Protein AF-A0A2H9NW87-F1 (afdb_monomer)

Foldseek 3Di:
DDKFKDFDAPDPPDDQQFDQDDPVFDKDFQPQWDFLQADPQWTWIFALQRLMIMTHHPVQVCLLPDPHRPPVRVCRRRVRMDGPPPDDADDDDDDLVVQQLVAQEAEEAQFLAAQKCFQQDLLSRRPDTFGADLLLLVLQVVQHVVSVAAHEYEHFFRYACLVPLVSVVVSQVVCVVSVRHDAYEYEHCQQDDPVSLVSCVVRVYQYEHEAAADQVRRLVRIPGPVSGTRRLSNLVSLLVCVVVVHQYAYEHEAFPLCLQVVLRRLVRCLLSPHLHYAYDWRDHHDSCVVPPDPNGHTDQLQSNLVSLLVCLVVSVLSVHRSQNNYPFGSHDFDFAQDQLLGPHWYQHSVFWTFSDSSPPSRDPLRVLRGFWGADSVVSDIDGNVVSNCLSNVQTLVLQPVSPSQSCCGRCRQHDQVVQCVVAVGSSHDDVSNSVSVSVSNSVSSVVVSLVLVEDFAWEWDQDPLGIWTKTDRPDDDDDDDDPPDDDDPPDDDDDPTPTPPDNPDDLVVVVVVVVVVLVPPPRLAYAAAYEYLLLPCLVCLVQQVSVQVVLVVCVVSVHHYADSAQDDCSRYPPVSSVVHDHPDDDQFPVRDSQQWDQDPVQWIAGLLRDTQPDGPVPQSDVVSSCVVCVVVRDDDGDDPSRVVVVCVSSVNPDPDDPDDPVPDPDPPPDDPPPDPPPDDDDD

Nearest PDB structures (foldseek):
  4k37-assembly2_B  TM=7.749E-01  e=5.083E-16  Clostridium perfringens ATCC 13124
  4k37-assembly1_A  TM=7.594E-01  e=1.739E-15  Clostridium perfringens ATCC 13124
  4k38-assembly2_B  TM=7.710E-01  e=4.759E-15  Clostridium perfringens ATCC 13124
  4k39-assembly2_B  TM=7.445E-01  e=1.945E-15  Clostridium perfringens ATCC 13124
  4k39-assembly1_A  TM=7.390E-01  e=2.573E-15  Clostridium perfringens ATCC 13124

pLDDT: mean 71.42, std 23.61, range [23.48, 98.62]

Sequence (683 aa):
MFLLRMILRYDHNKKPYRAAYDQKEVYERCPELRVIGKHNNHYLLHSPLLSISYLISEALCEDVFSEAPKNLELFVAEGLFVKKGAIAPRVFVRNPTKLLNSVTSVTIFLTTNCNLRCVYCYASGGEKNTVLKFETITAFLETFIKNGKPIEISWHGGGESTLYMDLIEKTIQYLRSKKLYKTSHIQTNGICSLETLRRLVKNKISIQLSCDGPPYIQDFQRPDAFGKPTSQVFERTVRYLIRKKISTNVRVTVSKYSVDKLPSVITYFRRIGITDIKFEPLYEMGRGIKTPHAGALAPTLMEYSDHLLSVVELLEMHGMNGEAATYSGLAGAKDCFCGTTTPNICLTTDGLLSACYESPTYSQNTDFLVYGSLNTATKTLTLDREKLEYLQRRTVHNLPHCKDCFLKYTCAGGCHIKIYEHAGDMYGQHKEFCDSRTIFSRELIIRRLESAHVKIKPYFKQTKNGLALVMYHNHLPFFLWEPEMKYSPEAHQTHPFIKIDSPAFPFTSLNDYITSYLDDKRYPFMLLAISCDLSRLIHHPELKPHITSLFLRLLKNKVPFLVTRPLPPCLVEPAVARKIKHPVLPASCFECSEMVFVQEDGSVTFCNKTKGSKKIEDYATRTELYREHASLLRHGPVCSFCHYRISHACAGYCPHSGISLSSVPSLHSQIPTSKKTTQNLPL

Radius of gyration: 29.63 Å; Cα contacts (8 Å, |Δi|>4): 1125; chains: 1; bounding box: 77×58×88 Å

Secondary structure (DSSP, 8-state):
--EEEEE--S-TTS--------TTS-EEE-TT-EEEEEETTEEEEEETTTTEEEEEEHHHHHHHHSSS-TTHHHHHHHTSEEETTS---------HHHHHTT--EEEE--BS--SB--TT-TT-TTSS--B--HHHHHHHHHHHHTT-PPEEEEE-SSS-GGGGHHHHHHHHHHHHHTT-EEEEEEEE-S---HHHHHHHHHTT-EEEEE--SSHHHHHHHS-BTTS---HHHHHHHHHHHHHTT---EEEEEE-TTTGGGHHHHHHHHHHTT--EEEEEE----THHHHS--TTSPPPPHHHHHHHHHHHHHHHHHTT--TTTTSSS-S-S--SSSSGGGTT-EEE-TTSEEESSTTTTTS-TT-GGGEEEEEETTTTEEEE-HHHHHHHHH--GGG-GGGTT-TTHHHHTT--HHHHHHHHSSTTS--HHHHHHHHHHHHHHHHHHHHHHH--EEEEEEEETTEEEEEEEEPS-------TT----TT-----S-EE---TT--HHHHHHHHHHHHHSTT-----EEE---HHHHTT-GGGHHHHHHHHHHHHHTT--EEESSPPPTTTS-HHHHTTS------SSGGG-TT-EEEPTTSEEEETT-PEEEEEGGG-S-HHHHHHHTHHHHSS-SS-HHHHHHHHHTTTT----S---GGGS--GGG--------------

Structure (mmCIF, N/CA/C/O backbone):
data_AF-A0A2H9NW87-F1
#
_entry.id   AF-A0A2H9NW87-F1
#
loop_
_atom_site.group_PDB
_atom_site.id
_atom_site.type_symbol
_atom_site.label_atom_id
_atom_site.label_alt_id
_atom_site.label_comp_id
_atom_site.label_asym_id
_atom_site.label_entity_id
_atom_site.label_seq_id
_atom_site.pdbx_PDB_ins_code
_atom_site.Cartn_x
_atom_site.Cartn_y
_atom_site.Cartn_z
_atom_site.occupancy
_atom_site.B_iso_or_equiv
_atom_site.auth_seq_id
_atom_site.auth_comp_id
_atom_site.auth_asym_id
_atom_site.auth_atom_id
_atom_site.pdbx_PDB_model_num
ATOM 1 N N . MET A 1 1 ? 23.985 5.124 -32.888 1.00 51.78 1 MET A N 1
ATOM 2 C CA . MET A 1 1 ? 23.872 5.597 -31.491 1.00 51.78 1 MET A CA 1
ATOM 3 C C . MET A 1 1 ? 22.451 5.346 -31.016 1.00 51.78 1 MET A C 1
ATOM 5 O O . MET A 1 1 ? 21.542 5.931 -31.582 1.00 51.78 1 MET A O 1
ATOM 9 N N . PHE A 1 2 ? 22.242 4.432 -30.066 1.00 50.28 2 PHE A N 1
ATOM 10 C CA . PHE A 1 2 ? 20.905 4.112 -29.550 1.00 50.28 2 PHE A CA 1
ATOM 11 C C . PHE A 1 2 ? 20.813 4.508 -28.076 1.00 50.28 2 PHE A C 1
ATOM 13 O O . PHE A 1 2 ? 21.618 4.052 -27.260 1.00 50.28 2 PHE A O 1
ATOM 20 N N . LEU A 1 3 ? 19.835 5.352 -27.751 1.00 54.12 3 LEU A N 1
ATOM 21 C CA . LEU A 1 3 ? 19.520 5.780 -26.395 1.00 54.12 3 LEU A CA 1
ATOM 22 C C . LEU A 1 3 ? 18.002 5.900 -26.258 1.00 54.12 3 LEU A C 1
ATOM 24 O O . LEU A 1 3 ? 17.384 6.782 -26.850 1.00 54.12 3 LEU A O 1
ATOM 28 N N . LEU A 1 4 ? 17.408 5.029 -25.449 1.00 59.84 4 LEU A N 1
ATOM 29 C CA . LEU A 1 4 ? 16.017 5.131 -25.035 1.00 59.84 4 LEU A CA 1
ATOM 30 C C . LEU A 1 4 ? 15.948 5.545 -23.567 1.00 59.84 4 LEU A C 1
ATOM 32 O O . LEU A 1 4 ? 16.618 4.956 -22.725 1.00 59.84 4 LEU A O 1
ATOM 36 N N . ARG A 1 5 ? 15.079 6.508 -23.256 1.00 69.44 5 ARG A N 1
ATOM 37 C CA . ARG A 1 5 ? 14.797 6.985 -21.902 1.00 69.44 5 ARG A CA 1
ATOM 38 C C . ARG A 1 5 ? 13.352 6.721 -21.492 1.00 69.44 5 ARG A C 1
ATOM 40 O O . ARG A 1 5 ? 12.419 6.962 -22.255 1.00 69.44 5 ARG A O 1
ATOM 47 N N . MET A 1 6 ? 13.166 6.367 -20.225 1.00 70.38 6 MET A N 1
ATOM 48 C CA . MET A 1 6 ? 11.872 6.380 -19.551 1.00 70.38 6 MET A CA 1
ATOM 49 C C . MET A 1 6 ? 11.967 7.084 -18.200 1.00 70.38 6 MET A C 1
ATOM 51 O O . MET A 1 6 ? 12.893 6.867 -17.422 1.00 70.38 6 MET A O 1
ATOM 55 N N . ILE A 1 7 ? 10.954 7.891 -17.894 1.00 64.38 7 ILE A N 1
ATOM 56 C CA . ILE A 1 7 ? 10.805 8.570 -16.609 1.00 64.38 7 ILE A CA 1
ATOM 57 C C . ILE A 1 7 ? 9.650 7.917 -15.841 1.00 64.38 7 ILE A C 1
ATOM 59 O O . ILE A 1 7 ? 8.505 7.956 -16.287 1.00 64.38 7 ILE A O 1
ATOM 63 N N . LEU A 1 8 ? 9.953 7.344 -14.680 1.00 61.97 8 LEU A N 1
ATOM 64 C CA . LEU A 1 8 ? 9.013 6.666 -13.788 1.00 61.97 8 LEU A CA 1
ATOM 65 C C . LEU A 1 8 ? 8.516 7.675 -12.746 1.00 61.97 8 LEU A C 1
ATOM 67 O O . LEU A 1 8 ? 9.134 7.871 -11.700 1.00 61.97 8 LEU A O 1
ATOM 71 N N . ARG A 1 9 ? 7.439 8.406 -13.052 1.00 57.44 9 ARG A N 1
ATOM 72 C CA . ARG A 1 9 ? 6.871 9.417 -12.143 1.00 57.44 9 ARG A CA 1
ATOM 73 C C . ARG A 1 9 ? 5.417 9.121 -11.830 1.00 57.44 9 ARG A C 1
ATOM 75 O O . ARG A 1 9 ? 4.603 8.991 -12.731 1.00 57.44 9 ARG A O 1
ATOM 82 N N . TYR A 1 10 ? 5.110 9.129 -10.535 1.00 41.09 10 TYR A N 1
ATOM 83 C CA . TYR A 1 10 ? 3.742 9.083 -10.020 1.00 41.09 10 TYR A CA 1
ATOM 84 C C . TYR A 1 10 ? 3.030 10.441 -10.150 1.00 41.09 10 TYR A C 1
ATOM 86 O O . TYR A 1 10 ? 1.812 10.512 -10.244 1.00 41.09 10 TYR A O 1
ATOM 94 N N . ASP A 1 11 ? 3.801 11.532 -10.157 1.00 39.34 11 ASP A N 1
ATOM 95 C CA . ASP A 1 11 ? 3.295 12.898 -10.257 1.00 39.34 11 ASP A CA 1
ATOM 96 C C . ASP A 1 11 ? 3.559 13.456 -11.661 1.00 39.34 11 ASP A C 1
ATOM 98 O O . ASP A 1 11 ? 4.687 13.842 -11.990 1.00 39.34 11 ASP A O 1
ATOM 102 N N . HIS A 1 12 ? 2.507 13.494 -12.483 1.00 36.06 12 HIS A N 1
ATOM 103 C CA . HIS A 1 12 ? 2.537 14.039 -13.843 1.00 36.06 12 HIS A CA 1
ATOM 104 C C . HIS A 1 12 ? 2.933 15.527 -13.893 1.00 36.06 12 HIS A C 1
ATOM 106 O O . HIS A 1 12 ? 3.347 16.003 -14.950 1.00 36.06 12 HIS A O 1
ATOM 112 N N . ASN A 1 13 ? 2.862 16.258 -12.772 1.00 31.94 13 ASN A N 1
ATOM 113 C CA . ASN A 1 13 ? 3.173 17.689 -12.725 1.00 31.94 13 ASN A CA 1
ATOM 114 C C . ASN A 1 13 ? 4.666 17.982 -12.543 1.00 31.94 13 ASN A C 1
ATOM 116 O O . ASN A 1 13 ? 5.117 19.098 -12.817 1.00 31.94 13 ASN A O 1
ATOM 120 N N . LYS A 1 14 ? 5.474 17.006 -12.113 1.00 45.81 14 LYS A N 1
ATOM 121 C CA . LYS A 1 14 ? 6.924 17.205 -12.037 1.00 45.81 14 LYS A CA 1
ATOM 122 C C . LYS A 1 14 ? 7.526 17.025 -13.425 1.00 45.81 14 LYS A C 1
ATOM 124 O O . LYS A 1 14 ? 7.613 15.902 -13.926 1.00 45.81 14 LYS A O 1
ATOM 129 N N . LYS A 1 15 ? 8.049 18.108 -14.009 1.00 49.44 15 LYS A N 1
ATOM 130 C CA . LYS A 1 15 ? 8.832 18.053 -15.255 1.00 49.44 15 LYS A CA 1
ATOM 131 C C . LYS A 1 15 ? 10.165 17.327 -15.029 1.00 49.44 15 LYS A C 1
ATOM 133 O O . LYS A 1 15 ? 10.787 17.537 -13.980 1.00 49.44 15 LYS A O 1
ATOM 138 N N . PRO A 1 16 ? 10.593 16.428 -15.935 1.00 56.72 16 PRO A N 1
ATOM 139 C CA . PRO A 1 16 ? 11.908 15.802 -15.849 1.00 56.72 16 PRO A CA 1
ATOM 140 C C . PRO A 1 16 ? 13.008 16.843 -15.703 1.00 56.72 16 PRO A C 1
ATOM 142 O O . PRO A 1 16 ? 12.880 17.937 -16.246 1.00 56.72 16 PRO A O 1
ATOM 145 N N . TYR A 1 17 ? 14.088 16.489 -14.996 1.00 63.00 17 TYR A N 1
ATOM 146 C CA . TYR A 1 17 ? 15.298 17.293 -15.097 1.00 63.00 17 TYR A CA 1
ATOM 147 C C . TYR A 1 17 ? 15.738 17.230 -16.561 1.00 63.00 17 TYR A C 1
ATOM 149 O O . TYR A 1 17 ? 16.023 16.153 -17.099 1.00 63.00 17 TYR A O 1
ATOM 157 N N . ARG A 1 18 ? 15.637 18.380 -17.214 1.00 63.06 18 ARG A N 1
ATOM 158 C CA . ARG A 1 18 ? 16.102 18.666 -18.560 1.00 63.06 18 ARG A CA 1
ATOM 159 C C . ARG A 1 18 ? 16.703 20.050 -18.466 1.00 63.06 18 ARG A C 1
ATOM 161 O O . ARG A 1 18 ? 16.015 20.988 -18.063 1.00 63.06 18 ARG A O 1
ATOM 168 N N . ALA A 1 19 ? 17.981 20.142 -18.771 1.00 65.81 19 ALA A N 1
ATOM 169 C CA . ALA A 1 19 ? 18.675 21.406 -18.879 1.00 65.81 19 ALA A CA 1
ATOM 170 C C . ALA A 1 19 ? 19.099 21.567 -20.337 1.00 65.81 19 ALA A C 1
ATOM 172 O O . ALA A 1 19 ? 19.460 20.584 -20.983 1.00 65.81 19 ALA A O 1
ATOM 173 N N . ALA A 1 20 ? 19.040 22.794 -20.850 1.00 74.94 20 ALA A N 1
ATOM 174 C CA . ALA A 1 20 ? 19.833 23.125 -22.022 1.00 74.94 20 ALA A CA 1
ATOM 175 C C . ALA A 1 20 ? 21.311 23.040 -21.619 1.00 74.94 20 ALA A C 1
ATOM 177 O O . ALA A 1 20 ? 21.671 23.401 -20.490 1.00 74.94 20 ALA A O 1
ATOM 178 N N . TYR A 1 21 ? 22.139 22.510 -22.513 1.00 81.88 21 TYR A N 1
ATOM 179 C CA . TYR A 1 21 ? 23.577 22.524 -22.317 1.00 81.88 21 TYR A CA 1
ATOM 180 C C . TYR A 1 21 ? 24.086 23.966 -22.409 1.00 81.88 21 TYR A C 1
ATOM 182 O O . TYR A 1 21 ? 23.714 24.706 -23.317 1.00 81.88 21 TYR A O 1
ATOM 190 N N . ASP A 1 22 ? 24.910 24.359 -21.447 1.00 85.06 22 ASP A N 1
ATOM 191 C CA . ASP A 1 22 ? 25.580 25.651 -21.400 1.00 85.06 22 ASP A CA 1
ATOM 192 C C . ASP A 1 22 ? 27.067 25.400 -21.162 1.00 85.06 22 ASP A C 1
ATOM 194 O O . ASP A 1 22 ? 27.456 24.838 -20.141 1.00 85.06 22 ASP A O 1
ATOM 198 N N . GLN A 1 23 ? 27.905 25.826 -22.105 1.00 84.94 23 GLN A N 1
ATOM 199 C CA . GLN A 1 23 ? 29.356 25.632 -22.046 1.00 84.94 23 GLN A CA 1
ATOM 200 C C . GLN A 1 23 ? 30.015 26.314 -20.836 1.00 84.94 23 GLN A C 1
ATOM 202 O O . GLN A 1 23 ? 31.150 25.983 -20.501 1.00 84.94 23 GLN A O 1
ATOM 207 N N . LYS A 1 24 ? 29.338 27.269 -20.184 1.00 88.94 24 LYS A N 1
ATOM 208 C CA . LYS A 1 24 ? 29.841 27.962 -18.986 1.00 88.94 24 LYS A CA 1
ATOM 209 C C . LYS A 1 24 ? 29.569 27.204 -17.686 1.00 88.94 24 LYS A C 1
ATOM 211 O O . LYS A 1 24 ? 30.086 27.588 -16.640 1.00 88.94 24 LYS A O 1
ATOM 216 N N . GLU A 1 25 ? 28.741 26.167 -17.733 1.00 90.00 25 GLU A N 1
ATOM 217 C CA . GLU A 1 25 ? 28.309 25.406 -16.565 1.00 90.00 25 GLU A CA 1
ATOM 218 C C . GLU A 1 25 ? 29.122 24.121 -16.404 1.00 90.00 25 GLU A C 1
ATOM 220 O O . GLU A 1 25 ? 29.561 23.500 -17.371 1.00 90.00 25 GLU A O 1
ATOM 225 N N . VAL A 1 26 ? 29.285 23.680 -15.155 1.00 91.12 26 VAL A N 1
ATOM 226 C CA . VAL A 1 26 ? 29.933 22.399 -14.850 1.00 91.12 26 VAL A CA 1
ATOM 227 C C . VAL A 1 26 ? 28.863 21.338 -14.644 1.00 91.12 26 VAL A C 1
ATOM 229 O O . VAL A 1 26 ? 27.972 21.488 -13.804 1.00 91.12 26 VAL A O 1
ATOM 232 N N . TYR A 1 27 ? 28.975 20.240 -15.385 1.00 91.56 27 TYR A N 1
ATOM 233 C CA . TYR A 1 27 ? 28.059 19.109 -15.303 1.00 91.56 27 TYR A CA 1
ATOM 234 C C . TYR A 1 27 ? 28.722 17.906 -14.639 1.00 91.56 27 TYR A C 1
ATOM 236 O O . TYR A 1 27 ? 29.920 17.675 -14.777 1.00 91.56 27 TYR A O 1
ATOM 244 N N . GLU A 1 28 ? 27.921 17.119 -13.934 1.00 92.19 28 GLU A N 1
ATOM 245 C CA . GLU A 1 28 ? 28.312 15.837 -13.359 1.00 92.19 28 GLU A CA 1
ATOM 246 C C . GLU A 1 28 ? 27.330 14.748 -13.790 1.00 92.19 28 GLU A C 1
ATOM 248 O O . GLU A 1 28 ? 26.167 15.024 -14.109 1.00 92.19 28 GLU A O 1
ATOM 253 N N . ARG A 1 29 ? 27.787 13.492 -13.804 1.00 92.62 29 ARG A N 1
ATOM 254 C CA . ARG A 1 29 ? 26.904 12.357 -14.080 1.00 92.62 29 ARG A CA 1
ATOM 255 C C . ARG A 1 29 ? 25.769 12.351 -13.061 1.00 92.62 29 ARG A C 1
ATOM 257 O O . ARG A 1 29 ? 25.999 12.545 -11.868 1.00 92.62 29 ARG A O 1
ATOM 264 N N . CYS A 1 30 ? 24.553 12.091 -13.533 1.00 88.75 30 CYS A N 1
ATOM 265 C CA . CYS A 1 30 ? 23.363 11.984 -12.701 1.00 88.75 30 CYS A CA 1
ATOM 266 C C . CYS A 1 30 ? 23.663 11.136 -11.448 1.00 88.75 30 CYS A C 1
ATOM 268 O O . CYS A 1 30 ? 24.100 9.986 -11.586 1.00 88.75 30 CYS A O 1
ATOM 270 N N . PRO A 1 31 ? 23.403 11.652 -10.233 1.00 87.12 31 PRO A N 1
ATOM 271 C CA . PRO A 1 31 ? 23.684 10.912 -9.014 1.00 87.12 31 PRO A CA 1
ATOM 272 C C . PRO A 1 31 ? 22.971 9.559 -8.989 1.00 87.12 31 PRO A C 1
ATOM 274 O O . PRO A 1 31 ? 21.825 9.422 -9.439 1.00 87.12 31 PRO A O 1
ATOM 277 N N . GLU A 1 32 ? 23.664 8.558 -8.443 1.00 89.69 32 GLU A N 1
ATOM 278 C CA . GLU A 1 32 ? 23.161 7.187 -8.271 1.00 89.69 32 GLU A CA 1
ATOM 279 C C . GLU A 1 32 ? 22.743 6.507 -9.591 1.00 89.69 32 GLU A C 1
ATOM 281 O O . GLU A 1 32 ? 22.030 5.506 -9.568 1.00 89.69 32 G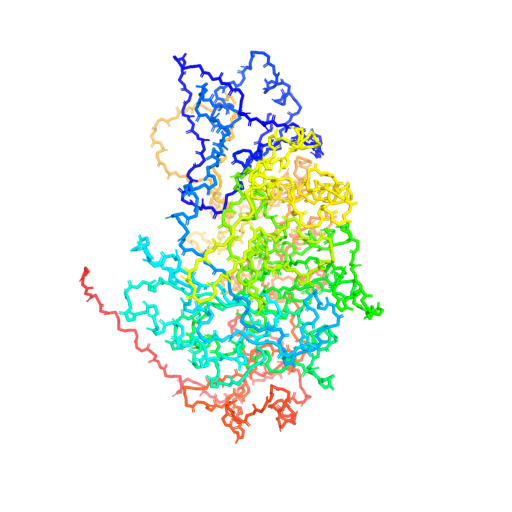LU A O 1
ATOM 286 N N . LEU A 1 33 ? 23.187 7.026 -10.744 1.00 92.19 33 LEU A N 1
ATOM 287 C CA . LEU A 1 33 ? 23.028 6.368 -12.037 1.00 92.19 33 LEU A CA 1
ATOM 288 C C . LEU A 1 33 ? 23.933 5.133 -12.098 1.00 92.19 33 LEU A C 1
ATOM 290 O O . LEU A 1 33 ? 25.155 5.236 -11.981 1.00 92.19 33 LEU A O 1
ATOM 294 N N . ARG A 1 34 ? 23.323 3.964 -12.280 1.00 92.94 34 ARG A N 1
ATOM 295 C CA . ARG A 1 34 ? 24.003 2.664 -12.252 1.00 92.94 34 ARG A CA 1
ATOM 296 C C . ARG A 1 34 ? 23.640 1.845 -13.477 1.00 92.94 34 ARG A C 1
ATOM 298 O O . ARG A 1 34 ? 22.500 1.903 -13.933 1.00 92.94 34 ARG A O 1
ATOM 305 N N . VAL A 1 35 ? 24.581 1.032 -13.947 1.00 95.12 35 VAL A N 1
ATOM 306 C CA . VAL A 1 35 ? 24.283 -0.093 -14.839 1.00 95.12 35 VAL A CA 1
ATOM 307 C C . VAL A 1 35 ? 23.623 -1.187 -14.003 1.00 95.12 35 VAL A C 1
ATOM 309 O O . VAL A 1 35 ? 24.192 -1.645 -13.016 1.00 95.12 35 VAL A O 1
ATOM 312 N N . ILE A 1 36 ? 22.411 -1.589 -14.377 1.00 94.75 36 ILE A N 1
ATOM 313 C CA . ILE A 1 36 ? 21.603 -2.568 -13.635 1.00 94.75 36 ILE A CA 1
ATOM 314 C C . ILE A 1 36 ? 21.392 -3.878 -14.399 1.00 94.75 36 ILE A C 1
ATOM 316 O O . ILE A 1 36 ? 20.766 -4.797 -13.867 1.00 94.75 36 ILE A O 1
ATOM 320 N N . GLY A 1 37 ? 21.904 -3.974 -15.626 1.00 93.19 37 GLY A N 1
ATOM 321 C CA . GLY A 1 37 ? 21.872 -5.179 -16.450 1.00 93.19 37 GLY A CA 1
ATOM 322 C C . GLY A 1 37 ? 22.150 -4.887 -17.923 1.00 93.19 37 GLY A C 1
ATOM 323 O O . GLY A 1 37 ? 22.484 -3.760 -18.294 1.00 93.19 37 GLY A O 1
ATOM 324 N N . LYS A 1 38 ? 21.974 -5.911 -18.758 1.00 87.69 38 LYS A N 1
ATOM 325 C CA . LYS A 1 38 ? 21.937 -5.808 -20.219 1.00 87.69 38 LYS A CA 1
ATOM 326 C C . LYS A 1 38 ? 20.628 -6.395 -20.735 1.00 87.69 38 LYS A C 1
ATOM 328 O O . LYS A 1 38 ? 20.084 -7.315 -20.128 1.00 87.69 38 LYS A O 1
ATOM 333 N N . HIS A 1 39 ? 20.147 -5.882 -21.857 1.00 81.38 39 HIS A N 1
ATOM 334 C CA . HIS A 1 39 ? 18.985 -6.398 -22.567 1.00 81.38 39 HIS A CA 1
ATOM 335 C C . HIS A 1 39 ? 19.163 -6.141 -24.072 1.00 81.38 39 HIS A C 1
ATOM 337 O O . HIS A 1 39 ? 19.439 -5.012 -24.472 1.00 81.38 39 HIS A O 1
ATOM 343 N N . ASN A 1 40 ? 19.070 -7.187 -24.903 1.00 74.50 40 ASN A N 1
ATOM 344 C CA . ASN A 1 40 ? 19.280 -7.139 -26.362 1.00 74.50 40 ASN A CA 1
ATOM 345 C C . ASN A 1 40 ? 20.536 -6.359 -26.799 1.00 74.50 40 ASN A C 1
ATOM 347 O O . ASN A 1 40 ? 20.439 -5.442 -27.610 1.00 74.50 40 ASN A O 1
ATOM 351 N N . ASN A 1 41 ? 21.706 -6.676 -26.236 1.00 77.56 41 ASN A N 1
ATOM 352 C CA . ASN A 1 41 ? 22.988 -5.990 -26.497 1.00 77.56 41 ASN A CA 1
ATOM 353 C C . ASN A 1 41 ? 23.048 -4.501 -26.105 1.00 77.56 41 ASN A C 1
ATOM 355 O O . ASN A 1 41 ? 24.012 -3.813 -26.432 1.00 77.56 41 ASN A O 1
ATOM 359 N N . HIS A 1 42 ? 22.064 -4.005 -25.359 1.00 81.31 42 HIS A N 1
ATOM 360 C CA . HIS A 1 42 ? 22.075 -2.665 -24.789 1.00 81.31 42 HIS A CA 1
ATOM 361 C C . HIS A 1 42 ? 22.234 -2.740 -23.271 1.00 81.31 42 HIS A C 1
ATOM 363 O O . HIS A 1 42 ? 21.743 -3.664 -22.619 1.00 81.31 42 HIS A O 1
ATOM 369 N N . TYR A 1 43 ? 22.918 -1.760 -22.694 1.00 87.81 43 TYR A N 1
ATOM 370 C CA . TYR A 1 43 ? 23.023 -1.600 -21.253 1.00 87.81 43 TYR A CA 1
ATOM 371 C C . TYR A 1 43 ? 21.747 -0.978 -20.699 1.00 87.81 43 TYR A C 1
ATOM 373 O O . TYR A 1 43 ? 21.185 -0.042 -21.269 1.00 87.81 43 TYR A O 1
ATOM 381 N N . LEU A 1 44 ? 21.303 -1.498 -19.561 1.00 91.94 44 LEU A N 1
ATOM 382 C CA . LEU A 1 44 ? 20.182 -0.967 -18.809 1.00 91.94 44 LEU A CA 1
ATOM 383 C C . LEU A 1 44 ? 20.721 -0.099 -17.675 1.00 91.94 44 LEU A C 1
ATOM 385 O O . LEU A 1 44 ? 21.389 -0.609 -16.774 1.00 91.94 44 LEU A O 1
ATOM 389 N N . LEU A 1 45 ? 20.432 1.199 -17.707 1.00 93.31 45 LEU A N 1
ATOM 390 C CA . LEU A 1 45 ? 20.838 2.150 -16.673 1.00 93.31 45 LEU A CA 1
ATOM 391 C C . LEU A 1 45 ? 19.622 2.588 -15.862 1.00 93.31 45 LEU A C 1
ATOM 393 O O . LEU A 1 45 ? 18.528 2.746 -16.403 1.00 93.31 45 LEU A O 1
ATOM 397 N N . HIS A 1 46 ? 19.814 2.838 -14.572 1.00 92.25 46 HIS A N 1
ATOM 398 C CA . HIS A 1 46 ? 18.769 3.373 -13.704 1.00 92.25 46 HIS A CA 1
ATOM 399 C C . HIS A 1 46 ? 19.345 4.308 -12.643 1.00 92.25 46 HIS A C 1
ATOM 401 O O . HIS A 1 46 ? 20.374 4.006 -12.040 1.00 92.25 46 HIS A O 1
ATOM 407 N N . SER A 1 47 ? 18.656 5.424 -12.396 1.00 90.12 47 SER A N 1
ATOM 408 C CA . SER A 1 47 ? 18.861 6.267 -11.216 1.00 90.12 47 SER A CA 1
ATOM 409 C C . SER A 1 47 ? 17.617 6.196 -10.320 1.00 90.12 47 SER A C 1
ATOM 411 O O . SER A 1 47 ? 16.571 6.748 -10.690 1.00 90.12 47 SER A O 1
ATOM 413 N N . PRO A 1 48 ? 17.705 5.576 -9.125 1.00 86.75 48 PRO A N 1
ATOM 414 C CA . PRO A 1 48 ? 16.583 5.521 -8.186 1.00 86.75 48 PRO A CA 1
ATOM 415 C C . PRO A 1 48 ? 16.248 6.878 -7.574 1.00 86.75 48 PRO A C 1
ATOM 417 O O . PRO A 1 48 ? 15.129 7.077 -7.107 1.00 86.75 48 PRO A O 1
ATOM 420 N N . LEU A 1 49 ? 17.202 7.813 -7.561 1.00 84.94 49 LEU A N 1
ATOM 421 C CA . LEU A 1 49 ? 16.995 9.146 -7.002 1.00 84.94 49 LEU A CA 1
ATOM 422 C C . LEU A 1 49 ? 16.081 9.996 -7.893 1.00 84.94 49 LEU A C 1
ATOM 424 O O . LEU A 1 49 ? 15.241 10.742 -7.392 1.00 84.94 49 LEU A O 1
ATOM 428 N N . LEU A 1 50 ? 16.232 9.872 -9.214 1.00 80.00 50 LEU A N 1
ATOM 429 C CA . LEU A 1 50 ? 15.404 10.596 -10.181 1.00 80.00 50 LEU A CA 1
ATOM 430 C C . LEU A 1 50 ? 14.238 9.776 -10.728 1.00 80.00 50 LEU A C 1
ATOM 432 O O . LEU A 1 50 ? 13.377 10.343 -11.409 1.00 80.00 50 LEU A O 1
ATOM 436 N N . SER A 1 51 ? 14.214 8.474 -10.429 1.00 80.94 51 SER A N 1
ATOM 437 C CA . SER A 1 51 ? 13.293 7.499 -11.012 1.00 80.94 51 SER A CA 1
ATOM 438 C C . SER A 1 51 ? 13.345 7.552 -12.547 1.00 80.94 51 SER A C 1
ATOM 440 O O . SER A 1 51 ? 12.325 7.704 -13.217 1.00 80.94 51 SER A O 1
ATOM 442 N N . ILE A 1 52 ? 14.552 7.492 -13.118 1.00 81.88 52 ILE A N 1
ATOM 443 C CA . ILE A 1 52 ? 14.773 7.510 -14.575 1.00 81.88 52 ILE A CA 1
ATOM 444 C C . ILE A 1 52 ? 15.565 6.269 -14.972 1.00 81.88 52 ILE A C 1
ATOM 446 O O . ILE A 1 52 ? 16.524 5.903 -14.291 1.00 81.88 52 ILE A O 1
ATOM 450 N N . SER A 1 53 ? 15.161 5.641 -16.072 1.00 87.31 53 SER A N 1
ATOM 451 C CA . SER A 1 53 ? 15.806 4.458 -16.636 1.00 87.31 53 SER A CA 1
ATOM 452 C C . SER A 1 53 ? 16.152 4.665 -18.105 1.00 87.31 53 SER A C 1
ATOM 454 O O . SER A 1 53 ? 15.442 5.389 -18.808 1.00 87.31 53 SER A O 1
ATOM 456 N N . TYR A 1 54 ? 17.205 3.994 -18.568 1.00 84.81 54 TYR A N 1
ATOM 457 C CA . TYR A 1 54 ? 17.676 4.079 -19.945 1.00 84.81 54 TYR A CA 1
ATOM 458 C C . TYR A 1 54 ? 18.050 2.712 -20.508 1.00 84.81 54 TYR A C 1
ATOM 460 O O . TYR A 1 54 ? 18.617 1.893 -19.789 1.00 84.81 54 TYR A O 1
ATOM 468 N N . LEU A 1 55 ? 17.798 2.509 -21.798 1.00 82.31 55 LEU A N 1
ATOM 469 C CA . LEU A 1 55 ? 18.400 1.445 -22.594 1.00 82.31 55 LEU A CA 1
ATOM 470 C C . LEU A 1 55 ? 19.384 2.100 -23.569 1.00 82.31 55 LEU A C 1
ATOM 472 O O . LEU A 1 55 ? 18.979 2.931 -24.379 1.00 82.31 55 LEU A O 1
ATOM 476 N N . ILE A 1 56 ? 20.672 1.788 -23.458 1.00 81.00 56 ILE A N 1
ATOM 477 C CA . ILE A 1 56 ? 21.743 2.523 -24.144 1.00 81.00 56 ILE A CA 1
ATOM 478 C C . ILE A 1 56 ? 22.731 1.563 -24.812 1.00 81.00 56 ILE A C 1
ATOM 480 O O . ILE A 1 56 ? 23.052 0.511 -24.263 1.00 81.00 56 ILE A O 1
ATOM 484 N N . SER A 1 57 ? 23.211 1.894 -26.011 1.00 83.31 57 SER A N 1
ATOM 485 C CA . SER A 1 57 ? 24.231 1.083 -26.695 1.00 83.31 57 SER A CA 1
ATOM 486 C C . SER A 1 57 ? 25.546 1.058 -25.915 1.00 83.31 57 SER A C 1
ATOM 488 O O . SER A 1 57 ? 25.861 2.032 -25.237 1.00 83.31 57 SER A O 1
ATOM 490 N N . GLU A 1 58 ? 26.344 0.004 -26.083 1.00 86.12 58 GLU A N 1
ATOM 491 C CA . GLU A 1 58 ? 27.658 -0.155 -25.438 1.00 86.12 58 GLU A CA 1
ATOM 492 C C . GLU A 1 58 ? 28.560 1.075 -25.567 1.00 86.12 58 GLU A C 1
ATOM 494 O O . GLU A 1 58 ? 28.909 1.663 -24.549 1.00 86.12 58 GLU A O 1
ATOM 499 N N . ALA A 1 59 ? 28.799 1.556 -26.790 1.00 85.31 59 ALA A N 1
ATOM 500 C CA . ALA A 1 59 ? 29.648 2.726 -27.033 1.00 85.31 59 ALA A CA 1
ATOM 501 C C . ALA A 1 59 ? 29.186 3.993 -26.284 1.00 85.31 59 ALA A C 1
ATOM 503 O O . ALA A 1 59 ? 29.997 4.771 -25.793 1.00 85.31 59 ALA A O 1
ATOM 504 N N . LEU A 1 60 ? 27.870 4.203 -26.173 1.00 87.25 60 LEU A N 1
ATOM 505 C CA . LEU A 1 60 ? 27.328 5.340 -25.425 1.00 87.25 60 LEU A CA 1
ATOM 506 C C . LEU A 1 60 ? 27.370 5.107 -23.914 1.00 87.25 60 LEU A C 1
ATOM 508 O O . LEU A 1 60 ? 27.543 6.060 -23.164 1.00 87.25 60 LEU A O 1
ATOM 512 N N . CYS A 1 61 ? 27.217 3.863 -23.457 1.00 90.94 61 CYS A N 1
ATOM 513 C CA . CYS A 1 61 ? 27.399 3.523 -22.051 1.00 90.94 61 CYS A CA 1
ATOM 514 C C . CYS A 1 61 ? 28.838 3.813 -21.616 1.00 90.94 61 CYS A C 1
ATOM 516 O O . CYS A 1 61 ? 29.041 4.481 -20.609 1.00 90.94 61 CYS A O 1
ATOM 518 N N . GLU A 1 62 ? 29.827 3.363 -22.385 1.00 93.31 62 GLU A N 1
ATOM 519 C CA . GLU A 1 62 ? 31.243 3.640 -22.121 1.00 93.31 62 GLU A CA 1
ATOM 520 C C . GLU A 1 62 ? 31.512 5.148 -22.055 1.00 93.31 62 GLU A C 1
ATOM 522 O O . GLU A 1 62 ? 32.140 5.619 -21.109 1.00 93.31 62 GLU A O 1
ATOM 527 N N . ASP A 1 63 ? 30.944 5.921 -22.984 1.00 92.31 63 ASP A N 1
ATOM 528 C CA . ASP A 1 63 ? 31.075 7.379 -23.002 1.00 92.31 63 ASP A CA 1
ATOM 529 C C . ASP A 1 63 ? 30.436 8.055 -21.770 1.00 92.31 63 ASP A C 1
ATOM 531 O O . ASP A 1 63 ? 31.061 8.917 -21.152 1.00 92.31 63 ASP A O 1
ATOM 535 N N . VAL A 1 64 ? 29.241 7.617 -21.336 1.00 94.44 64 VAL A N 1
ATOM 536 C CA . VAL A 1 64 ? 28.569 8.105 -20.106 1.00 94.44 64 VAL A CA 1
ATOM 537 C C . VAL A 1 64 ? 29.429 7.897 -18.855 1.00 94.44 64 VAL A C 1
ATOM 539 O O . VAL A 1 64 ? 29.349 8.686 -17.907 1.00 94.44 64 VAL A O 1
ATOM 542 N N . PHE A 1 65 ? 30.208 6.815 -18.810 1.00 95.12 65 PHE A N 1
ATOM 543 C CA . PHE A 1 65 ? 31.044 6.463 -17.660 1.00 95.12 65 PHE A CA 1
ATOM 544 C C . PHE A 1 65 ? 32.515 6.885 -17.807 1.00 95.12 65 PHE A C 1
ATOM 546 O O . PHE A 1 65 ? 33.283 6.658 -16.872 1.00 95.12 65 PHE A O 1
ATOM 553 N N . SER A 1 66 ? 32.888 7.538 -18.909 1.00 94.38 66 SER A N 1
ATOM 554 C CA . SER A 1 66 ? 34.231 8.082 -19.129 1.00 94.38 66 SER A CA 1
ATOM 555 C C . SER A 1 66 ? 34.501 9.347 -18.299 1.00 94.38 66 SER A C 1
ATOM 557 O O . SER A 1 66 ? 33.577 10.021 -17.839 1.00 94.38 66 SER A O 1
ATOM 559 N N . GLU A 1 67 ? 35.781 9.686 -18.110 1.00 90.31 67 GLU A N 1
ATOM 560 C CA . GLU A 1 67 ? 36.187 10.917 -17.413 1.00 90.31 67 GLU A CA 1
ATOM 561 C C . GLU A 1 67 ? 35.841 12.190 -18.204 1.00 90.31 67 GLU A C 1
ATOM 563 O O . GLU A 1 67 ? 35.529 13.220 -17.608 1.00 90.31 67 GLU A O 1
ATOM 568 N N . ALA A 1 68 ? 35.857 12.110 -19.539 1.00 91.38 68 ALA A N 1
ATOM 569 C CA . ALA A 1 68 ? 35.579 13.216 -20.453 1.00 91.38 68 ALA A CA 1
ATOM 570 C C . ALA A 1 68 ? 34.593 12.774 -21.557 1.00 91.38 68 ALA A C 1
ATOM 572 O O . ALA A 1 68 ? 35.023 12.397 -22.652 1.00 91.38 68 ALA A O 1
ATOM 573 N N . PRO A 1 69 ? 33.274 12.812 -21.282 1.00 92.06 69 PRO A N 1
ATOM 574 C CA . PRO A 1 69 ? 32.254 12.337 -22.210 1.00 92.06 69 PRO A CA 1
ATOM 575 C C . PRO A 1 69 ? 32.215 13.155 -23.504 1.00 92.06 69 PRO A C 1
ATOM 577 O O . PRO A 1 69 ? 32.045 14.376 -23.473 1.00 92.06 69 PRO A O 1
ATOM 580 N N . LYS A 1 70 ? 32.294 12.484 -24.653 1.00 91.12 70 LYS A N 1
ATOM 581 C CA . LYS A 1 70 ? 32.245 13.109 -25.985 1.00 91.12 70 LYS A CA 1
ATOM 582 C C . LYS A 1 70 ? 30.850 13.630 -26.323 1.00 91.12 70 LYS A C 1
ATOM 584 O O . LYS A 1 70 ? 30.723 14.650 -26.991 1.00 91.12 70 LYS A O 1
ATOM 589 N N . ASN A 1 71 ? 29.804 12.954 -25.849 1.00 88.00 71 ASN A N 1
ATOM 590 C CA . ASN A 1 71 ? 28.406 13.304 -26.110 1.00 88.00 71 ASN A CA 1
ATOM 591 C C . ASN A 1 71 ? 27.751 14.055 -24.932 1.00 88.00 71 ASN A C 1
ATOM 593 O O . ASN A 1 71 ? 26.559 13.882 -24.667 1.00 88.00 71 ASN A O 1
ATOM 597 N N . LEU A 1 72 ? 28.512 14.882 -24.200 1.00 87.62 72 LEU A N 1
ATOM 598 C CA . LEU A 1 72 ? 28.035 15.550 -22.980 1.00 87.62 72 LEU A CA 1
ATOM 599 C C . LEU A 1 72 ? 26.751 16.367 -23.197 1.00 87.62 72 LEU A C 1
ATOM 601 O O . LEU A 1 72 ? 25.829 16.268 -22.390 1.00 87.62 72 LEU A O 1
ATOM 605 N N . GLU A 1 73 ? 26.653 17.125 -24.291 1.00 85.56 73 GLU A N 1
ATOM 606 C CA . GLU A 1 73 ? 25.457 17.912 -24.627 1.00 85.56 73 GLU A CA 1
ATOM 607 C C . GLU A 1 73 ? 24.194 17.036 -24.712 1.00 85.56 73 GLU A C 1
ATOM 609 O O . GLU A 1 73 ? 23.182 17.328 -24.066 1.00 85.56 73 GLU A O 1
ATOM 614 N N . LEU A 1 74 ? 24.279 15.910 -25.431 1.00 82.19 74 LEU A N 1
ATOM 615 C CA . LEU A 1 74 ? 23.205 14.918 -25.525 1.00 82.19 74 LEU A CA 1
ATOM 616 C C . LEU A 1 74 ? 22.850 14.363 -24.141 1.00 82.19 74 LEU A C 1
ATOM 618 O O . LEU A 1 74 ? 21.675 14.250 -23.784 1.00 82.19 74 LEU A O 1
ATOM 622 N N . PHE A 1 75 ? 23.857 14.027 -23.337 1.00 87.31 75 PHE A N 1
ATOM 623 C CA . PHE A 1 75 ? 23.639 13.455 -22.013 1.00 87.31 75 PHE A CA 1
ATOM 624 C C . PHE A 1 75 ? 22.993 14.438 -21.031 1.00 87.31 75 PHE A C 1
ATOM 626 O O . PHE A 1 75 ? 22.183 14.022 -20.197 1.00 87.31 75 PHE A O 1
ATOM 633 N N . VAL A 1 76 ? 23.295 15.731 -21.137 1.00 83.19 76 VAL A N 1
ATOM 634 C CA . VAL A 1 76 ? 22.641 16.793 -20.361 1.00 83.19 76 VAL A CA 1
ATOM 635 C C . VAL A 1 76 ? 21.185 16.966 -20.795 1.00 83.19 76 VAL A C 1
ATOM 637 O O . VAL A 1 76 ? 20.289 16.989 -19.943 1.00 83.19 76 VAL A O 1
ATOM 640 N N . ALA A 1 77 ? 20.923 17.005 -22.105 1.00 75.44 77 ALA A N 1
ATOM 641 C CA . ALA A 1 77 ? 19.567 17.101 -22.646 1.00 75.44 77 ALA A CA 1
ATOM 642 C C . ALA A 1 77 ? 18.685 15.917 -22.199 1.00 75.44 77 ALA A C 1
ATOM 644 O O . ALA A 1 77 ? 17.514 16.088 -21.824 1.00 75.44 77 ALA A O 1
ATOM 645 N N . GLU A 1 78 ? 19.270 14.717 -22.143 1.00 76.56 78 GLU A N 1
ATOM 646 C CA . GLU A 1 78 ? 18.580 13.503 -21.713 1.00 76.56 78 GLU A CA 1
ATOM 647 C C . GLU A 1 78 ? 18.565 13.274 -20.197 1.00 76.56 78 GLU A C 1
ATOM 649 O O . GLU A 1 78 ? 17.823 12.416 -19.718 1.00 76.56 78 GLU A O 1
ATOM 654 N N . GLY A 1 79 ? 19.272 14.086 -19.409 1.00 81.44 79 GLY A N 1
ATOM 655 C CA . GLY A 1 79 ? 19.306 13.972 -17.946 1.00 81.44 79 GLY A CA 1
ATOM 656 C C . GLY A 1 79 ? 20.140 12.795 -17.427 1.00 81.44 79 GLY A C 1
ATOM 657 O O . GLY A 1 79 ? 19.927 12.338 -16.302 1.00 81.44 79 GLY A O 1
ATOM 658 N N . LEU A 1 80 ? 21.072 12.293 -18.239 1.00 87.31 80 LEU A N 1
ATOM 659 C CA . LEU A 1 80 ? 22.169 11.419 -17.809 1.00 87.31 80 LEU A CA 1
ATOM 660 C C . LEU A 1 80 ? 23.252 12.222 -17.077 1.00 87.31 80 LEU A C 1
ATOM 662 O O . LEU A 1 80 ? 23.937 11.667 -16.221 1.00 87.31 80 LEU A O 1
ATOM 666 N N . PHE A 1 81 ? 23.373 13.517 -17.383 1.00 91.31 81 PHE A N 1
ATOM 667 C CA . PHE A 1 81 ? 24.223 14.486 -16.694 1.00 91.31 81 PHE A CA 1
ATOM 668 C C . PHE A 1 81 ? 23.383 15.667 -16.206 1.00 91.31 81 PHE A C 1
ATOM 670 O O . PHE A 1 81 ? 22.363 16.024 -16.801 1.00 91.31 81 PHE A O 1
ATOM 677 N N . VAL A 1 82 ? 23.790 16.250 -15.085 1.00 89.75 82 VAL A N 1
ATOM 678 C CA . VAL A 1 82 ? 23.077 17.327 -14.392 1.00 89.75 82 VAL A CA 1
ATOM 679 C C . VAL A 1 82 ? 24.073 18.397 -13.970 1.00 89.75 82 VAL A C 1
ATOM 681 O O . VAL A 1 82 ? 25.257 18.104 -13.829 1.00 89.75 82 VAL A O 1
ATOM 684 N N . LYS A 1 83 ? 23.627 19.647 -13.794 1.00 90.69 83 LYS A N 1
ATOM 685 C CA . LYS A 1 83 ? 24.511 20.695 -13.262 1.00 90.69 83 LYS A CA 1
ATOM 686 C C . LYS A 1 83 ? 25.064 20.246 -11.910 1.00 90.69 83 LYS A C 1
ATOM 688 O O . LYS A 1 83 ? 24.312 19.714 -11.089 1.00 90.69 83 LYS A O 1
ATOM 693 N N . LYS A 1 84 ? 26.356 20.464 -11.687 1.00 90.00 84 LYS A N 1
ATOM 694 C CA . LYS A 1 84 ? 27.051 20.041 -10.471 1.00 90.00 84 LYS A CA 1
ATOM 695 C C . LYS A 1 84 ? 26.334 20.569 -9.226 1.00 90.00 84 LYS A C 1
ATOM 697 O O . LYS A 1 84 ? 26.081 21.766 -9.113 1.00 90.00 84 LYS A O 1
ATOM 702 N N . GLY A 1 85 ? 25.970 19.674 -8.309 1.00 86.12 85 GLY A N 1
ATOM 703 C CA . GLY A 1 85 ? 25.256 20.019 -7.075 1.00 86.12 85 GLY A CA 1
ATOM 704 C C . GLY A 1 85 ? 23.761 20.325 -7.240 1.00 86.12 85 GLY A C 1
ATOM 705 O O . GLY A 1 85 ? 23.091 20.606 -6.247 1.00 86.12 85 GLY A O 1
ATOM 706 N N . ALA A 1 86 ? 23.192 20.235 -8.448 1.00 84.81 86 ALA A N 1
ATOM 707 C CA . ALA A 1 86 ? 21.762 20.486 -8.665 1.00 84.81 86 ALA A CA 1
ATOM 708 C C . ALA A 1 86 ? 20.860 19.414 -8.037 1.00 84.81 86 ALA A C 1
ATOM 710 O O . ALA A 1 86 ? 19.667 19.644 -7.823 1.00 84.81 86 ALA A O 1
ATOM 711 N N . ILE A 1 87 ? 21.407 18.223 -7.786 1.00 81.88 87 ILE A N 1
ATOM 712 C CA . ILE A 1 87 ? 20.662 17.068 -7.300 1.00 81.88 87 ILE A CA 1
ATOM 713 C C . ILE A 1 87 ? 21.434 16.442 -6.148 1.00 81.88 87 ILE A C 1
ATOM 715 O O . ILE A 1 87 ? 22.520 15.905 -6.329 1.00 81.88 87 ILE A O 1
ATOM 719 N N . ALA A 1 88 ? 20.824 16.453 -4.969 1.00 77.38 88 ALA A N 1
ATOM 720 C CA . ALA A 1 88 ? 21.327 15.762 -3.794 1.00 77.38 88 ALA A CA 1
ATOM 721 C C . ALA A 1 88 ? 20.238 14.837 -3.229 1.00 77.38 88 ALA A C 1
ATOM 723 O O . ALA A 1 88 ? 19.047 15.176 -3.294 1.00 77.38 88 ALA A O 1
ATOM 724 N N . PRO A 1 89 ? 20.607 13.677 -2.656 1.00 72.06 89 PRO A N 1
ATOM 725 C CA . PRO A 1 89 ? 19.679 12.880 -1.870 1.00 72.06 89 PRO A CA 1
ATOM 726 C C . PRO A 1 89 ? 19.069 13.730 -0.756 1.00 72.06 89 PRO A C 1
ATOM 728 O O . PRO A 1 89 ? 19.775 14.437 -0.038 1.00 72.06 89 PRO A O 1
ATOM 731 N N . ARG A 1 90 ? 17.748 13.650 -0.581 1.00 67.44 90 ARG A N 1
ATOM 732 C CA . ARG A 1 90 ? 17.103 14.266 0.581 1.00 67.44 90 ARG A CA 1
ATOM 733 C C . ARG A 1 90 ? 17.477 13.469 1.825 1.00 67.44 90 ARG A C 1
ATOM 735 O O . ARG A 1 90 ? 17.002 12.352 1.997 1.00 67.44 90 ARG A O 1
ATOM 742 N N . VAL A 1 91 ? 18.293 14.062 2.688 1.00 66.19 91 VAL A N 1
ATOM 743 C CA . VAL A 1 91 ? 18.556 13.539 4.030 1.00 66.19 91 VAL A CA 1
ATOM 744 C C . VAL A 1 91 ? 17.533 14.158 4.975 1.00 66.19 91 VAL A C 1
ATOM 746 O O . VAL A 1 91 ? 17.538 15.367 5.205 1.00 66.19 91 VAL A O 1
ATOM 749 N N . PHE A 1 92 ? 16.622 13.344 5.503 1.00 63.72 92 PHE A N 1
ATOM 750 C CA . PHE A 1 92 ? 15.651 13.816 6.484 1.00 63.72 92 PHE A CA 1
ATOM 751 C C . PHE A 1 92 ? 16.258 13.722 7.885 1.00 63.72 92 PHE A C 1
ATOM 753 O O . PHE A 1 92 ? 16.382 12.637 8.451 1.00 63.72 92 PHE A O 1
ATOM 760 N N . VAL A 1 93 ? 16.621 14.870 8.462 1.00 59.81 93 VAL A N 1
ATOM 761 C CA . VAL A 1 93 ? 17.001 14.950 9.878 1.00 59.81 93 VAL A CA 1
ATOM 762 C C . VAL A 1 93 ? 15.732 14.833 10.723 1.00 59.81 93 VAL A C 1
ATOM 764 O O . VAL A 1 93 ? 14.867 15.711 10.694 1.00 59.81 93 VAL A O 1
ATOM 767 N N . ARG A 1 94 ? 15.599 13.727 11.459 1.00 67.38 94 ARG A N 1
ATOM 768 C CA . ARG A 1 94 ? 14.448 13.445 12.327 1.00 67.38 94 ARG A CA 1
ATOM 769 C C . ARG A 1 94 ? 14.773 13.875 13.762 1.00 67.38 94 ARG A C 1
ATOM 771 O O . ARG A 1 94 ? 15.792 13.470 14.306 1.00 67.38 94 ARG A O 1
ATOM 778 N N . ASN A 1 95 ? 13.918 14.707 14.365 1.00 62.31 95 ASN A N 1
ATOM 779 C CA . ASN A 1 95 ? 13.997 15.080 15.784 1.00 62.31 95 ASN A CA 1
ATOM 780 C C . ASN A 1 95 ? 12.761 14.523 16.521 1.00 62.31 95 ASN A C 1
ATOM 782 O O . ASN A 1 95 ? 11.659 15.028 16.268 1.00 62.31 95 ASN A O 1
ATOM 786 N N . PRO A 1 96 ? 12.917 13.531 17.421 1.00 59.12 96 PRO A N 1
ATOM 787 C CA . PRO A 1 96 ? 11.796 12.820 18.039 1.00 59.12 96 PRO A CA 1
ATOM 788 C C . PRO A 1 96 ? 10.777 13.739 18.728 1.00 59.12 96 PRO A C 1
ATOM 790 O O . PRO A 1 96 ? 9.569 13.597 18.532 1.00 59.12 96 PRO A O 1
ATOM 793 N N . THR A 1 97 ? 11.255 14.733 19.480 1.00 59.56 97 THR A N 1
ATOM 794 C CA . THR A 1 97 ? 10.414 15.638 20.279 1.00 59.56 97 THR A CA 1
ATOM 795 C C . THR A 1 97 ? 9.631 16.613 19.401 1.00 59.56 97 THR A C 1
ATOM 797 O O . THR A 1 97 ? 8.450 16.866 19.634 1.00 59.56 97 THR A O 1
ATOM 800 N N . LYS A 1 98 ? 10.256 17.134 18.337 1.00 62.03 98 LYS A N 1
ATOM 801 C CA . LYS A 1 98 ? 9.589 18.038 17.382 1.00 62.03 98 LYS A CA 1
ATOM 802 C C . LYS A 1 98 ? 8.537 17.306 16.541 1.00 62.03 98 LYS A C 1
ATOM 804 O O . LYS A 1 98 ? 7.532 17.900 16.154 1.00 62.03 98 LYS A O 1
ATOM 809 N N . LEU A 1 99 ? 8.763 16.018 16.282 1.00 63.50 99 LEU A N 1
ATOM 810 C CA . LEU A 1 99 ? 7.912 15.173 15.449 1.00 63.50 99 LEU A CA 1
ATOM 811 C C . LEU A 1 99 ? 6.536 14.920 16.090 1.00 63.50 99 LEU A C 1
ATOM 813 O O . LEU A 1 99 ? 5.526 15.051 15.399 1.00 63.50 99 LEU A O 1
ATOM 817 N N . LEU A 1 100 ? 6.459 14.693 17.404 1.00 66.19 100 LEU A N 1
ATOM 818 C CA . LEU A 1 100 ? 5.188 14.468 18.118 1.00 66.19 100 LEU A CA 1
ATOM 819 C C . LEU A 1 100 ? 4.282 15.710 18.148 1.00 66.19 100 LEU A C 1
ATOM 821 O O . LEU A 1 100 ? 3.079 15.611 17.913 1.00 66.19 100 LEU A O 1
ATOM 825 N N . ASN A 1 101 ? 4.867 16.898 18.320 1.00 68.19 101 ASN A N 1
ATOM 826 C CA . ASN A 1 101 ? 4.138 18.178 18.291 1.00 68.19 101 ASN A CA 1
ATOM 827 C C . ASN A 1 101 ? 3.631 18.555 16.882 1.00 68.19 101 ASN A C 1
ATOM 829 O O . ASN A 1 101 ? 2.906 19.535 16.693 1.00 68.19 101 ASN A O 1
ATOM 833 N N . SER A 1 102 ? 4.028 17.792 15.862 1.00 73.00 102 SER A N 1
ATOM 834 C CA . SER A 1 102 ? 3.622 17.984 14.469 1.00 73.00 102 SER A CA 1
ATOM 835 C C . SER A 1 102 ? 2.628 16.936 13.964 1.00 73.00 102 SER A C 1
ATOM 837 O O . SER A 1 102 ? 2.206 17.015 12.810 1.00 73.00 102 SER A O 1
ATOM 839 N N . VAL A 1 103 ? 2.229 15.987 14.819 1.00 80.19 103 VAL A N 1
ATOM 840 C CA . VAL A 1 103 ? 1.301 14.913 14.457 1.00 80.19 103 VAL A CA 1
ATOM 841 C C . VAL A 1 103 ? -0.048 15.508 14.078 1.00 80.19 103 VAL A C 1
ATOM 843 O O . VAL A 1 103 ? -0.692 16.207 14.856 1.00 80.19 103 VAL A O 1
ATOM 846 N N . THR A 1 104 ? -0.463 15.214 12.853 1.00 87.38 104 THR A N 1
ATOM 847 C CA . THR A 1 104 ? -1.764 15.602 12.291 1.00 87.38 104 THR A CA 1
ATOM 848 C C . THR A 1 104 ? -2.525 14.402 11.742 1.00 87.38 104 THR A C 1
ATOM 850 O O . THR A 1 104 ? -3.618 14.570 11.220 1.00 87.38 104 THR A O 1
ATOM 853 N N . SER A 1 105 ? -1.968 13.196 11.871 1.00 91.94 105 SER A N 1
ATOM 854 C CA . SER A 1 105 ? -2.572 11.944 11.430 1.00 91.94 105 SER A CA 1
ATOM 855 C C . SER A 1 105 ? -2.350 10.878 12.491 1.00 91.94 105 SER A C 1
ATOM 857 O O . SER A 1 105 ? -1.216 10.666 12.922 1.00 91.94 105 SER A O 1
ATOM 859 N N . VAL A 1 106 ? -3.419 10.201 12.893 1.00 94.44 106 VAL A N 1
ATOM 860 C CA . VAL A 1 106 ? -3.385 9.115 13.880 1.00 94.44 106 VAL A CA 1
ATOM 861 C C . VAL A 1 106 ? -4.131 7.898 13.353 1.00 94.44 106 VAL A C 1
ATOM 863 O O . VAL A 1 106 ? -5.115 8.030 12.627 1.00 94.44 106 VAL A O 1
ATOM 866 N N . THR A 1 107 ? -3.683 6.708 13.738 1.00 96.00 107 THR A N 1
ATOM 867 C CA . THR A 1 107 ? -4.396 5.454 13.481 1.00 96.00 107 THR A CA 1
ATOM 868 C C . THR A 1 107 ? -5.017 4.953 14.779 1.00 96.00 107 THR A C 1
ATOM 870 O O . THR A 1 107 ? -4.362 4.964 15.818 1.00 96.00 107 THR A O 1
ATOM 873 N N . ILE A 1 108 ? -6.275 4.520 14.740 1.00 97.19 108 ILE A N 1
ATOM 874 C CA . ILE A 1 108 ? -6.997 4.010 15.910 1.00 97.19 108 ILE A CA 1
ATOM 875 C C . ILE A 1 108 ? -7.486 2.595 15.615 1.00 97.19 108 ILE A C 1
ATOM 877 O O . ILE A 1 108 ? -8.289 2.387 14.700 1.00 97.19 108 ILE A O 1
ATOM 881 N N . PHE A 1 109 ? -7.037 1.639 16.427 1.00 95.75 109 PHE A N 1
ATOM 882 C CA . PHE A 1 109 ? -7.512 0.260 16.405 1.00 95.75 109 PHE A CA 1
ATOM 883 C C . PHE A 1 109 ? -8.783 0.236 17.237 1.00 95.75 109 PHE A C 1
ATOM 885 O O . PHE A 1 109 ? -8.751 0.084 18.458 1.00 95.75 109 PHE A O 1
ATOM 892 N N . LEU A 1 110 ? -9.913 0.471 16.581 1.00 96.88 110 LEU A N 1
ATOM 893 C CA . LEU A 1 110 ? -11.170 0.680 17.289 1.00 96.88 110 LEU A CA 1
ATOM 894 C C . LEU A 1 110 ? -11.587 -0.554 18.101 1.00 96.88 110 LEU A C 1
ATOM 896 O O . LEU A 1 110 ? -12.144 -0.433 19.191 1.00 96.88 110 LEU A O 1
ATOM 900 N N . THR A 1 111 ? -11.315 -1.740 17.560 1.00 96.62 111 THR A N 1
ATOM 901 C CA . THR A 1 111 ? -11.730 -3.023 18.121 1.00 96.62 111 THR A CA 1
ATOM 902 C C . THR A 1 111 ? -10.829 -4.159 17.634 1.00 96.62 111 THR A C 1
ATOM 904 O O . THR A 1 111 ? -10.211 -4.045 16.578 1.00 96.62 111 THR A O 1
ATOM 907 N N . THR A 1 112 ? -10.785 -5.271 18.371 1.00 95.19 112 THR A N 1
ATOM 908 C CA . THR A 1 112 ? -10.268 -6.573 17.904 1.00 95.19 112 THR A CA 1
ATOM 909 C C . THR A 1 112 ? -11.374 -7.494 17.369 1.00 95.19 112 THR A C 1
ATOM 911 O O . THR A 1 112 ? -11.081 -8.520 16.750 1.00 95.19 112 THR A O 1
ATOM 914 N N . ASN A 1 113 ? -12.646 -7.124 17.555 1.00 96.62 113 ASN A N 1
ATOM 915 C CA . ASN A 1 113 ? -13.795 -7.881 17.074 1.00 96.62 113 ASN A CA 1
ATOM 916 C C . ASN A 1 113 ? -13.934 -7.773 15.551 1.00 96.62 113 ASN A C 1
ATOM 918 O O . ASN A 1 113 ? -13.663 -6.733 14.956 1.00 96.62 113 ASN A O 1
ATOM 922 N N . CYS A 1 114 ? -14.387 -8.840 14.904 1.00 97.81 114 CYS A N 1
ATOM 923 C CA . CYS A 1 114 ? -14.602 -8.878 13.465 1.00 97.81 114 CYS A CA 1
ATOM 924 C C . CYS A 1 114 ? -15.757 -9.824 13.135 1.00 97.81 114 CYS A C 1
ATOM 926 O O . CYS A 1 114 ? -15.886 -10.899 13.726 1.00 97.81 114 CYS A O 1
ATOM 928 N N . ASN A 1 115 ? -16.569 -9.452 12.149 1.00 97.88 115 ASN A N 1
ATOM 929 C CA . ASN A 1 115 ? -17.647 -10.289 11.625 1.00 97.88 115 ASN A CA 1
ATOM 930 C C . ASN A 1 115 ? -17.162 -11.360 10.632 1.00 97.88 115 ASN A C 1
ATOM 932 O O . ASN A 1 115 ? -17.954 -12.209 10.233 1.00 97.88 115 ASN A O 1
ATOM 936 N N . LEU A 1 116 ? -15.879 -11.345 10.254 1.00 98.00 116 LEU A N 1
ATOM 937 C CA . LEU A 1 116 ? -15.256 -12.358 9.400 1.00 98.00 116 LEU A CA 1
ATOM 938 C C . LEU A 1 116 ? -14.307 -13.275 10.166 1.00 98.00 116 LEU A C 1
ATOM 940 O O . LEU A 1 116 ? -13.809 -12.932 11.243 1.00 98.00 116 LEU A O 1
ATOM 944 N N . ARG A 1 117 ? -14.001 -14.430 9.571 1.00 95.81 117 ARG A N 1
ATOM 945 C CA . ARG A 1 117 ? -12.944 -15.343 10.019 1.00 95.81 117 ARG A CA 1
ATOM 946 C C . ARG A 1 117 ? -11.976 -15.646 8.882 1.00 95.81 117 ARG A C 1
ATOM 948 O O . ARG A 1 117 ? -11.734 -16.801 8.561 1.00 95.81 117 ARG A O 1
ATOM 955 N N . CYS A 1 118 ? -11.386 -14.594 8.296 1.00 96.25 118 CYS A N 1
ATOM 956 C CA . CYS A 1 118 ? -10.386 -14.769 7.240 1.00 96.25 118 CYS A CA 1
ATOM 957 C C . CYS A 1 118 ? -9.300 -15.750 7.692 1.00 96.25 118 CYS A C 1
ATOM 959 O O . CYS A 1 118 ? -8.738 -15.586 8.782 1.00 96.25 118 CYS A O 1
ATOM 961 N N . VAL A 1 119 ? -9.015 -16.748 6.862 1.00 94.94 119 VAL A N 1
ATOM 962 C CA . VAL A 1 119 ? -8.175 -17.896 7.237 1.00 94.94 119 VAL A CA 1
ATOM 963 C C . VAL A 1 119 ? -6.712 -17.499 7.462 1.00 94.94 119 VAL A C 1
ATOM 965 O O . VAL A 1 119 ? -6.030 -18.093 8.284 1.00 94.94 119 VAL A O 1
ATOM 968 N N . TYR A 1 120 ? -6.259 -16.423 6.813 1.00 93.38 120 TYR A N 1
ATOM 969 C CA . TYR A 1 120 ? -4.891 -15.904 6.905 1.00 93.38 120 TYR A CA 1
ATOM 970 C C . TYR A 1 120 ? -4.726 -14.717 7.869 1.00 93.38 120 TYR A C 1
ATOM 972 O O . TYR A 1 120 ? -3.697 -14.048 7.852 1.00 93.38 120 TYR A O 1
ATOM 980 N N . CYS A 1 121 ? -5.767 -14.345 8.625 1.00 92.88 121 CYS A N 1
ATOM 981 C CA . CYS A 1 121 ? -5.830 -13.036 9.283 1.00 92.88 121 CYS A CA 1
ATOM 982 C C . CYS A 1 121 ? -4.643 -12.779 10.228 1.00 92.88 121 CYS A C 1
ATOM 984 O O . CYS A 1 121 ? -4.584 -13.356 11.318 1.00 92.88 121 CYS A O 1
ATOM 986 N N . TYR A 1 122 ? -3.781 -11.824 9.856 1.00 88.81 122 TYR A N 1
ATOM 987 C CA . TYR A 1 122 ? -2.643 -11.399 10.676 1.00 88.81 122 TYR A CA 1
ATOM 988 C C . TYR A 1 122 ? -3.073 -10.955 12.077 1.00 88.81 122 TYR A C 1
ATOM 990 O O . TYR A 1 122 ? -2.414 -11.245 13.064 1.00 88.81 122 TYR A O 1
ATOM 998 N N . ALA A 1 123 ? -4.220 -10.281 12.171 1.00 89.94 123 ALA A N 1
ATOM 999 C CA . ALA A 1 123 ? -4.712 -9.712 13.413 1.00 89.94 123 ALA A CA 1
ATOM 1000 C C . ALA A 1 123 ? -5.502 -10.709 14.276 1.00 89.94 123 ALA A C 1
ATOM 1002 O O . ALA A 1 123 ? -5.942 -10.361 15.369 1.00 89.94 123 ALA A O 1
ATOM 1003 N N . SER A 1 124 ? -5.726 -11.939 13.792 1.00 91.19 124 SER A N 1
ATOM 1004 C CA . SER A 1 124 ? -6.615 -12.913 14.446 1.00 91.19 124 SER A CA 1
ATOM 1005 C C . SER A 1 124 ? -8.014 -12.330 14.751 1.00 91.19 124 SER A C 1
ATOM 1007 O O . SER A 1 124 ? -8.645 -12.662 15.754 1.00 91.19 124 SER A O 1
ATOM 1009 N N . GLY A 1 125 ? -8.501 -11.424 13.892 1.00 93.00 125 GLY A N 1
ATOM 1010 C CA . GLY A 1 125 ? -9.703 -10.626 14.145 1.00 93.00 125 GLY A CA 1
ATOM 1011 C C . GLY A 1 125 ? -10.930 -11.486 14.461 1.00 93.00 125 GLY A C 1
ATOM 1012 O O . GLY A 1 125 ? -11.193 -12.488 13.783 1.00 93.00 125 GLY A O 1
ATOM 1013 N N . GLY A 1 126 ? -11.676 -11.093 15.493 1.00 94.19 126 GLY A N 1
ATOM 1014 C CA . GLY A 1 126 ? -12.855 -11.809 15.984 1.00 94.19 126 GLY A CA 1
ATOM 1015 C C . GLY A 1 126 ? -12.580 -12.982 16.936 1.00 94.19 126 GLY A C 1
ATOM 1016 O O . GLY A 1 126 ? -13.537 -13.597 17.395 1.00 94.19 126 GLY A O 1
ATOM 1017 N N . GLU A 1 127 ? -11.320 -13.300 17.260 1.00 91.38 127 GLU A N 1
ATOM 1018 C CA . GLU A 1 127 ? -10.991 -14.230 18.366 1.00 91.38 127 GLU A CA 1
ATOM 1019 C C . GLU A 1 127 ? -11.096 -13.562 19.742 1.00 91.38 127 GLU A C 1
ATOM 1021 O O . GLU A 1 127 ? -11.364 -14.222 20.741 1.00 91.38 127 GLU A O 1
ATOM 1026 N N . LYS A 1 128 ? -10.909 -12.240 19.788 1.00 90.56 128 LYS A N 1
ATOM 1027 C CA . LYS A 1 128 ? -11.153 -11.398 20.961 1.00 90.56 128 LYS A CA 1
ATOM 1028 C C . LYS A 1 128 ? -12.224 -10.364 20.626 1.00 90.56 128 LYS A C 1
ATOM 1030 O O . LYS A 1 128 ? -12.419 -10.013 19.462 1.00 90.56 128 LYS A O 1
ATOM 1035 N N . ASN A 1 129 ? -12.903 -9.875 21.657 1.00 92.62 129 ASN A N 1
ATOM 1036 C CA . ASN A 1 129 ? -13.947 -8.861 21.537 1.00 92.62 129 ASN A CA 1
ATOM 1037 C C . ASN A 1 129 ? -13.624 -7.648 22.417 1.00 92.62 129 ASN A C 1
ATOM 1039 O O . ASN A 1 129 ? -14.359 -7.308 23.342 1.00 92.62 129 ASN A O 1
ATOM 1043 N N . THR A 1 130 ? -12.474 -7.030 22.157 1.00 94.00 130 THR A N 1
ATOM 1044 C CA . THR A 1 130 ? -12.055 -5.791 22.820 1.00 94.00 130 THR A CA 1
ATOM 1045 C C . THR A 1 130 ? -12.477 -4.602 21.967 1.00 94.00 130 THR A C 1
ATOM 1047 O O . THR A 1 130 ? -12.320 -4.627 20.746 1.00 94.00 130 THR A O 1
ATOM 1050 N N . VAL A 1 131 ? -12.990 -3.543 22.587 1.00 96.69 131 VAL A N 1
ATOM 1051 C CA . VAL A 1 131 ? -13.352 -2.287 21.919 1.00 96.69 131 VAL A CA 1
ATOM 1052 C C . VAL A 1 131 ? -12.867 -1.118 22.764 1.00 96.69 131 VAL A C 1
ATOM 1054 O O . VAL A 1 131 ? -12.973 -1.150 23.992 1.00 96.69 131 VAL A O 1
ATOM 1057 N N . LEU A 1 132 ? -12.316 -0.093 22.117 1.00 96.75 132 LEU A N 1
ATOM 1058 C CA . LEU A 1 132 ? -11.937 1.129 22.812 1.00 96.75 132 LEU A CA 1
ATOM 1059 C C . LEU A 1 132 ? -13.173 1.843 23.359 1.00 96.75 132 LEU A C 1
ATOM 1061 O O . LEU A 1 132 ? -14.212 1.930 22.707 1.00 96.75 132 LEU A O 1
ATOM 1065 N N . LYS A 1 133 ? -13.038 2.420 24.552 1.00 97.62 133 LYS A N 1
ATOM 1066 C CA . LYS A 1 133 ? -14.050 3.321 25.104 1.00 97.62 133 LYS A CA 1
ATOM 1067 C C . LYS A 1 133 ? -13.914 4.708 24.478 1.00 97.62 133 LYS A C 1
ATOM 1069 O O . LYS A 1 133 ? -12.817 5.135 24.107 1.00 97.62 133 LYS A O 1
ATOM 1074 N N . PHE A 1 134 ? -15.021 5.443 24.401 1.00 98.06 134 PHE A N 1
ATOM 1075 C CA . PHE A 1 134 ? -15.015 6.811 23.878 1.00 98.06 134 PHE A CA 1
ATOM 1076 C C . PHE A 1 134 ? -14.104 7.736 24.698 1.00 98.06 134 PHE A C 1
ATOM 1078 O O . PHE A 1 134 ? -13.416 8.595 24.147 1.00 98.06 134 PHE A O 1
ATOM 1085 N N . GLU A 1 135 ? -14.044 7.520 26.007 1.00 97.44 135 GLU A N 1
ATOM 1086 C CA . GLU A 1 135 ? -13.205 8.260 26.948 1.00 97.44 135 GLU A CA 1
ATOM 1087 C C . GLU A 1 135 ? -11.717 8.022 26.660 1.00 97.44 135 GLU A C 1
ATOM 1089 O O . GLU A 1 135 ? -10.929 8.962 26.677 1.00 97.44 135 GLU A O 1
ATOM 1094 N N . THR A 1 136 ? -11.333 6.793 26.302 1.00 97.69 136 THR A N 1
ATOM 1095 C CA . THR A 1 136 ? -9.958 6.459 25.898 1.00 97.69 136 THR A CA 1
ATOM 1096 C C . THR A 1 136 ? -9.589 7.140 24.581 1.00 97.69 136 THR A C 1
ATOM 1098 O O . THR A 1 136 ? -8.526 7.748 24.475 1.00 97.69 136 THR A O 1
ATOM 1101 N N . ILE A 1 137 ? -10.483 7.105 23.585 1.00 97.88 137 ILE A N 1
ATOM 1102 C CA . ILE A 1 137 ? -10.254 7.761 22.287 1.00 97.88 137 ILE A CA 1
ATOM 1103 C C . ILE A 1 137 ? -10.127 9.277 22.457 1.00 97.88 137 ILE A C 1
ATOM 1105 O O . ILE A 1 137 ? -9.231 9.896 21.889 1.00 97.88 137 ILE A O 1
ATOM 1109 N N . THR A 1 138 ? -11.006 9.894 23.243 1.00 96.56 138 THR A N 1
ATOM 1110 C CA . THR A 1 138 ? -10.947 11.342 23.480 1.00 96.56 138 THR A CA 1
ATOM 1111 C C . THR A 1 138 ? -9.729 11.728 24.312 1.00 96.56 138 THR A C 1
ATOM 1113 O O . THR A 1 138 ? -9.063 12.694 23.955 1.00 96.56 138 THR A O 1
ATOM 1116 N N . ALA A 1 139 ? -9.357 10.955 25.338 1.00 96.44 139 ALA A N 1
ATOM 1117 C CA . ALA A 1 139 ? -8.118 11.167 26.087 1.00 96.44 139 ALA A CA 1
ATOM 1118 C C . ALA A 1 139 ? -6.880 11.128 25.179 1.00 96.44 139 ALA A C 1
ATOM 1120 O O . ALA A 1 139 ? -6.013 11.989 25.304 1.00 96.44 139 ALA A O 1
ATOM 1121 N N . PHE A 1 140 ? -6.833 10.188 24.230 1.00 96.06 140 PHE A N 1
ATOM 1122 C CA . PHE A 1 140 ? -5.789 10.124 23.209 1.00 96.06 140 PHE A CA 1
ATOM 1123 C C . PHE A 1 140 ? -5.792 11.348 22.289 1.00 96.06 140 PHE A C 1
ATOM 1125 O O . PHE A 1 140 ? -4.752 11.945 22.044 1.00 96.06 140 PHE A O 1
ATOM 1132 N N . LEU A 1 141 ? -6.952 11.773 21.788 1.00 94.88 141 LEU A N 1
ATOM 1133 C CA . LEU A 1 141 ? -7.026 12.933 20.896 1.00 94.88 141 LEU A CA 1
ATOM 1134 C C . LEU A 1 141 ? -6.654 14.245 21.608 1.00 94.88 141 LEU A C 1
ATOM 1136 O O . LEU A 1 141 ? -6.010 15.103 20.998 1.00 94.88 141 LEU A O 1
ATOM 1140 N N . GLU A 1 142 ? -6.983 14.399 22.895 1.00 92.81 142 GLU A N 1
ATOM 1141 C CA . GLU A 1 142 ? -6.604 15.578 23.696 1.00 92.81 142 GLU A CA 1
ATOM 1142 C C . GLU A 1 142 ? -5.079 15.755 23.805 1.00 92.81 142 GLU A C 1
ATOM 1144 O O . GLU A 1 142 ? -4.613 16.878 24.018 1.00 92.81 142 GLU A O 1
ATOM 1149 N N . THR A 1 143 ? -4.279 14.700 23.594 1.00 91.31 143 THR A N 1
ATOM 1150 C CA . THR A 1 143 ? -2.811 14.826 23.577 1.00 91.31 143 THR A CA 1
ATOM 1151 C C . THR A 1 143 ? -2.296 15.563 22.339 1.00 91.31 143 THR A C 1
ATOM 1153 O O . THR A 1 143 ? -1.191 16.097 22.374 1.00 91.31 143 THR A O 1
ATOM 1156 N N . PHE A 1 144 ? -3.086 15.633 21.262 1.00 88.88 144 PHE A N 1
ATOM 1157 C CA . PHE A 1 144 ? -2.718 16.299 20.003 1.00 88.88 144 PHE A CA 1
ATOM 1158 C C . PHE A 1 144 ? -3.496 17.591 19.755 1.00 88.88 144 PHE A C 1
ATOM 1160 O O . PHE A 1 144 ? -2.981 18.507 19.114 1.00 88.88 144 PHE A O 1
ATOM 1167 N N . ILE A 1 145 ? -4.713 17.697 20.294 1.00 84.69 145 ILE A N 1
ATOM 1168 C CA . ILE A 1 145 ? -5.589 18.871 20.154 1.00 84.69 145 ILE A CA 1
ATOM 1169 C C . ILE A 1 145 ? -4.915 20.158 20.649 1.00 84.69 145 ILE A C 1
ATOM 1171 O O . ILE A 1 145 ? -5.121 21.217 20.055 1.00 84.69 145 ILE A O 1
ATOM 1175 N N . LYS A 1 146 ? -4.053 20.071 21.672 1.00 75.69 146 LYS A N 1
ATOM 1176 C CA . LYS A 1 146 ? -3.283 21.213 22.201 1.00 75.69 146 LYS A CA 1
ATOM 1177 C C . LYS A 1 146 ? -2.429 21.917 21.140 1.00 75.69 146 LYS A C 1
ATOM 1179 O O . LYS A 1 146 ? -2.131 23.095 21.289 1.00 75.69 146 LYS A O 1
ATOM 1184 N N . ASN A 1 147 ? -2.083 21.227 20.052 1.00 80.00 147 ASN A N 1
ATOM 1185 C CA . ASN A 1 147 ? -1.295 21.792 18.958 1.00 80.00 147 ASN A CA 1
ATOM 1186 C C . ASN A 1 147 ? -2.128 22.666 18.000 1.00 80.00 147 ASN A C 1
ATOM 1188 O O . ASN A 1 147 ? -1.559 23.253 17.081 1.00 80.00 147 ASN A O 1
ATOM 1192 N N . GLY A 1 148 ? -3.459 22.720 18.154 1.00 83.19 148 GLY A N 1
ATOM 1193 C CA . GLY A 1 148 ? -4.363 23.553 17.347 1.00 83.19 148 GLY A CA 1
ATOM 1194 C C . GLY A 1 148 ? -4.479 23.149 15.872 1.00 83.19 148 GLY A C 1
ATOM 1195 O O . GLY A 1 148 ? -5.053 23.886 15.073 1.00 83.19 148 GLY A O 1
ATOM 1196 N N . LYS A 1 149 ? -3.927 21.993 15.484 1.00 89.12 149 LYS A N 1
ATOM 1197 C CA . LYS A 1 149 ? -3.914 21.521 14.095 1.00 89.12 149 LYS A CA 1
ATOM 1198 C C . LYS A 1 149 ? -5.049 20.529 13.836 1.00 89.12 149 LYS A C 1
ATOM 1200 O O . LYS A 1 149 ? -5.258 19.640 14.662 1.00 89.12 149 LYS A O 1
ATOM 1205 N N . PRO A 1 150 ? -5.740 20.620 12.685 1.00 92.88 150 PRO A N 1
ATOM 1206 C CA . PRO A 1 150 ? -6.718 19.618 12.287 1.00 92.88 150 PRO A CA 1
ATOM 1207 C C . PRO A 1 150 ? -6.110 18.211 12.212 1.00 92.88 150 PRO A C 1
ATOM 1209 O O . PRO A 1 150 ? -5.019 18.023 11.670 1.00 92.88 150 PRO A O 1
ATOM 1212 N N . ILE A 1 151 ? -6.847 17.234 12.735 1.00 94.25 151 ILE A N 1
ATOM 1213 C CA . ILE A 1 151 ? -6.455 15.832 12.859 1.00 94.25 151 ILE A CA 1
ATOM 1214 C C . ILE A 1 151 ? -7.156 15.003 11.783 1.00 94.25 151 ILE A C 1
ATOM 1216 O O . ILE A 1 151 ? -8.367 15.100 11.561 1.00 94.25 151 ILE A O 1
ATOM 1220 N N . GLU A 1 152 ? -6.368 14.166 11.131 1.00 95.94 152 GLU A N 1
ATOM 1221 C CA . GLU A 1 152 ? -6.781 13.079 10.260 1.00 95.94 152 GLU A CA 1
ATOM 1222 C C . GLU A 1 152 ? -6.799 11.761 11.041 1.00 95.94 152 GLU A C 1
ATOM 1224 O O . GLU A 1 152 ? -5.854 11.452 11.769 1.00 95.94 152 GLU A O 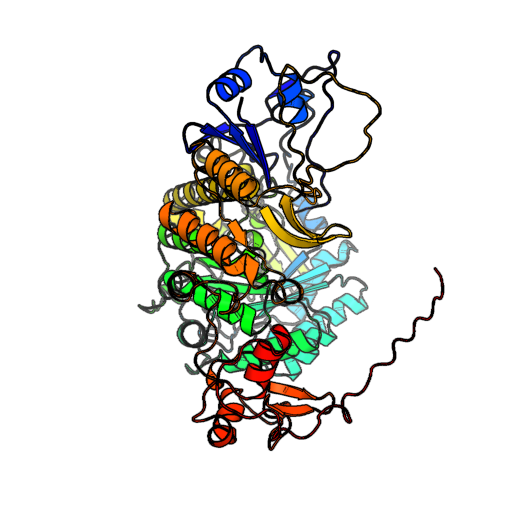1
ATOM 1229 N N . ILE A 1 153 ? -7.884 10.993 10.913 1.00 97.44 153 ILE A N 1
ATOM 1230 C CA . ILE A 1 153 ? -8.025 9.694 11.586 1.00 97.44 153 ILE A CA 1
ATOM 1231 C C . ILE A 1 153 ? -8.034 8.565 10.559 1.00 97.44 153 ILE A C 1
ATOM 1233 O O . ILE A 1 153 ? -8.863 8.551 9.651 1.00 97.44 153 ILE A O 1
ATOM 1237 N N . SER A 1 154 ? -7.175 7.573 10.761 1.00 96.88 154 SER A N 1
ATOM 1238 C CA . SER A 1 154 ? -7.243 6.277 10.093 1.00 96.88 154 SER A CA 1
ATOM 1239 C C . SER A 1 154 ? -7.864 5.234 11.026 1.00 96.88 154 SER A C 1
ATOM 1241 O O . SER A 1 154 ? -7.346 4.963 12.110 1.00 96.88 154 SER A O 1
ATOM 1243 N N . TRP A 1 155 ? -8.978 4.638 10.613 1.00 97.44 155 TRP A N 1
ATOM 1244 C CA . TRP A 1 155 ? -9.616 3.509 11.287 1.00 97.44 155 TRP A CA 1
ATOM 1245 C C . TRP A 1 155 ? -9.066 2.214 10.680 1.00 97.44 155 TRP A C 1
ATOM 1247 O O . TRP A 1 155 ? -9.472 1.807 9.586 1.00 97.44 155 TRP A O 1
ATOM 1257 N N . HIS A 1 156 ? -8.081 1.610 11.345 1.00 93.81 156 HIS A N 1
ATOM 1258 C CA . HIS A 1 156 ? -7.335 0.458 10.833 1.00 93.81 156 HIS A CA 1
ATOM 1259 C C . HIS A 1 156 ? -6.744 -0.361 11.985 1.00 93.81 156 HIS A C 1
ATOM 1261 O O . HIS A 1 156 ? -6.463 0.189 13.045 1.00 93.81 156 HIS A O 1
ATOM 1267 N N . GLY A 1 157 ? -6.479 -1.644 11.738 1.00 88.06 157 GLY A N 1
ATOM 1268 C CA . GLY A 1 157 ? -5.806 -2.540 12.680 1.00 88.06 157 GLY A CA 1
ATOM 1269 C C . GLY A 1 157 ? -6.777 -3.300 13.584 1.00 88.06 157 GLY A C 1
ATOM 1270 O O . GLY A 1 157 ? -7.902 -2.863 13.825 1.00 88.06 157 GLY A O 1
ATOM 1271 N N . GLY A 1 158 ? -6.338 -4.464 14.070 1.00 88.69 158 GLY A N 1
ATOM 1272 C CA . GLY A 1 158 ? -7.143 -5.344 14.920 1.00 88.69 158 GLY A CA 1
ATOM 1273 C C . GLY A 1 158 ? -8.303 -6.016 14.174 1.00 88.69 158 GLY A C 1
ATOM 1274 O O . GLY A 1 158 ? -8.140 -7.063 13.552 1.00 88.69 158 GLY A O 1
ATOM 1275 N N . GLY A 1 159 ? -9.496 -5.444 14.285 1.00 93.94 159 GLY A N 1
ATOM 1276 C CA . GLY A 1 159 ? -10.758 -6.015 13.822 1.00 93.94 159 GLY A CA 1
ATOM 1277 C C . GLY A 1 159 ? -11.462 -5.197 12.736 1.00 93.94 159 GLY A C 1
ATOM 1278 O O . GLY A 1 159 ? -10.835 -4.512 11.932 1.00 93.94 159 GLY A O 1
ATOM 1279 N N . GLU A 1 160 ? -12.793 -5.280 12.703 1.00 97.62 160 GLU A N 1
ATOM 1280 C CA . GLU A 1 160 ? -13.643 -4.557 11.754 1.00 97.62 160 GLU A CA 1
ATOM 1281 C C . GLU A 1 160 ? -14.280 -3.333 12.422 1.00 97.62 160 GLU A C 1
ATOM 1283 O O . GLU A 1 160 ? -15.229 -3.436 13.201 1.00 97.62 160 GLU A O 1
ATOM 1288 N N . SER A 1 161 ? -13.772 -2.148 12.079 1.00 97.62 161 SER A N 1
ATOM 1289 C CA . SER A 1 161 ? -14.204 -0.889 12.700 1.00 97.62 161 SER A CA 1
ATOM 1290 C C . SER A 1 161 ? -15.663 -0.537 12.384 1.00 97.62 161 SER A C 1
ATOM 1292 O O . SER A 1 161 ? -16.328 0.099 13.202 1.00 97.62 161 SER A O 1
ATOM 1294 N N . THR A 1 162 ? -16.207 -0.978 11.242 1.00 97.81 162 THR A N 1
ATOM 1295 C CA . THR A 1 162 ? -17.599 -0.669 10.863 1.00 97.81 162 THR A CA 1
ATOM 1296 C C . THR A 1 162 ? -18.657 -1.339 11.747 1.00 97.81 162 THR A C 1
ATOM 1298 O O . THR A 1 162 ? -19.828 -0.964 11.676 1.00 97.81 162 THR A O 1
ATOM 1301 N N . LEU A 1 163 ? -18.263 -2.264 12.632 1.00 97.88 163 LEU A N 1
ATOM 1302 C CA . LEU A 1 163 ? -19.142 -2.809 13.673 1.00 97.88 163 LEU A CA 1
ATOM 1303 C C . LEU A 1 163 ? -19.505 -1.772 14.749 1.00 97.88 163 LEU A C 1
ATOM 1305 O O . LEU A 1 163 ? -20.531 -1.917 15.406 1.00 97.88 163 LEU A O 1
ATOM 1309 N N . TYR A 1 164 ? -18.706 -0.712 14.902 1.00 98.00 164 TYR A N 1
ATOM 1310 C CA . TYR A 1 164 ? -18.859 0.301 15.951 1.00 98.00 164 TYR A CA 1
ATOM 1311 C C . TYR A 1 164 ? -18.998 1.712 15.358 1.00 98.00 164 TYR A C 1
ATOM 1313 O O . TYR A 1 164 ? -18.351 2.664 15.798 1.00 98.00 164 TYR A O 1
ATOM 1321 N N . MET A 1 165 ? -19.862 1.861 14.347 1.00 98.12 165 MET A N 1
ATOM 1322 C CA . MET A 1 165 ? -20.097 3.148 13.674 1.00 98.12 165 MET A CA 1
ATOM 1323 C C . MET A 1 165 ? -20.541 4.270 14.619 1.00 98.12 165 MET A C 1
ATOM 1325 O O . MET A 1 165 ? -20.178 5.420 14.385 1.00 98.12 165 MET A O 1
ATOM 1329 N N . ASP A 1 166 ? -21.275 3.958 15.692 1.00 98.38 166 ASP A N 1
ATOM 1330 C CA . ASP A 1 166 ? -21.687 4.955 16.691 1.00 98.38 166 ASP A CA 1
ATOM 1331 C C . ASP A 1 166 ? -20.473 5.615 17.344 1.00 98.38 166 ASP A C 1
ATOM 1333 O O . ASP A 1 166 ? -20.433 6.832 17.515 1.00 98.38 166 ASP A O 1
ATOM 1337 N N . LEU A 1 167 ? -19.443 4.821 17.642 1.00 98.38 167 LEU A N 1
ATOM 1338 C CA . LEU A 1 167 ? -18.207 5.308 18.234 1.00 98.38 167 LEU A CA 1
ATOM 1339 C C . LEU A 1 167 ? -17.410 6.160 17.238 1.00 98.38 167 LEU A C 1
ATOM 1341 O O . LEU A 1 167 ? -16.962 7.247 17.598 1.00 98.38 167 LEU A O 1
ATOM 1345 N N . ILE A 1 168 ? -17.311 5.721 15.977 1.00 98.62 168 ILE A N 1
ATOM 1346 C CA . ILE A 1 168 ? -16.680 6.491 14.889 1.00 98.62 168 ILE A CA 1
ATOM 1347 C C . ILE A 1 168 ? -17.352 7.860 14.739 1.00 98.62 168 ILE A C 1
ATOM 1349 O O . ILE A 1 168 ? -16.678 8.892 14.722 1.00 98.62 168 ILE A O 1
ATOM 1353 N N . GLU A 1 169 ? -18.682 7.890 14.647 1.00 98.50 169 GLU A N 1
ATOM 1354 C CA . GLU A 1 169 ? -19.441 9.130 14.484 1.00 98.50 169 GLU A CA 1
ATOM 1355 C C . GLU A 1 169 ? -19.302 10.049 15.692 1.00 98.50 169 GLU A C 1
ATOM 1357 O O . GLU A 1 169 ? -19.074 11.248 15.512 1.00 98.50 169 GLU A O 1
ATOM 1362 N N . LYS A 1 170 ? -19.365 9.497 16.909 1.00 98.50 170 LYS A N 1
ATOM 1363 C CA . LYS A 1 170 ? -19.172 10.258 18.147 1.00 98.50 170 LYS A CA 1
ATOM 1364 C C . LYS A 1 170 ? -17.778 10.891 18.195 1.00 98.50 170 LYS A C 1
ATOM 1366 O O . LYS A 1 170 ? -17.652 12.065 18.543 1.00 98.50 170 LYS A O 1
ATOM 1371 N N . THR A 1 171 ? -16.734 10.171 17.779 1.00 98.44 171 THR A N 1
ATOM 1372 C CA . THR A 1 171 ? -15.365 10.709 17.690 1.00 98.44 171 THR A CA 1
ATOM 1373 C C . THR A 1 171 ? -15.234 11.805 16.634 1.00 98.44 171 THR A C 1
ATOM 1375 O O . THR A 1 171 ? -14.639 12.850 16.903 1.00 98.44 171 THR A O 1
ATOM 1378 N N . ILE A 1 172 ? -15.816 11.616 15.446 1.00 98.19 172 ILE A N 1
ATOM 1379 C CA . ILE A 1 172 ? -15.810 12.639 14.390 1.00 98.19 172 ILE A CA 1
ATOM 1380 C C . ILE A 1 172 ? -16.557 13.897 14.853 1.00 98.19 172 ILE A C 1
ATOM 1382 O O . ILE A 1 172 ? -16.063 15.008 14.661 1.00 98.19 172 ILE A O 1
ATOM 1386 N N . GLN A 1 173 ? -17.727 13.746 15.479 1.00 98.06 173 GLN A N 1
ATOM 1387 C CA . GLN A 1 173 ? -18.502 14.865 16.025 1.00 98.06 173 GLN A CA 1
ATOM 1388 C C . GLN A 1 173 ? -17.728 15.618 17.107 1.00 98.06 173 GLN A C 1
ATOM 1390 O O . GLN A 1 173 ? -17.712 16.847 17.092 1.00 98.06 173 GLN A O 1
ATOM 1395 N N . TYR A 1 174 ? -17.029 14.902 17.986 1.00 97.69 174 TYR A N 1
ATOM 1396 C CA . TYR A 1 174 ? -16.168 15.497 19.003 1.00 97.69 174 TYR A CA 1
ATOM 1397 C C . TYR A 1 174 ? -15.026 16.338 18.402 1.00 97.69 174 TYR A C 1
ATOM 1399 O O . TYR A 1 174 ? -14.783 17.458 18.845 1.00 97.69 174 TYR A O 1
ATOM 1407 N N . LEU A 1 175 ? -14.353 15.867 17.347 1.00 96.69 175 LEU A N 1
ATOM 1408 C CA . LEU A 1 175 ? -13.337 16.685 16.669 1.00 96.69 175 LEU A CA 1
ATOM 1409 C C . LEU A 1 175 ? -13.942 17.863 15.892 1.00 96.69 175 LEU A C 1
ATOM 1411 O O . LEU A 1 175 ? -13.341 18.938 15.838 1.00 96.69 175 LEU A O 1
ATOM 1415 N N . ARG A 1 176 ? -15.132 17.691 15.302 1.00 96.75 176 ARG A N 1
ATOM 1416 C CA . ARG A 1 176 ? -15.857 18.770 14.610 1.00 96.75 176 ARG A CA 1
ATOM 1417 C C . ARG A 1 176 ? -16.289 19.874 15.572 1.00 96.75 176 ARG A C 1
ATOM 1419 O O . ARG A 1 176 ? -16.113 21.039 15.230 1.00 96.75 176 ARG A O 1
ATOM 1426 N N . SER A 1 177 ? -16.785 19.539 16.767 1.00 96.75 177 SER A N 1
ATOM 1427 C CA . SER A 1 177 ? -17.174 20.540 17.775 1.00 96.75 177 SER A CA 1
ATOM 1428 C C . SER A 1 177 ? -15.981 21.376 18.247 1.00 96.75 177 SER A C 1
ATOM 1430 O O . SER A 1 177 ? -16.134 22.554 18.556 1.00 96.75 177 SER A O 1
ATOM 1432 N N . LYS A 1 178 ? -14.774 20.802 18.196 1.00 95.44 178 LYS A N 1
ATOM 1433 C CA . LYS A 1 178 ? -13.508 21.498 18.450 1.00 95.44 178 LYS A CA 1
ATOM 1434 C C . LYS A 1 178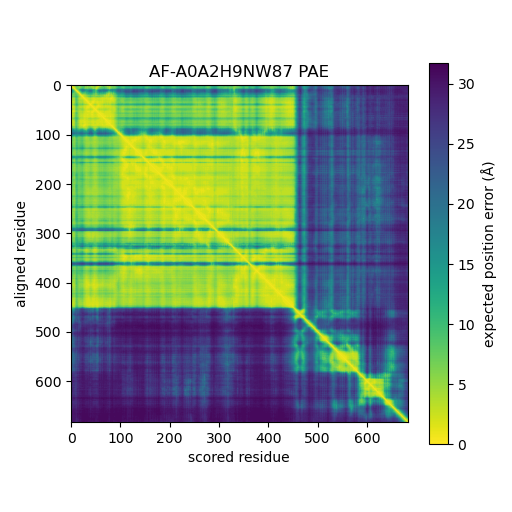 ? -12.909 22.205 17.230 1.00 95.44 178 LYS A C 1
ATOM 1436 O O . LYS A 1 178 ? -11.869 22.834 17.370 1.00 95.44 178 LYS A O 1
ATOM 1441 N N . LYS A 1 179 ? -13.530 22.119 16.045 1.00 95.62 179 LYS A N 1
ATOM 1442 C CA . LYS A 1 179 ? -13.000 22.627 14.760 1.00 95.62 179 LYS A CA 1
ATOM 1443 C C . LYS A 1 179 ? -11.630 22.038 14.374 1.00 95.62 179 LYS A C 1
ATOM 1445 O O . LYS A 1 179 ? -10.848 22.676 13.678 1.00 95.62 179 LYS A O 1
ATOM 1450 N N . LEU A 1 180 ? -11.350 20.804 14.798 1.00 95.62 180 LEU A N 1
ATOM 1451 C CA . LEU A 1 180 ? -10.069 20.113 14.584 1.00 95.62 180 LEU A CA 1
ATOM 1452 C C . LEU A 1 180 ? -10.218 18.817 13.779 1.00 95.62 180 LEU A C 1
ATOM 1454 O O . LEU A 1 180 ? -9.310 17.995 13.756 1.00 95.62 180 LEU A O 1
ATOM 1458 N N . TYR A 1 181 ? -11.347 18.611 13.104 1.00 96.25 181 TYR A N 1
ATOM 1459 C CA . TYR A 1 181 ? -11.519 17.488 12.185 1.00 96.25 181 TYR A CA 1
ATOM 1460 C C . TYR A 1 181 ? -11.011 17.855 10.786 1.00 96.25 181 TYR A C 1
ATOM 1462 O O . TYR A 1 181 ? -11.524 18.797 10.181 1.00 96.25 181 TYR A O 1
ATOM 1470 N N . LYS A 1 182 ? -10.041 17.098 10.259 1.00 95.94 182 LYS A N 1
ATOM 1471 C CA . LYS A 1 182 ? -9.539 17.253 8.884 1.00 95.94 182 LYS A CA 1
ATOM 1472 C C . LYS A 1 182 ? -10.256 16.311 7.918 1.00 95.94 182 LYS A C 1
ATOM 1474 O O . LYS A 1 182 ? -10.935 16.751 6.998 1.00 95.94 182 LYS A O 1
ATOM 1479 N N . THR A 1 183 ? -10.078 15.011 8.123 1.00 96.81 183 THR A N 1
ATOM 1480 C CA . THR A 1 183 ? -10.641 13.932 7.303 1.00 96.81 183 THR A CA 1
ATOM 1481 C C . THR A 1 183 ? -10.544 12.615 8.071 1.00 96.81 183 THR A C 1
ATOM 1483 O O . THR A 1 183 ? -9.920 12.544 9.134 1.00 96.81 183 THR A O 1
ATOM 1486 N N . SER A 1 184 ? -11.152 11.559 7.545 1.00 97.06 184 SER A N 1
ATOM 1487 C CA . SER A 1 184 ? -10.930 10.213 8.053 1.00 97.06 184 SER A CA 1
ATOM 1488 C C . SER A 1 184 ? -10.957 9.170 6.949 1.00 97.06 184 SER A C 1
ATOM 1490 O O . SER A 1 184 ? -11.751 9.268 6.010 1.00 97.06 184 SER A O 1
ATOM 1492 N N . HIS A 1 185 ? -10.135 8.146 7.121 1.00 96.00 185 HIS A N 1
ATOM 1493 C CA . HIS A 1 185 ? -10.001 7.004 6.230 1.00 96.00 185 HIS A CA 1
ATOM 1494 C C . HIS A 1 185 ? -10.334 5.730 7.006 1.00 96.00 185 HIS A C 1
ATOM 1496 O O . HIS A 1 185 ? -10.033 5.638 8.193 1.00 96.00 185 HIS A O 1
ATOM 1502 N N . ILE A 1 186 ? -10.967 4.753 6.364 1.00 97.19 186 ILE A N 1
ATOM 1503 C CA . ILE A 1 186 ? -11.279 3.457 6.970 1.00 97.19 186 ILE A CA 1
ATOM 1504 C C . ILE A 1 186 ? -10.817 2.322 6.068 1.00 97.19 186 ILE A C 1
ATOM 1506 O O . ILE A 1 186 ? -11.107 2.313 4.869 1.00 97.19 186 ILE A O 1
ATOM 1510 N N . GLN A 1 187 ? -10.143 1.346 6.669 1.00 96.19 187 GLN A N 1
ATOM 1511 C CA . GLN A 1 187 ? -10.021 0.017 6.088 1.00 96.19 187 GLN A CA 1
ATOM 1512 C C . GLN A 1 187 ? -11.174 -0.834 6.581 1.00 96.19 187 GLN A C 1
ATOM 1514 O O . GLN A 1 187 ? -11.357 -0.996 7.785 1.00 96.19 187 GLN A O 1
ATOM 1519 N N . THR A 1 188 ? -11.924 -1.410 5.653 1.00 97.50 188 THR A N 1
ATOM 1520 C CA . THR A 1 188 ? -13.028 -2.305 5.989 1.00 97.50 188 THR A CA 1
ATOM 1521 C C . THR A 1 188 ? -13.007 -3.541 5.104 1.00 97.50 188 THR A C 1
ATOM 1523 O O . THR A 1 188 ? -12.523 -3.525 3.966 1.00 97.50 188 THR A O 1
ATOM 1526 N N . ASN A 1 189 ? -13.538 -4.641 5.619 1.00 97.69 189 ASN A N 1
ATOM 1527 C CA . ASN A 1 189 ? -13.833 -5.831 4.834 1.00 97.69 189 ASN A CA 1
ATOM 1528 C C . ASN A 1 189 ? -15.012 -5.626 3.858 1.00 97.69 189 ASN A C 1
ATOM 1530 O O . ASN A 1 189 ? -15.198 -6.430 2.949 1.00 97.69 189 ASN A O 1
ATOM 1534 N N . GLY A 1 190 ? -15.786 -4.542 4.004 1.00 96.38 190 GLY A N 1
ATOM 1535 C CA . GLY A 1 190 ? -16.906 -4.211 3.119 1.00 96.38 190 GLY A CA 1
ATOM 1536 C C . GLY A 1 190 ? -18.145 -5.091 3.307 1.00 96.38 190 GLY A C 1
ATOM 1537 O O . GLY A 1 190 ? -19.086 -4.990 2.521 1.00 96.38 190 GLY A O 1
ATOM 1538 N N . ILE A 1 191 ? -18.168 -5.946 4.328 1.00 97.69 191 ILE A N 1
ATOM 1539 C CA . ILE A 1 191 ? -19.268 -6.847 4.666 1.00 97.69 191 ILE A CA 1
ATOM 1540 C C . ILE A 1 191 ? -20.079 -6.186 5.778 1.00 97.69 191 ILE A C 1
ATOM 1542 O O . ILE A 1 191 ? -19.883 -6.450 6.961 1.00 97.69 191 ILE A O 1
ATOM 1546 N N . CYS A 1 192 ? -20.973 -5.273 5.407 1.00 95.50 192 CYS A N 1
ATOM 1547 C CA . CYS A 1 192 ? -21.779 -4.524 6.365 1.00 95.50 192 CYS A CA 1
ATOM 1548 C C . CYS A 1 192 ? -23.184 -4.225 5.830 1.00 95.50 192 CYS A C 1
ATOM 1550 O O . CYS A 1 192 ? -23.521 -4.515 4.680 1.00 95.50 192 CYS A O 1
ATOM 1552 N N . SER A 1 193 ? -24.036 -3.685 6.702 1.00 95.81 193 SER A N 1
ATOM 1553 C CA . SER A 1 193 ? -25.400 -3.314 6.334 1.00 95.81 193 SER A CA 1
ATOM 1554 C C . SER A 1 193 ? -25.420 -2.097 5.401 1.00 95.81 193 SER A C 1
ATOM 1556 O O . SER A 1 193 ? -24.513 -1.262 5.408 1.00 95.81 193 SER A O 1
ATOM 1558 N N . LEU A 1 194 ? -26.505 -1.938 4.638 1.00 94.81 194 LEU A N 1
ATOM 1559 C CA . LEU A 1 194 ? -26.714 -0.733 3.833 1.00 94.81 194 LEU A CA 1
ATOM 1560 C C . LEU A 1 194 ? -26.737 0.540 4.698 1.00 94.81 194 LEU A C 1
ATOM 1562 O O . LEU A 1 194 ? -26.283 1.592 4.254 1.00 94.81 194 LEU A O 1
ATOM 1566 N N . GLU A 1 195 ? -27.224 0.443 5.935 1.00 97.31 195 GLU A N 1
ATOM 1567 C CA . GLU A 1 195 ? -27.236 1.567 6.869 1.00 97.31 195 GLU A CA 1
ATOM 1568 C C . GLU A 1 195 ? -25.820 1.981 7.280 1.00 97.31 195 GLU A C 1
ATOM 1570 O O . GLU A 1 195 ? -25.467 3.157 7.211 1.00 97.31 195 GLU A O 1
ATOM 1575 N N . THR A 1 196 ? -24.956 1.013 7.581 1.00 97.81 196 THR A N 1
ATOM 1576 C CA . THR A 1 196 ? -23.527 1.250 7.822 1.00 97.81 196 THR A CA 1
ATOM 1577 C C . THR A 1 196 ? -22.879 1.987 6.644 1.00 97.81 196 THR A C 1
ATOM 1579 O O . THR A 1 196 ? -22.181 2.981 6.843 1.00 97.81 196 THR A O 1
ATOM 1582 N N . LEU A 1 197 ? -23.162 1.573 5.404 1.00 96.31 197 LEU A N 1
ATOM 1583 C CA . LEU A 1 197 ? -22.649 2.248 4.205 1.00 96.31 197 LEU A CA 1
ATOM 1584 C C . LEU A 1 197 ? -23.183 3.679 4.057 1.00 96.31 197 LEU A C 1
ATOM 1586 O O . LEU A 1 197 ? -22.423 4.585 3.705 1.00 96.31 197 LEU A O 1
ATOM 1590 N N . ARG A 1 198 ? -24.471 3.918 4.336 1.00 97.31 198 ARG A N 1
ATOM 1591 C CA . ARG A 1 198 ? -25.049 5.275 4.345 1.00 97.31 198 ARG A CA 1
ATOM 1592 C C . ARG A 1 198 ? -24.335 6.170 5.346 1.00 97.31 198 ARG A C 1
ATOM 1594 O O . ARG A 1 198 ? -23.997 7.301 4.999 1.00 97.31 198 ARG A O 1
ATOM 1601 N N . ARG A 1 199 ? -24.050 5.656 6.541 1.00 97.88 199 ARG A N 1
ATOM 1602 C CA . ARG A 1 199 ? -23.328 6.372 7.599 1.00 97.88 199 ARG A CA 1
ATOM 1603 C C . ARG A 1 199 ? -21.887 6.698 7.204 1.00 97.88 199 ARG A C 1
ATOM 1605 O O . ARG A 1 199 ? -21.466 7.842 7.377 1.00 97.88 199 ARG A O 1
ATOM 1612 N N . LEU A 1 200 ? -21.158 5.764 6.589 1.00 96.88 200 LEU A N 1
ATOM 1613 C CA . LEU A 1 200 ? -19.810 6.021 6.053 1.00 96.88 200 LEU A CA 1
ATOM 1614 C C . LEU A 1 200 ? -19.814 7.161 5.018 1.00 96.88 200 LEU A C 1
ATOM 1616 O O . LEU A 1 200 ? -19.041 8.115 5.136 1.00 96.88 200 LEU A O 1
ATOM 1620 N N . VAL A 1 201 ? -20.732 7.099 4.046 1.00 96.00 201 VAL A N 1
ATOM 1621 C CA . VAL A 1 201 ? -20.866 8.115 2.988 1.00 96.00 201 VAL A CA 1
ATOM 1622 C C . VAL A 1 201 ? -21.293 9.469 3.560 1.00 96.00 201 VAL A C 1
ATOM 1624 O O . VAL A 1 201 ? -20.693 10.489 3.224 1.00 96.00 201 VAL A O 1
ATOM 1627 N N . LYS A 1 202 ? -22.280 9.496 4.466 1.00 96.44 202 LYS A N 1
ATOM 1628 C CA . LYS A 1 202 ? -22.757 10.718 5.140 1.00 96.44 202 LYS A CA 1
ATOM 1629 C C . LYS A 1 202 ? -21.627 11.434 5.877 1.00 96.44 202 LYS A C 1
ATOM 1631 O O . LYS A 1 202 ? -21.542 12.659 5.833 1.00 96.44 202 LYS A O 1
ATOM 1636 N N . ASN A 1 203 ? -20.743 10.680 6.527 1.00 95.88 203 ASN A N 1
ATOM 1637 C CA . ASN A 1 203 ? -19.611 11.243 7.259 1.00 95.88 203 ASN A CA 1
ATOM 1638 C C . ASN A 1 203 ? -18.414 11.610 6.373 1.00 95.88 203 ASN A C 1
ATOM 1640 O O . ASN A 1 203 ? -17.453 12.166 6.904 1.00 95.88 203 ASN A O 1
ATOM 1644 N N . LYS A 1 204 ? -18.493 11.380 5.051 1.00 95.31 204 LYS A N 1
ATOM 1645 C CA . LYS A 1 204 ? -17.421 11.626 4.070 1.00 95.31 204 LYS A CA 1
ATOM 1646 C C . LYS A 1 204 ? -16.126 10.878 4.409 1.00 95.31 204 LYS A C 1
ATOM 1648 O O . LYS A 1 204 ? -15.032 11.401 4.219 1.00 95.31 204 LYS A O 1
ATOM 1653 N N . ILE A 1 205 ? -16.256 9.659 4.929 1.00 96.12 205 ILE A N 1
ATOM 1654 C CA . ILE A 1 205 ? -15.111 8.805 5.253 1.00 96.12 205 ILE A CA 1
ATOM 1655 C C . ILE A 1 205 ? -14.588 8.192 3.952 1.00 96.12 205 ILE A C 1
ATOM 1657 O O . ILE A 1 205 ? -15.361 7.636 3.173 1.00 96.12 205 ILE A O 1
ATOM 1661 N N . SER A 1 206 ? -13.283 8.293 3.708 1.00 95.81 206 SER A N 1
ATOM 1662 C CA . SER A 1 206 ? -12.626 7.624 2.581 1.00 95.81 206 SER A CA 1
ATOM 1663 C C . SER A 1 206 ? -12.505 6.125 2.867 1.00 95.81 206 SER A C 1
ATOM 1665 O O . SER A 1 206 ? -12.075 5.739 3.951 1.00 95.81 206 SER A O 1
ATOM 1667 N N . ILE A 1 207 ? -12.907 5.279 1.917 1.00 95.50 207 ILE A N 1
ATOM 1668 C CA . ILE A 1 207 ? -13.078 3.835 2.128 1.00 95.50 207 ILE A CA 1
ATOM 1669 C C . ILE A 1 207 ? -12.044 3.063 1.303 1.00 95.50 207 ILE A C 1
ATOM 1671 O O . ILE A 1 207 ? -12.040 3.160 0.075 1.00 95.50 207 ILE A O 1
ATOM 1675 N N . GLN A 1 208 ? -11.224 2.249 1.970 1.00 95.56 208 GLN A N 1
ATOM 1676 C CA . GLN A 1 208 ? -10.446 1.181 1.343 1.00 95.56 208 GLN A CA 1
ATOM 1677 C C . GLN A 1 208 ? -11.085 -0.168 1.686 1.00 95.56 208 GLN A C 1
ATOM 1679 O O . GLN A 1 208 ? -11.322 -0.504 2.850 1.00 95.56 208 GLN A O 1
ATOM 1684 N N . LEU A 1 209 ? -11.405 -0.926 0.645 1.00 97.38 209 LEU A N 1
ATOM 1685 C CA . LEU A 1 209 ? -12.097 -2.202 0.731 1.00 97.38 209 LEU A CA 1
ATOM 1686 C C . LEU A 1 209 ? -11.098 -3.359 0.733 1.00 97.38 209 LEU A C 1
ATOM 1688 O O . LEU A 1 209 ? -10.082 -3.316 0.044 1.00 97.38 209 LEU A O 1
ATOM 1692 N N . SER A 1 210 ? -11.409 -4.423 1.465 1.00 97.31 210 SER A N 1
ATOM 1693 C CA . SER A 1 210 ? -10.599 -5.643 1.482 1.00 97.31 210 SER A CA 1
ATOM 1694 C C . SER A 1 210 ? -11.349 -6.781 0.795 1.00 97.31 210 SER A C 1
ATOM 1696 O O . SER A 1 210 ? -12.337 -7.278 1.333 1.00 97.31 210 SER A O 1
ATOM 1698 N N . CYS A 1 211 ? -10.886 -7.199 -0.379 1.00 97.75 211 CYS A N 1
ATOM 1699 C CA . CYS A 1 211 ? -11.456 -8.316 -1.128 1.00 97.75 211 CYS A CA 1
ATOM 1700 C C . CYS A 1 211 ? -10.366 -8.973 -1.955 1.00 97.75 211 CYS A C 1
ATOM 1702 O O . CYS A 1 211 ? -9.545 -8.278 -2.548 1.00 97.75 211 CYS A O 1
ATOM 1704 N N . ASP A 1 212 ? -10.377 -10.299 -2.012 1.00 97.06 212 ASP A N 1
ATOM 1705 C CA . ASP A 1 212 ? -9.279 -11.045 -2.620 1.00 97.06 212 ASP A CA 1
ATOM 1706 C C . ASP A 1 212 ? -9.558 -11.476 -4.068 1.00 97.06 212 ASP A C 1
ATOM 1708 O O . ASP A 1 212 ? -8.682 -12.022 -4.734 1.00 97.06 212 ASP A O 1
ATOM 1712 N N . GLY A 1 213 ? -10.766 -11.204 -4.575 1.00 91.38 213 GLY A N 1
ATOM 1713 C CA . GLY A 1 213 ? -11.138 -11.429 -5.969 1.00 91.38 213 GLY A CA 1
ATOM 1714 C C . GLY A 1 213 ? -12.496 -12.120 -6.137 1.00 91.38 213 GLY A C 1
ATOM 1715 O O . GLY A 1 213 ? -13.417 -11.839 -5.367 1.00 91.38 213 GLY A O 1
ATOM 1716 N N . PRO A 1 214 ? -12.664 -12.975 -7.166 1.00 84.44 214 PRO A N 1
ATOM 1717 C CA . PRO A 1 214 ? -13.937 -13.629 -7.461 1.00 84.44 214 PRO A CA 1
ATOM 1718 C C . PRO A 1 214 ? -14.419 -14.532 -6.310 1.00 84.44 214 PRO A C 1
ATOM 1720 O O . PRO A 1 214 ? -13.604 -14.941 -5.479 1.00 84.44 214 PRO A O 1
ATOM 1723 N N . PRO A 1 215 ? -15.720 -14.898 -6.284 1.00 91.50 215 PRO A N 1
ATOM 1724 C CA . PRO A 1 215 ? -16.340 -15.639 -5.183 1.00 91.50 215 PRO A CA 1
ATOM 1725 C C . PRO A 1 215 ? -15.542 -16.840 -4.675 1.00 91.50 215 PRO A C 1
ATOM 1727 O O . PRO A 1 215 ? -15.310 -16.952 -3.482 1.00 91.50 215 PRO A O 1
ATOM 1730 N N . TYR A 1 216 ? -15.014 -17.683 -5.564 1.00 83.75 216 TYR A N 1
ATOM 1731 C CA . TYR A 1 216 ? -14.266 -18.874 -5.151 1.00 83.75 216 TYR A CA 1
ATOM 1732 C C . TYR A 1 216 ? -12.947 -18.565 -4.407 1.00 83.75 216 TYR A C 1
ATOM 1734 O O . TYR A 1 216 ? -12.488 -19.400 -3.638 1.00 83.75 216 TYR A O 1
ATOM 1742 N N . ILE A 1 217 ? -12.346 -17.381 -4.595 1.00 90.31 217 ILE A N 1
ATOM 1743 C CA . ILE A 1 217 ? -11.182 -16.914 -3.816 1.00 90.31 217 ILE A CA 1
ATOM 1744 C C . ILE A 1 217 ? -11.657 -16.205 -2.553 1.00 90.31 217 ILE A C 1
ATOM 1746 O O . ILE A 1 217 ? -11.206 -16.519 -1.455 1.00 90.31 217 ILE A O 1
ATOM 1750 N N . GLN A 1 218 ? -12.577 -15.254 -2.705 1.00 96.00 218 GLN A N 1
ATOM 1751 C CA . GLN A 1 218 ? -13.070 -14.430 -1.606 1.00 96.00 218 GLN A CA 1
ATOM 1752 C C . GLN A 1 218 ? -13.737 -15.268 -0.511 1.00 96.00 218 GLN A C 1
ATOM 1754 O O . GLN A 1 218 ? -13.446 -15.072 0.664 1.00 96.00 218 GLN A O 1
ATOM 1759 N N . ASP A 1 219 ? -14.617 -16.192 -0.882 1.00 93.38 219 ASP A N 1
ATOM 1760 C CA . ASP A 1 219 ? -15.409 -16.981 0.064 1.00 93.38 219 ASP A CA 1
ATOM 1761 C C . ASP A 1 219 ? -14.560 -18.044 0.760 1.00 93.38 219 ASP A C 1
ATOM 1763 O O . ASP A 1 219 ? -14.782 -18.342 1.929 1.00 93.38 219 ASP A O 1
ATOM 1767 N N . PHE A 1 220 ? -13.539 -18.550 0.066 1.00 91.75 220 PHE A N 1
ATOM 1768 C CA . PHE A 1 220 ? -12.537 -19.436 0.642 1.00 91.75 220 PHE A CA 1
ATOM 1769 C C . PHE A 1 220 ? -11.629 -18.699 1.640 1.00 91.75 220 PHE A C 1
ATOM 1771 O O . PHE A 1 220 ? -11.428 -19.149 2.766 1.00 91.75 220 PHE A O 1
ATOM 1778 N N . GLN A 1 221 ? -11.081 -17.547 1.246 1.00 95.56 221 GLN A N 1
ATOM 1779 C CA . GLN A 1 221 ? -10.094 -16.840 2.059 1.00 95.56 221 GLN A CA 1
ATOM 1780 C C . GLN A 1 221 ? -10.710 -15.993 3.181 1.00 95.56 221 GLN A C 1
ATOM 1782 O O . GLN A 1 221 ? -10.078 -15.776 4.220 1.00 95.56 221 GLN A O 1
ATOM 1787 N N . ARG A 1 222 ? -11.923 -15.473 2.970 1.00 97.12 222 ARG A N 1
ATOM 1788 C CA . ARG A 1 222 ? -12.590 -14.488 3.835 1.00 97.12 222 ARG A CA 1
ATOM 1789 C C . ARG A 1 222 ? -14.040 -14.894 4.146 1.00 97.12 222 ARG A C 1
ATOM 1791 O O . ARG A 1 222 ? -14.951 -14.103 3.877 1.00 97.12 222 ARG A O 1
ATOM 1798 N N . PRO A 1 223 ? -14.281 -16.089 4.714 1.00 96.12 223 PRO A N 1
ATOM 1799 C CA . PRO A 1 223 ? -15.616 -16.460 5.163 1.00 96.12 223 PRO A CA 1
ATOM 1800 C C . PRO A 1 223 ? -16.065 -15.588 6.344 1.00 96.12 223 PRO A C 1
ATOM 1802 O O . PRO A 1 223 ? -15.248 -14.959 7.034 1.00 96.12 223 PRO A O 1
ATOM 1805 N N . ASP A 1 224 ? -17.373 -15.549 6.591 1.00 97.25 224 ASP A N 1
ATOM 1806 C CA . ASP A 1 224 ? -17.924 -14.915 7.789 1.00 97.25 224 ASP A CA 1
ATOM 1807 C C . ASP A 1 224 ? -17.600 -15.701 9.076 1.00 97.25 224 ASP A C 1
ATOM 1809 O O . ASP A 1 224 ? -16.930 -16.737 9.056 1.00 97.25 224 ASP A O 1
ATOM 1813 N N . ALA A 1 225 ? -18.058 -15.196 10.224 1.00 95.75 225 ALA A N 1
ATOM 1814 C CA . ALA A 1 225 ? -17.865 -15.848 11.520 1.00 95.75 225 ALA A CA 1
ATOM 1815 C C . ALA A 1 225 ? -18.442 -17.269 11.639 1.00 95.75 225 ALA A C 1
ATOM 1817 O O . ALA A 1 225 ? -18.040 -18.002 12.540 1.00 95.75 225 ALA A O 1
ATOM 1818 N N . PHE A 1 226 ? -19.329 -17.661 10.727 1.00 94.94 226 PHE A N 1
ATOM 1819 C CA . PHE A 1 226 ? -19.984 -18.964 10.671 1.00 94.94 226 PHE A CA 1
ATOM 1820 C C . PHE A 1 226 ? -19.534 -19.797 9.461 1.00 94.94 226 PHE A C 1
ATOM 1822 O O . PHE A 1 226 ? -20.166 -20.806 9.151 1.00 94.94 226 PHE A O 1
ATOM 1829 N N . GLY A 1 227 ? -18.475 -19.385 8.756 1.00 93.31 227 GLY A N 1
ATOM 1830 C CA . GLY A 1 227 ? -17.972 -20.100 7.582 1.00 93.31 227 GLY A CA 1
ATOM 1831 C C . GLY A 1 227 ? -18.747 -19.828 6.287 1.00 93.31 227 GLY A C 1
ATOM 1832 O O . GLY A 1 227 ? -18.527 -20.523 5.297 1.00 93.31 227 GLY A O 1
ATOM 1833 N N . LYS A 1 228 ? -19.668 -18.857 6.259 1.00 94.06 228 LYS A N 1
ATOM 1834 C CA . LYS A 1 228 ? -20.508 -18.586 5.084 1.00 94.06 228 LYS A CA 1
ATOM 1835 C C . LYS A 1 228 ? -19.807 -17.669 4.066 1.00 94.06 228 LYS A C 1
ATOM 1837 O O . LYS A 1 228 ? -18.990 -16.828 4.454 1.00 94.06 228 LYS A O 1
ATOM 1842 N N . PRO A 1 229 ? -20.170 -17.781 2.772 1.00 92.56 229 PRO A N 1
ATOM 1843 C CA . PRO A 1 229 ? -19.708 -16.892 1.704 1.00 92.56 229 PRO A CA 1
ATOM 1844 C C . PRO A 1 229 ? -19.959 -15.401 1.976 1.00 92.56 229 PRO A C 1
ATOM 1846 O O . PRO A 1 229 ? -21.018 -15.021 2.479 1.00 92.56 229 PRO A O 1
ATOM 1849 N N . THR A 1 230 ? -19.026 -14.537 1.568 1.00 96.50 230 THR A N 1
ATOM 1850 C CA . THR A 1 230 ? -19.073 -13.077 1.789 1.00 96.50 230 THR A CA 1
ATOM 1851 C C . THR A 1 230 ? -19.048 -12.255 0.502 1.00 96.50 230 THR A C 1
ATOM 1853 O O . THR A 1 230 ? -19.445 -11.086 0.503 1.00 96.50 230 THR A O 1
ATOM 1856 N N . SER A 1 231 ? -18.661 -12.860 -0.620 1.00 90.81 231 SER A N 1
ATOM 1857 C CA . SER A 1 231 ? -18.552 -12.232 -1.940 1.00 90.81 231 SER A CA 1
ATOM 1858 C C . SER A 1 231 ? -19.834 -11.517 -2.374 1.00 90.81 231 SER A C 1
ATOM 1860 O O . SER A 1 231 ? -19.790 -10.387 -2.858 1.00 90.81 231 SER A O 1
ATOM 1862 N N . GLN A 1 232 ? -20.999 -12.115 -2.118 1.00 86.06 232 GLN A N 1
ATOM 1863 C CA . GLN A 1 232 ? -22.294 -11.520 -2.464 1.00 86.06 232 GLN A CA 1
ATOM 1864 C C . GLN A 1 232 ? -22.572 -10.224 -1.694 1.00 86.06 232 GLN A C 1
ATOM 1866 O O . GLN A 1 232 ? -23.119 -9.266 -2.245 1.00 86.06 232 GLN A O 1
ATOM 1871 N N . VAL A 1 233 ? -22.197 -10.168 -0.413 1.00 92.94 233 VAL A N 1
ATOM 1872 C CA . VAL A 1 233 ? -22.345 -8.949 0.392 1.00 92.94 233 VAL A CA 1
ATOM 1873 C C . VAL A 1 233 ? -21.384 -7.879 -0.118 1.00 92.94 233 VAL A C 1
ATOM 1875 O O . VAL A 1 233 ? -21.799 -6.737 -0.313 1.00 92.94 233 VAL A O 1
ATOM 1878 N N . PHE A 1 234 ? -20.147 -8.266 -0.429 1.00 95.50 234 PHE A N 1
ATOM 1879 C CA . PHE A 1 234 ? -19.148 -7.374 -1.004 1.00 95.50 234 PHE A CA 1
ATOM 1880 C C . PHE A 1 234 ? -19.613 -6.735 -2.324 1.00 95.50 234 PHE A C 1
ATOM 1882 O O . PHE A 1 234 ? -19.538 -5.515 -2.483 1.00 95.50 234 PHE A O 1
ATOM 1889 N N . GLU A 1 235 ? -20.165 -7.517 -3.257 1.00 89.25 235 GLU A N 1
ATOM 1890 C CA . GLU A 1 235 ? -20.683 -6.985 -4.525 1.00 89.25 235 GLU A CA 1
ATOM 1891 C C . GLU A 1 235 ? -21.814 -5.961 -4.312 1.00 89.25 235 GLU A C 1
ATOM 1893 O O . GLU A 1 235 ? -21.894 -4.961 -5.036 1.00 89.25 235 GLU A O 1
ATOM 1898 N N . ARG A 1 236 ? -22.681 -6.167 -3.306 1.00 90.44 236 ARG A N 1
ATOM 1899 C CA . ARG A 1 236 ? -23.720 -5.186 -2.933 1.00 90.44 236 ARG A CA 1
ATOM 1900 C C . ARG A 1 236 ? -23.101 -3.887 -2.416 1.00 90.44 236 ARG A C 1
ATOM 1902 O O . ARG A 1 236 ? -23.544 -2.810 -2.823 1.00 90.44 236 ARG A O 1
ATOM 1909 N N . THR A 1 237 ? -22.062 -3.984 -1.590 1.00 94.88 237 THR A N 1
ATOM 1910 C CA . THR A 1 237 ? -21.302 -2.832 -1.089 1.00 94.88 237 THR A CA 1
ATOM 1911 C C . THR A 1 237 ? -20.687 -2.025 -2.227 1.00 94.88 237 THR A C 1
ATOM 1913 O O . THR A 1 237 ? -20.935 -0.822 -2.329 1.00 94.88 237 THR A O 1
ATOM 1916 N N . VAL A 1 238 ? -19.961 -2.677 -3.137 1.00 91.00 238 VAL A N 1
ATOM 1917 C CA . VAL A 1 238 ? -19.333 -2.021 -4.297 1.00 91.00 238 VAL A CA 1
ATOM 1918 C C . VAL A 1 238 ? -20.376 -1.311 -5.158 1.00 91.00 238 VAL A C 1
ATOM 1920 O O . VAL A 1 238 ? -20.223 -0.133 -5.484 1.00 91.00 238 VAL A O 1
ATOM 1923 N N . ARG A 1 239 ? -21.493 -1.982 -5.465 1.00 87.00 239 ARG A N 1
ATOM 1924 C CA . ARG A 1 239 ? -22.574 -1.402 -6.274 1.00 87.00 239 ARG A CA 1
ATOM 1925 C C . ARG A 1 239 ? -23.165 -0.146 -5.636 1.00 87.00 239 ARG A C 1
ATOM 1927 O O . ARG A 1 239 ? -23.480 0.811 -6.344 1.00 87.00 239 ARG A O 1
ATOM 1934 N N . TYR A 1 240 ? -23.328 -0.138 -4.314 1.00 90.88 240 TYR A N 1
ATOM 1935 C CA . TYR A 1 240 ? -23.801 1.039 -3.592 1.00 90.88 240 TYR A CA 1
ATOM 1936 C C . TYR A 1 240 ? -22.800 2.201 -3.676 1.00 90.88 240 TYR A C 1
ATOM 1938 O O . TYR A 1 240 ? -23.194 3.319 -4.015 1.00 90.88 240 TYR A O 1
ATOM 1946 N N . LEU A 1 241 ? -21.513 1.942 -3.429 1.00 91.31 241 LEU A N 1
ATOM 1947 C CA . LEU A 1 241 ? -20.468 2.971 -3.451 1.00 91.31 241 LEU A CA 1
ATOM 1948 C C . LEU A 1 241 ? -20.292 3.588 -4.846 1.00 91.31 241 LEU A C 1
ATOM 1950 O O . LEU A 1 241 ? -20.259 4.814 -4.967 1.00 91.31 241 LEU A O 1
ATOM 1954 N N . ILE A 1 242 ? -20.311 2.767 -5.900 1.00 87.38 242 ILE A N 1
ATOM 1955 C CA . ILE A 1 242 ? -20.265 3.234 -7.295 1.00 87.38 242 ILE A CA 1
ATOM 1956 C C . ILE A 1 242 ? -21.465 4.130 -7.618 1.00 87.38 242 ILE A C 1
ATOM 1958 O O . ILE A 1 242 ? -21.292 5.213 -8.174 1.00 87.38 242 ILE A O 1
ATOM 1962 N N . ARG A 1 243 ? -22.688 3.738 -7.225 1.00 88.25 243 ARG A N 1
ATOM 1963 C CA . ARG A 1 243 ? -23.896 4.568 -7.423 1.00 88.25 243 ARG A CA 1
ATOM 1964 C C . ARG A 1 243 ? -23.805 5.915 -6.711 1.00 88.25 243 ARG A C 1
ATOM 1966 O O . ARG A 1 243 ? -24.345 6.904 -7.196 1.00 88.25 243 ARG A O 1
ATOM 1973 N N . LYS A 1 244 ? -23.114 5.964 -5.572 1.00 90.94 244 LYS A N 1
ATOM 1974 C CA . LYS A 1 244 ? -22.835 7.201 -4.832 1.00 90.94 244 LYS A CA 1
ATOM 1975 C C . LYS A 1 244 ? -21.607 7.960 -5.346 1.00 90.94 244 LYS A C 1
ATOM 1977 O O . LYS A 1 244 ? -21.259 8.974 -4.752 1.00 90.94 244 LYS A O 1
ATOM 1982 N N . LYS A 1 245 ? -20.991 7.513 -6.450 1.00 89.25 245 LYS A N 1
ATOM 1983 C CA . LYS A 1 245 ? -19.774 8.092 -7.045 1.00 89.25 245 LYS A CA 1
ATOM 1984 C C . LYS A 1 245 ? -18.619 8.189 -6.039 1.00 89.25 245 LYS A C 1
ATOM 1986 O O . LYS A 1 245 ? -17.813 9.113 -6.095 1.00 89.25 245 LYS A O 1
ATOM 1991 N N . ILE A 1 246 ? -18.555 7.244 -5.103 1.00 88.75 246 ILE A N 1
ATOM 1992 C CA . ILE A 1 246 ? -17.460 7.132 -4.142 1.00 88.75 246 ILE A CA 1
ATOM 1993 C C . ILE A 1 246 ? -16.360 6.300 -4.787 1.00 88.75 246 ILE A C 1
ATOM 1995 O O . ILE A 1 246 ? -16.616 5.187 -5.242 1.00 88.75 246 ILE A O 1
ATOM 1999 N N . SER A 1 247 ? -15.144 6.848 -4.831 1.00 81.94 247 SER A N 1
ATOM 2000 C CA . SER A 1 247 ? -13.979 6.101 -5.301 1.00 81.94 247 SER A CA 1
ATOM 2001 C C . SER A 1 247 ? -13.727 4.905 -4.386 1.00 81.94 247 SER A C 1
ATOM 2003 O O . SER A 1 247 ? -13.704 5.053 -3.162 1.00 81.94 247 SER A O 1
ATOM 2005 N N . THR A 1 248 ? -13.544 3.727 -4.976 1.00 79.25 248 THR A N 1
ATOM 2006 C CA . THR A 1 248 ? -13.284 2.481 -4.255 1.00 79.25 248 THR A CA 1
ATOM 2007 C C . THR A 1 248 ? -11.925 1.929 -4.657 1.00 79.25 248 THR A C 1
ATOM 2009 O O . THR A 1 248 ? -11.757 1.491 -5.796 1.00 79.25 248 THR A O 1
ATOM 2012 N N . ASN A 1 249 ? -10.990 1.913 -3.709 1.00 89.56 249 ASN A N 1
ATOM 2013 C CA . ASN A 1 249 ? -9.745 1.159 -3.813 1.00 89.56 249 ASN A CA 1
ATOM 2014 C C . ASN A 1 249 ? -9.919 -0.196 -3.113 1.00 89.56 249 ASN A C 1
ATOM 2016 O O . ASN A 1 249 ? -10.483 -0.251 -2.014 1.00 89.56 249 ASN A O 1
ATOM 2020 N N . VAL A 1 250 ? -9.439 -1.273 -3.734 1.00 93.94 250 VAL A N 1
ATOM 2021 C CA . VAL A 1 250 ? -9.440 -2.615 -3.142 1.00 93.94 250 VAL A CA 1
ATOM 2022 C C . VAL A 1 250 ? -8.024 -3.079 -2.842 1.00 93.94 250 VAL A C 1
ATOM 2024 O O . VAL A 1 250 ? -7.164 -3.071 -3.717 1.00 93.94 250 VAL A O 1
ATOM 2027 N N . ARG A 1 251 ? -7.803 -3.566 -1.622 1.00 95.12 251 ARG A N 1
ATOM 2028 C CA . ARG A 1 251 ? -6.595 -4.291 -1.227 1.00 95.12 251 ARG A CA 1
ATOM 2029 C C . ARG A 1 251 ? -6.852 -5.799 -1.283 1.00 95.12 251 ARG A C 1
ATOM 2031 O O . ARG A 1 251 ? -7.769 -6.290 -0.622 1.00 95.12 251 ARG A O 1
ATOM 2038 N N . VAL A 1 252 ? -6.018 -6.498 -2.046 1.00 95.81 252 VAL A N 1
ATOM 2039 C CA . VAL A 1 252 ? -6.047 -7.946 -2.288 1.00 95.81 252 VAL A CA 1
ATOM 2040 C C . VAL A 1 252 ? -4.902 -8.600 -1.526 1.00 95.81 252 VAL A C 1
ATOM 2042 O O . VAL A 1 252 ? -3.746 -8.217 -1.719 1.00 95.81 252 VAL A O 1
ATOM 2045 N N . THR A 1 253 ? -5.206 -9.615 -0.716 1.00 95.44 253 THR A N 1
ATOM 2046 C CA . THR A 1 253 ? -4.180 -10.493 -0.138 1.00 95.44 253 THR A CA 1
ATOM 2047 C C . THR A 1 253 ? -3.945 -11.680 -1.072 1.00 95.44 253 THR A C 1
ATOM 2049 O O . THR A 1 253 ? -4.828 -12.527 -1.257 1.00 95.44 253 THR A O 1
ATOM 2052 N N . VAL A 1 254 ? -2.756 -11.742 -1.671 1.00 95.06 254 VAL A N 1
ATOM 2053 C CA . VAL A 1 254 ? -2.368 -12.774 -2.638 1.00 95.06 254 VAL A CA 1
ATOM 2054 C C . VAL A 1 254 ? -1.752 -13.958 -1.903 1.00 95.06 254 VAL A C 1
ATOM 2056 O O . VAL A 1 254 ? -0.638 -13.870 -1.392 1.00 95.06 254 VAL A O 1
ATOM 2059 N N . SER A 1 255 ? -2.488 -15.063 -1.839 1.00 94.94 255 SER A N 1
ATOM 2060 C CA . SER A 1 255 ? -2.023 -16.325 -1.268 1.00 94.94 255 SER A CA 1
ATOM 2061 C C . SER A 1 255 ? -1.492 -17.244 -2.366 1.00 94.94 255 SER A C 1
ATOM 2063 O O . SER A 1 255 ? -1.688 -16.993 -3.559 1.00 94.94 255 SER A O 1
ATOM 2065 N N . LYS A 1 256 ? -0.926 -18.381 -1.965 1.00 92.44 256 LYS A N 1
ATOM 2066 C CA . LYS A 1 256 ? -0.591 -19.480 -2.872 1.00 92.44 256 LYS A CA 1
ATOM 2067 C C . LYS A 1 256 ? -1.790 -19.980 -3.694 1.00 92.44 256 LYS A C 1
ATOM 2069 O O . LYS A 1 256 ? -1.616 -20.480 -4.796 1.00 92.44 256 LYS A O 1
ATOM 2074 N N . TYR A 1 257 ? -3.019 -19.820 -3.201 1.00 89.00 257 TYR A N 1
ATOM 2075 C CA . TYR A 1 257 ? -4.223 -20.204 -3.944 1.00 89.00 257 TYR A CA 1
ATOM 2076 C C . TYR A 1 257 ? -4.653 -19.186 -4.999 1.00 89.00 257 TYR A C 1
ATOM 2078 O O . TYR A 1 257 ? -5.346 -19.561 -5.948 1.00 89.00 257 TYR A O 1
ATOM 2086 N N . SER A 1 258 ? -4.273 -17.914 -4.858 1.00 90.50 258 SER A N 1
ATOM 2087 C CA . SER A 1 258 ? -4.709 -16.841 -5.759 1.00 90.50 258 SER A CA 1
ATOM 2088 C C . SER A 1 258 ? -3.616 -16.288 -6.674 1.00 90.50 258 SER A C 1
ATOM 2090 O O . SER A 1 258 ? -3.951 -15.601 -7.641 1.00 90.50 258 SER A O 1
ATOM 2092 N N . VAL A 1 259 ? -2.341 -16.594 -6.417 1.00 88.69 259 VAL A N 1
ATOM 2093 C CA . VAL A 1 259 ? -1.186 -16.029 -7.138 1.00 88.69 259 VAL A CA 1
ATOM 2094 C C . VAL A 1 259 ? -1.188 -16.328 -8.643 1.00 88.69 259 VAL A C 1
ATOM 2096 O O . VAL A 1 259 ? -0.989 -15.429 -9.453 1.00 88.69 259 VAL A O 1
ATOM 2099 N N . ASP A 1 260 ? -1.545 -17.541 -9.048 1.00 81.56 260 ASP A N 1
ATOM 2100 C CA . ASP A 1 260 ? -1.692 -17.949 -10.452 1.00 81.56 260 ASP A CA 1
ATOM 2101 C C . ASP A 1 260 ? -3.009 -17.461 -11.091 1.00 81.56 260 ASP A C 1
ATOM 2103 O O . ASP A 1 260 ? -3.195 -17.524 -12.308 1.00 81.56 260 ASP A O 1
ATOM 2107 N N . LYS A 1 261 ? -3.935 -16.938 -10.278 1.00 84.00 261 LYS A N 1
ATOM 2108 C CA . LYS A 1 261 ? -5.293 -16.530 -10.676 1.00 84.00 261 LYS A CA 1
ATOM 2109 C C . LYS A 1 261 ? -5.472 -15.016 -10.751 1.00 84.00 261 LYS A C 1
ATOM 2111 O O . LYS A 1 261 ? -6.586 -14.562 -11.029 1.00 84.00 261 LYS A O 1
ATOM 2116 N N . LEU A 1 262 ? -4.412 -14.221 -10.586 1.00 83.31 262 LEU A N 1
ATOM 2117 C CA . LEU A 1 262 ? -4.463 -12.755 -10.684 1.00 83.31 262 LEU A CA 1
ATOM 2118 C C . LEU A 1 262 ? -5.172 -12.216 -11.950 1.00 83.31 262 LEU A C 1
ATOM 2120 O O . LEU A 1 262 ? -5.936 -11.256 -11.814 1.00 83.31 262 LEU A O 1
ATOM 2124 N N . PRO A 1 263 ? -5.060 -12.825 -13.154 1.00 78.00 263 PRO A N 1
ATOM 2125 C CA . PRO A 1 263 ? -5.834 -12.376 -14.317 1.00 78.00 263 PRO A CA 1
ATOM 2126 C C . PRO A 1 263 ? -7.356 -12.407 -14.104 1.00 78.00 263 PRO A C 1
ATOM 2128 O O . PRO A 1 263 ? -8.079 -11.486 -14.502 1.00 78.00 263 PRO A O 1
ATOM 2131 N N . SER A 1 264 ? -7.854 -13.449 -13.431 1.00 74.06 264 SER A N 1
ATOM 2132 C CA . SER A 1 264 ? -9.276 -13.585 -13.098 1.00 74.06 264 SER A CA 1
ATOM 2133 C C . SER A 1 264 ? -9.714 -12.560 -12.049 1.00 74.06 264 SER A C 1
ATOM 2135 O O . SER A 1 264 ? -10.818 -12.023 -12.142 1.00 74.06 264 SER A O 1
ATOM 2137 N N . VAL A 1 265 ? -8.827 -12.230 -11.104 1.00 83.50 265 VAL A N 1
ATOM 2138 C CA . VAL A 1 265 ? -9.041 -11.212 -10.068 1.00 83.50 265 VAL A CA 1
ATOM 2139 C C . VAL A 1 265 ? -9.218 -9.833 -10.705 1.00 83.50 265 VAL A C 1
ATOM 2141 O O . VAL A 1 265 ? -10.193 -9.139 -10.417 1.00 83.50 265 VAL A O 1
ATOM 2144 N N . ILE A 1 266 ? -8.341 -9.469 -11.643 1.00 78.25 266 ILE A N 1
ATOM 2145 C CA . ILE A 1 266 ? -8.415 -8.199 -12.383 1.00 78.25 266 ILE A CA 1
ATOM 2146 C C . ILE A 1 266 ? -9.707 -8.118 -13.198 1.00 78.25 266 ILE A C 1
ATOM 2148 O O . ILE A 1 266 ? -10.444 -7.131 -13.115 1.00 78.25 266 ILE A O 1
ATOM 2152 N N . THR A 1 267 ? -10.017 -9.179 -13.947 1.00 73.56 267 THR A N 1
ATOM 2153 C CA . THR A 1 267 ? -11.231 -9.251 -14.774 1.00 73.56 267 THR A CA 1
ATOM 2154 C C . THR A 1 267 ? -12.493 -9.133 -13.915 1.00 73.56 267 THR A C 1
ATOM 2156 O O . THR A 1 267 ? -13.428 -8.408 -14.264 1.00 73.56 267 THR A O 1
ATOM 2159 N N . TYR A 1 268 ? -12.513 -9.802 -12.760 1.00 79.94 268 TYR A N 1
ATOM 2160 C CA . TYR A 1 268 ? -13.596 -9.726 -11.784 1.00 79.94 268 TYR A CA 1
ATOM 2161 C C . TYR A 1 268 ? -13.796 -8.302 -11.259 1.00 79.94 268 TYR A C 1
ATOM 2163 O O . TYR A 1 268 ? -14.913 -7.783 -11.320 1.00 79.94 268 TYR A O 1
ATOM 2171 N N . PHE A 1 269 ? -12.732 -7.643 -10.797 1.00 83.31 269 PHE A N 1
ATOM 2172 C CA . PHE A 1 269 ? -12.832 -6.282 -10.276 1.00 83.31 269 PHE A CA 1
ATOM 2173 C C . PHE A 1 269 ? -13.277 -5.290 -11.346 1.00 83.31 269 PHE A C 1
ATOM 2175 O O . PHE A 1 269 ? -14.198 -4.504 -11.100 1.00 83.31 269 PHE A O 1
ATOM 2182 N N . ARG A 1 270 ? -12.741 -5.407 -12.569 1.00 76.81 270 ARG A N 1
ATOM 2183 C CA . ARG A 1 270 ? -13.184 -4.578 -13.695 1.00 76.81 270 ARG A CA 1
ATOM 2184 C C . ARG A 1 270 ? -14.680 -4.722 -13.950 1.00 76.81 270 ARG A C 1
ATOM 2186 O O . ARG A 1 270 ? -15.353 -3.717 -14.192 1.00 76.81 270 ARG A O 1
ATOM 2193 N N . ARG A 1 271 ? -15.181 -5.962 -13.905 1.00 74.25 271 ARG A N 1
ATOM 2194 C CA . ARG A 1 271 ? -16.586 -6.322 -14.140 1.00 74.25 271 ARG A CA 1
ATOM 2195 C C . ARG A 1 271 ? -17.520 -5.698 -13.112 1.00 74.25 271 ARG A C 1
ATOM 2197 O O . ARG A 1 271 ? -18.602 -5.254 -13.481 1.00 74.25 271 ARG A O 1
ATOM 2204 N N . ILE A 1 272 ? -17.120 -5.657 -1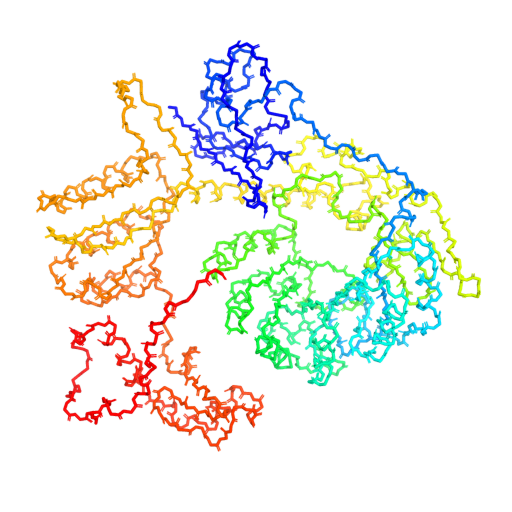1.843 1.00 77.56 272 ILE A N 1
ATOM 2205 C CA . ILE A 1 272 ? -17.933 -5.056 -10.775 1.00 77.56 272 ILE A CA 1
ATOM 2206 C C . ILE A 1 272 ? -17.695 -3.547 -10.613 1.00 77.56 272 ILE A C 1
ATOM 2208 O O . ILE A 1 272 ? -18.283 -2.934 -9.729 1.00 77.56 272 ILE A O 1
ATOM 2212 N N . GLY A 1 273 ? -16.889 -2.946 -11.497 1.00 77.62 273 GLY A N 1
ATOM 2213 C CA . GLY A 1 273 ? -16.678 -1.501 -11.592 1.00 77.62 273 GLY A CA 1
ATOM 2214 C C . GLY A 1 273 ? -15.559 -0.946 -10.709 1.00 77.62 273 GLY A C 1
ATOM 2215 O O . GLY A 1 273 ? -15.481 0.267 -10.537 1.00 77.62 273 GLY A O 1
ATOM 2216 N N . ILE A 1 274 ? -14.685 -1.803 -10.179 1.00 84.38 274 ILE A N 1
ATOM 2217 C CA . ILE A 1 274 ? -13.472 -1.405 -9.459 1.00 84.38 274 ILE A CA 1
ATOM 2218 C C . ILE A 1 274 ? -12.324 -1.255 -10.456 1.00 84.38 274 ILE A C 1
ATOM 2220 O O . ILE A 1 274 ? -12.088 -2.130 -11.290 1.00 84.38 274 ILE A O 1
ATOM 2224 N N . THR A 1 275 ? -11.605 -0.140 -10.361 1.00 78.38 275 THR A N 1
ATOM 2225 C CA . THR A 1 275 ? -10.468 0.190 -11.238 1.00 78.38 275 THR A CA 1
ATOM 2226 C C . THR A 1 275 ? -9.177 0.473 -10.478 1.00 78.38 275 THR A C 1
ATOM 2228 O O . THR A 1 275 ? -8.134 0.645 -11.101 1.00 78.38 275 THR A O 1
ATOM 2231 N N . ASP A 1 276 ? -9.245 0.535 -9.150 1.00 88.19 276 ASP A N 1
ATOM 2232 C CA . ASP A 1 276 ? -8.103 0.789 -8.283 1.00 88.19 276 ASP A CA 1
ATOM 2233 C C . ASP A 1 276 ? -7.915 -0.404 -7.338 1.00 88.19 276 ASP A C 1
ATOM 2235 O O . ASP A 1 276 ? -8.775 -0.710 -6.508 1.00 88.19 276 ASP A O 1
ATOM 2239 N N . ILE A 1 277 ? -6.822 -1.134 -7.548 1.00 88.62 277 ILE A N 1
ATOM 2240 C CA . ILE A 1 277 ? -6.528 -2.420 -6.914 1.00 88.62 277 ILE A CA 1
ATOM 2241 C C . ILE A 1 277 ? -5.097 -2.359 -6.407 1.00 88.62 277 ILE A C 1
ATOM 2243 O O . ILE A 1 277 ? -4.228 -1.851 -7.107 1.00 88.62 277 ILE A O 1
ATOM 2247 N N . LYS A 1 278 ? -4.844 -2.927 -5.232 1.00 91.94 278 LYS A N 1
ATOM 2248 C CA . LYS A 1 278 ? -3.512 -3.121 -4.673 1.00 91.94 278 LYS A CA 1
ATOM 2249 C C . LYS A 1 278 ? -3.295 -4.584 -4.313 1.00 91.94 278 LYS A C 1
ATOM 2251 O O . LYS A 1 278 ? -4.016 -5.110 -3.466 1.00 91.94 278 LYS A O 1
ATOM 2256 N N . PHE A 1 279 ? -2.305 -5.216 -4.932 1.00 93.06 279 PHE A N 1
ATOM 2257 C CA . PHE A 1 279 ? -1.883 -6.573 -4.607 1.00 93.06 279 PHE A CA 1
ATOM 2258 C C . PHE A 1 279 ? -0.793 -6.542 -3.541 1.00 93.06 279 PHE A C 1
ATOM 2260 O O . PHE A 1 279 ? 0.188 -5.802 -3.636 1.00 93.06 279 PHE A O 1
ATOM 2267 N N . GLU A 1 280 ? -0.989 -7.346 -2.506 1.00 91.62 280 GLU A N 1
ATOM 2268 C CA . GLU A 1 280 ? -0.056 -7.510 -1.400 1.00 91.62 280 GLU A CA 1
ATOM 2269 C C . GLU A 1 280 ? 0.144 -9.013 -1.185 1.00 91.62 280 GLU A C 1
ATOM 2271 O O . GLU A 1 280 ? -0.856 -9.736 -1.102 1.00 91.62 280 GLU A O 1
ATOM 2276 N N . PRO A 1 281 ? 1.388 -9.513 -1.106 1.00 92.12 281 PRO A N 1
ATOM 2277 C CA . PRO A 1 281 ? 1.603 -10.922 -0.829 1.00 92.12 281 PRO A CA 1
ATOM 2278 C C . PRO A 1 281 ? 1.106 -11.250 0.580 1.00 92.12 281 PRO A C 1
ATOM 2280 O O . PRO A 1 281 ? 1.215 -10.444 1.511 1.00 92.12 281 PRO A O 1
ATOM 2283 N N . LEU A 1 282 ? 0.544 -12.444 0.734 1.00 92.00 282 LEU A N 1
ATOM 2284 C CA . LEU A 1 282 ? 0.236 -13.001 2.038 1.00 92.00 282 LEU A CA 1
ATOM 2285 C C . LEU A 1 282 ? 1.544 -13.218 2.795 1.00 92.00 282 LEU A C 1
ATOM 2287 O O . LEU A 1 282 ? 2.490 -13.801 2.276 1.00 92.00 282 LEU A O 1
ATOM 2291 N N . TYR A 1 283 ? 1.556 -12.776 4.044 1.00 87.69 283 TYR A N 1
ATOM 2292 C CA . TYR A 1 283 ? 2.566 -13.157 5.016 1.00 87.69 283 TYR A CA 1
ATOM 2293 C C . TYR A 1 283 ? 1.864 -13.977 6.091 1.00 87.69 283 TYR A C 1
ATOM 2295 O O . TYR A 1 283 ? 0.793 -13.590 6.558 1.00 87.69 283 TYR A O 1
ATOM 2303 N N . GLU A 1 284 ? 2.414 -15.132 6.435 1.00 86.00 284 GLU A N 1
ATOM 2304 C CA . GLU A 1 284 ? 1.805 -16.030 7.412 1.00 86.00 284 GLU A CA 1
ATOM 2305 C C . GLU A 1 284 ? 2.039 -15.471 8.807 1.00 86.00 284 GLU A C 1
ATOM 2307 O O . GLU A 1 284 ? 3.179 -15.411 9.250 1.00 86.00 284 GLU A O 1
ATOM 2312 N N . MET A 1 285 ? 0.983 -15.019 9.491 1.00 81.81 285 MET A N 1
ATOM 2313 C CA . MET A 1 285 ? 0.992 -14.793 10.942 1.00 81.81 285 MET A CA 1
ATOM 2314 C C . MET A 1 285 ? -0.418 -14.597 11.508 1.00 81.81 285 MET A C 1
ATOM 2316 O O . MET A 1 285 ? -1.417 -14.783 10.805 1.00 81.81 285 MET A O 1
ATOM 2320 N N . GLY A 1 286 ? -0.518 -14.358 12.819 1.00 86.38 286 GLY A N 1
ATOM 2321 C CA . GLY A 1 286 ? -1.782 -14.421 13.546 1.00 86.38 286 GLY A CA 1
ATOM 2322 C C . GLY A 1 286 ? -2.460 -15.773 13.341 1.00 86.38 286 GLY A C 1
ATOM 2323 O O . GLY A 1 286 ? -1.854 -16.824 13.559 1.00 86.38 286 GLY A O 1
ATOM 2324 N N . ARG A 1 287 ? -3.707 -15.752 12.861 1.00 88.88 287 ARG A N 1
ATOM 2325 C CA . ARG A 1 287 ? -4.448 -16.975 12.522 1.00 88.88 287 ARG A CA 1
ATOM 2326 C C . ARG A 1 287 ? -3.769 -17.786 11.417 1.00 88.88 287 ARG A C 1
ATOM 2328 O O . ARG A 1 287 ? -3.811 -19.009 11.471 1.00 88.88 287 ARG A O 1
ATOM 2335 N N . GLY A 1 288 ? -3.100 -17.116 10.476 1.00 85.38 288 GLY A N 1
ATOM 2336 C CA . GLY A 1 288 ? -2.410 -17.764 9.360 1.00 85.38 288 GLY A CA 1
ATOM 2337 C C . GLY A 1 288 ? -1.287 -18.716 9.787 1.00 85.38 288 GLY A C 1
ATOM 2338 O O . GLY A 1 288 ? -1.041 -19.679 9.076 1.00 85.38 288 GLY A O 1
ATOM 2339 N N . ILE A 1 289 ? -0.661 -18.493 10.954 1.00 83.56 289 ILE A N 1
ATOM 2340 C CA . ILE A 1 289 ? 0.307 -19.434 11.556 1.00 83.56 289 ILE A CA 1
ATOM 2341 C C . ILE A 1 289 ? -0.362 -20.374 12.563 1.00 83.56 289 ILE A C 1
ATOM 2343 O O . ILE A 1 289 ? -0.039 -21.554 12.596 1.00 83.56 289 ILE A O 1
ATOM 2347 N N . LYS A 1 290 ? -1.266 -19.868 13.416 1.00 77.00 290 LYS A N 1
ATOM 2348 C CA . LYS A 1 290 ? -1.871 -20.671 14.500 1.00 77.00 290 LYS A CA 1
ATOM 2349 C C . LYS A 1 290 ? -2.696 -21.843 13.970 1.00 77.00 290 LYS A C 1
ATOM 2351 O O . LYS A 1 290 ? -2.698 -22.917 14.559 1.00 77.00 290 LYS A O 1
ATOM 2356 N N . THR A 1 291 ? -3.432 -21.605 12.890 1.00 72.25 291 THR A N 1
ATOM 2357 C CA . THR A 1 291 ? -4.308 -22.584 12.244 1.00 72.25 291 THR A CA 1
ATOM 2358 C C . THR A 1 291 ? -4.115 -22.466 10.734 1.00 72.25 291 THR A C 1
ATOM 2360 O O . THR A 1 291 ? -4.968 -21.884 10.052 1.00 72.25 291 THR A O 1
ATOM 2363 N N . PRO A 1 292 ? -2.972 -22.936 10.204 1.00 73.62 292 PRO A N 1
ATOM 2364 C CA . PRO A 1 292 ? -2.637 -22.751 8.805 1.00 73.62 292 PRO A CA 1
ATOM 2365 C C . PRO A 1 292 ? -3.630 -23.541 7.959 1.00 73.62 292 PRO A C 1
ATOM 2367 O O . PRO A 1 292 ? -3.766 -24.759 8.078 1.00 73.62 292 PRO A O 1
ATOM 2370 N N . HIS A 1 293 ? -4.360 -22.837 7.102 1.00 76.38 293 HIS A N 1
ATOM 2371 C CA . HIS A 1 293 ? -5.251 -23.482 6.155 1.00 76.38 293 HIS A CA 1
ATOM 2372 C C . HIS A 1 293 ? -4.424 -23.894 4.934 1.00 76.38 293 HIS A C 1
ATOM 2374 O O . HIS A 1 293 ? -3.835 -23.033 4.288 1.00 76.38 293 HIS A O 1
ATOM 2380 N N . ALA A 1 294 ? -4.400 -25.185 4.578 1.00 64.50 294 ALA A N 1
ATOM 2381 C CA . ALA A 1 294 ? -3.524 -25.720 3.522 1.00 64.50 294 ALA A CA 1
ATOM 2382 C C . ALA A 1 294 ? -3.630 -24.973 2.173 1.00 64.50 294 ALA A C 1
ATOM 2384 O O . ALA A 1 294 ? -2.654 -24.839 1.443 1.00 64.50 294 ALA A O 1
ATOM 2385 N N . GLY A 1 295 ? -4.816 -24.447 1.853 1.00 62.00 295 GLY A N 1
ATOM 2386 C CA . GLY A 1 295 ? -5.044 -23.613 0.669 1.00 62.00 295 GLY A CA 1
ATOM 2387 C C . GLY A 1 295 ? -4.782 -22.105 0.828 1.00 62.00 295 GLY A C 1
ATOM 2388 O O . GLY A 1 295 ? -5.007 -21.381 -0.123 1.00 62.00 295 GLY A O 1
ATOM 2389 N N . ALA A 1 296 ? -4.350 -21.578 1.972 1.00 78.25 296 ALA A N 1
ATOM 2390 C CA . ALA A 1 296 ? -4.126 -20.136 2.173 1.00 78.25 296 ALA A CA 1
ATOM 2391 C C . ALA A 1 296 ? -2.734 -19.831 2.744 1.00 78.25 296 ALA A C 1
ATOM 2393 O O . ALA A 1 296 ? -2.579 -18.961 3.599 1.00 78.25 296 ALA A O 1
ATOM 2394 N N . LEU A 1 297 ? -1.737 -20.566 2.254 1.00 90.00 297 LEU A N 1
ATOM 2395 C CA . LEU A 1 297 ? -0.323 -20.361 2.559 1.00 90.00 297 LEU A CA 1
ATOM 2396 C C . LEU A 1 297 ? 0.236 -19.143 1.816 1.00 90.00 297 LEU A C 1
ATOM 2398 O O . LEU A 1 297 ? -0.336 -18.691 0.811 1.00 90.00 297 LEU A O 1
ATOM 2402 N N . ALA A 1 298 ? 1.370 -18.630 2.285 1.00 91.31 298 ALA A N 1
ATOM 2403 C CA . ALA A 1 298 ? 2.101 -17.606 1.547 1.00 91.31 298 ALA A CA 1
ATOM 2404 C C . ALA A 1 298 ? 2.661 -18.199 0.237 1.00 91.31 298 ALA A C 1
ATOM 2406 O O . ALA A 1 298 ? 3.206 -19.307 0.253 1.00 91.31 298 ALA A O 1
ATOM 2407 N N . PRO A 1 299 ? 2.535 -17.504 -0.910 1.00 91.81 299 PRO A N 1
ATOM 2408 C CA . PRO A 1 299 ? 3.350 -17.833 -2.073 1.00 91.81 299 PRO A CA 1
ATOM 2409 C C . PRO A 1 299 ? 4.811 -17.478 -1.775 1.00 91.81 299 PRO A C 1
ATOM 2411 O O . PRO A 1 299 ? 5.089 -16.613 -0.936 1.00 91.81 299 PRO A O 1
ATOM 2414 N N . THR A 1 300 ? 5.754 -18.091 -2.491 1.00 92.62 300 THR A N 1
ATOM 2415 C CA . THR A 1 300 ? 7.145 -17.605 -2.421 1.00 92.62 300 THR A CA 1
ATOM 2416 C C . THR A 1 300 ? 7.222 -16.178 -2.968 1.00 92.62 300 THR A C 1
ATOM 2418 O O . THR A 1 300 ? 6.401 -15.770 -3.800 1.00 92.62 300 THR A O 1
ATOM 2421 N N . LEU A 1 301 ? 8.210 -15.390 -2.535 1.00 91.31 301 LEU A N 1
ATOM 2422 C CA . LEU A 1 301 ? 8.313 -14.006 -3.008 1.00 91.31 301 LEU A CA 1
ATOM 2423 C C . LEU A 1 301 ? 8.666 -13.935 -4.496 1.00 91.31 301 LEU A C 1
ATOM 2425 O O . LEU A 1 301 ? 8.308 -12.959 -5.155 1.00 91.31 301 LEU A O 1
ATOM 2429 N N . MET A 1 302 ? 9.356 -14.944 -5.027 1.00 89.81 302 MET A N 1
ATOM 2430 C CA . MET A 1 302 ? 9.615 -15.071 -6.463 1.00 89.81 302 MET A CA 1
ATOM 2431 C C . MET A 1 302 ? 8.341 -15.396 -7.243 1.00 89.81 302 MET A C 1
ATOM 2433 O O . MET A 1 302 ? 8.003 -14.660 -8.163 1.00 89.81 302 MET A O 1
ATOM 2437 N N . GLU A 1 303 ? 7.584 -16.412 -6.819 1.00 90.56 303 GLU A N 1
ATOM 2438 C CA . GLU A 1 303 ? 6.305 -16.791 -7.442 1.00 90.56 303 GLU A CA 1
ATOM 2439 C C . GLU A 1 303 ? 5.325 -15.609 -7.480 1.00 90.56 303 GLU A C 1
ATOM 2441 O O . GLU A 1 303 ? 4.736 -15.308 -8.520 1.00 90.56 303 GLU A O 1
ATOM 2446 N N . TYR A 1 304 ? 5.201 -14.882 -6.365 1.00 91.88 304 TYR A N 1
ATOM 2447 C CA . TYR A 1 304 ? 4.408 -13.657 -6.307 1.00 91.88 304 TYR A CA 1
ATOM 2448 C C . TYR A 1 304 ? 4.866 -12.614 -7.333 1.00 91.88 304 TYR A C 1
ATOM 2450 O O . TYR A 1 304 ? 4.037 -12.058 -8.058 1.00 91.88 304 TYR A O 1
ATOM 2458 N N . SER A 1 305 ? 6.171 -12.341 -7.400 1.00 89.38 305 SER A N 1
ATOM 2459 C CA . SER A 1 305 ? 6.736 -11.349 -8.318 1.00 89.38 305 SER A CA 1
ATOM 2460 C C . SER A 1 305 ? 6.538 -11.728 -9.784 1.00 89.38 305 SER A C 1
ATOM 2462 O O . SER A 1 305 ? 6.131 -10.870 -10.570 1.00 89.38 305 SER A O 1
ATOM 2464 N N . ASP A 1 306 ? 6.759 -12.989 -10.151 1.00 83.50 306 ASP A N 1
ATOM 2465 C CA . ASP A 1 306 ? 6.618 -13.476 -11.528 1.00 83.50 306 ASP A CA 1
ATOM 2466 C C . ASP A 1 306 ? 5.169 -13.347 -12.015 1.00 83.50 306 ASP A C 1
ATOM 2468 O O . ASP A 1 306 ? 4.895 -12.803 -13.094 1.00 83.50 306 ASP A O 1
ATOM 2472 N N . HIS A 1 307 ? 4.212 -13.764 -11.182 1.00 84.12 307 HIS A N 1
ATOM 2473 C CA . HIS A 1 307 ? 2.796 -13.635 -11.505 1.00 84.12 307 HIS A CA 1
ATOM 2474 C C . HIS A 1 307 ? 2.326 -12.182 -11.510 1.00 84.12 307 HIS A C 1
ATOM 2476 O O . HIS A 1 307 ? 1.597 -11.791 -12.425 1.00 84.12 307 HIS A O 1
ATOM 2482 N N . LEU A 1 308 ? 2.756 -11.357 -10.551 1.00 85.12 308 LEU A N 1
ATOM 2483 C CA . LEU A 1 308 ? 2.403 -9.938 -10.529 1.00 85.12 308 LEU A CA 1
ATOM 2484 C C . LEU A 1 308 ? 2.895 -9.235 -11.796 1.00 85.12 308 LEU A C 1
ATOM 2486 O O . LEU A 1 308 ? 2.143 -8.497 -12.429 1.00 85.12 308 LEU A O 1
ATOM 2490 N N . LEU A 1 309 ? 4.134 -9.505 -12.199 1.00 76.75 309 LEU A N 1
ATOM 2491 C CA . LEU A 1 309 ? 4.736 -8.957 -13.406 1.00 76.75 309 LEU A CA 1
ATOM 2492 C C . LEU A 1 309 ? 3.950 -9.359 -14.663 1.00 76.75 309 LEU A C 1
ATOM 2494 O O . LEU A 1 309 ? 3.713 -8.521 -15.534 1.00 76.75 309 LEU A O 1
ATOM 2498 N N . SER A 1 310 ? 3.484 -10.611 -14.734 1.00 70.00 310 SER A N 1
ATOM 2499 C CA . SER A 1 310 ? 2.669 -11.108 -15.853 1.00 70.00 310 SER A CA 1
ATOM 2500 C C . SER A 1 310 ? 1.337 -10.366 -16.030 1.00 70.00 310 SER A C 1
ATOM 2502 O O . SER A 1 310 ? 0.778 -10.368 -17.126 1.00 70.00 310 SER A O 1
ATOM 2504 N N . VAL A 1 311 ? 0.836 -9.701 -14.981 1.00 71.06 311 VAL A N 1
ATOM 2505 C CA . VAL A 1 311 ? -0.467 -9.020 -15.000 1.00 71.06 311 VAL A CA 1
ATOM 2506 C C . VAL A 1 311 ? -0.393 -7.493 -14.974 1.00 71.06 311 VAL A C 1
ATOM 2508 O O . VAL A 1 311 ? -1.436 -6.844 -15.070 1.00 71.06 311 VAL A O 1
ATOM 2511 N N . VAL A 1 312 ? 0.803 -6.895 -14.899 1.00 71.50 312 VAL A N 1
ATOM 2512 C CA . VAL A 1 312 ? 0.967 -5.427 -14.942 1.00 71.50 312 VAL A CA 1
ATOM 2513 C C . VAL A 1 312 ? 0.362 -4.842 -16.223 1.00 71.50 312 VAL A C 1
ATOM 2515 O O . VAL A 1 312 ? -0.427 -3.899 -16.168 1.00 71.50 312 VAL A O 1
ATOM 2518 N N . GLU A 1 313 ? 0.655 -5.448 -17.373 1.00 64.12 313 GLU A N 1
ATOM 2519 C CA . GLU A 1 313 ? 0.095 -5.028 -18.663 1.00 64.12 313 GLU A CA 1
ATOM 2520 C C . GLU A 1 313 ? -1.423 -5.229 -18.717 1.00 64.12 313 GLU A C 1
ATOM 2522 O O . GLU A 1 313 ? -2.147 -4.401 -19.268 1.00 64.12 313 GLU A O 1
ATOM 2527 N N . LEU A 1 314 ? -1.928 -6.298 -18.095 1.00 63.06 314 LEU A N 1
ATOM 2528 C CA . LEU A 1 314 ? -3.360 -6.577 -18.024 1.00 63.06 314 LEU A CA 1
ATOM 2529 C C . LEU A 1 314 ? -4.117 -5.508 -17.232 1.00 63.06 314 LEU A C 1
ATOM 2531 O O . LEU A 1 314 ? -5.187 -5.072 -17.662 1.00 63.06 314 LEU A O 1
ATOM 2535 N N . LEU A 1 315 ? -3.555 -5.043 -16.116 1.00 66.56 315 LEU A N 1
ATOM 2536 C CA . LEU A 1 315 ? -4.105 -3.921 -15.354 1.00 66.56 315 LEU A CA 1
ATOM 2537 C C . LEU A 1 315 ? -4.235 -2.677 -16.239 1.00 66.56 315 LEU A C 1
ATOM 2539 O O . LEU A 1 315 ? -5.308 -2.077 -16.316 1.00 66.56 315 LEU A O 1
ATOM 2543 N N . GLU A 1 316 ? -3.182 -2.333 -16.973 1.00 65.00 316 GLU A N 1
ATOM 2544 C CA . GLU A 1 316 ? -3.178 -1.165 -17.858 1.00 65.00 316 GLU A CA 1
ATOM 2545 C C . GLU A 1 316 ? -4.156 -1.286 -19.021 1.00 65.00 316 GLU A C 1
ATOM 2547 O O . GLU A 1 316 ? -4.849 -0.318 -19.341 1.00 65.00 316 GLU A O 1
ATOM 2552 N N . MET A 1 317 ? -4.262 -2.472 -19.628 1.00 56.16 317 MET A N 1
ATOM 2553 C CA . MET A 1 317 ? -5.250 -2.755 -20.672 1.00 56.16 317 MET A CA 1
ATOM 2554 C C . MET A 1 317 ? -6.682 -2.536 -20.175 1.00 56.16 317 MET A C 1
ATOM 2556 O O . MET A 1 317 ? -7.543 -2.090 -20.935 1.00 56.16 317 MET A O 1
ATOM 2560 N N . HIS A 1 318 ? -6.941 -2.790 -18.892 1.00 57.00 318 HIS A N 1
ATOM 2561 C CA . HIS A 1 318 ? -8.235 -2.533 -18.265 1.00 57.00 318 HIS A CA 1
ATOM 2562 C C . HIS A 1 318 ? -8.422 -1.095 -17.759 1.00 57.00 318 HIS A C 1
ATOM 2564 O O . HIS A 1 318 ? -9.473 -0.792 -17.182 1.00 57.00 318 HIS A O 1
ATOM 2570 N N . GLY A 1 319 ? -7.459 -0.203 -18.015 1.00 59.25 319 GLY A N 1
ATOM 2571 C CA . GLY A 1 319 ? -7.474 1.183 -17.550 1.00 59.25 319 GLY A CA 1
ATOM 2572 C C . GLY A 1 319 ? -7.189 1.324 -16.054 1.00 59.25 319 GLY A C 1
ATOM 2573 O O . GLY A 1 319 ? -7.577 2.324 -15.456 1.00 59.25 319 GLY A O 1
ATOM 2574 N N . MET A 1 320 ? -6.556 0.321 -15.445 1.00 70.12 320 MET A N 1
ATOM 2575 C CA . MET A 1 320 ? -6.145 0.321 -14.042 1.00 70.12 320 MET A CA 1
ATOM 2576 C C . MET A 1 320 ? -4.682 0.744 -13.913 1.00 70.12 320 MET A C 1
ATOM 2578 O O . MET A 1 320 ? -3.881 0.584 -14.838 1.00 70.12 320 MET A O 1
ATOM 2582 N N . ASN A 1 321 ? -4.312 1.275 -12.749 1.00 70.25 321 ASN A N 1
ATOM 2583 C CA . ASN A 1 321 ? -2.937 1.690 -12.501 1.00 70.25 321 ASN A CA 1
ATOM 2584 C C . ASN A 1 321 ? -2.064 0.485 -12.112 1.00 70.25 321 ASN A C 1
ATOM 2586 O O . ASN A 1 321 ? -1.968 0.130 -10.938 1.00 70.25 321 ASN A O 1
ATOM 2590 N N . GLY A 1 322 ? -1.416 -0.122 -13.111 1.00 66.62 322 GLY A N 1
ATOM 2591 C CA . GLY A 1 322 ? -0.550 -1.288 -12.932 1.00 66.62 322 GLY A CA 1
ATOM 2592 C C . GLY A 1 322 ? 0.593 -1.079 -11.935 1.00 66.62 322 GLY A C 1
ATOM 2593 O O . GLY A 1 322 ? 0.916 -2.005 -11.206 1.00 66.62 322 GLY A O 1
ATOM 2594 N N . GLU A 1 323 ? 1.167 0.127 -11.843 1.00 63.78 323 GLU A N 1
ATOM 2595 C CA . GLU A 1 323 ? 2.274 0.416 -10.918 1.00 63.78 323 GLU A CA 1
ATOM 2596 C C . GLU A 1 323 ? 1.778 0.614 -9.480 1.00 63.78 323 GLU A C 1
ATOM 2598 O O . GLU A 1 323 ? 2.350 0.046 -8.546 1.00 63.78 323 GLU A O 1
ATOM 2603 N N . ALA A 1 324 ? 0.689 1.369 -9.298 1.00 64.25 324 ALA A N 1
ATOM 2604 C CA . ALA A 1 324 ? 0.074 1.570 -7.983 1.00 64.25 324 ALA A CA 1
ATOM 2605 C C . ALA A 1 324 ? -0.474 0.264 -7.387 1.00 64.25 324 ALA A C 1
ATOM 2607 O O . ALA A 1 324 ? -0.563 0.135 -6.165 1.00 64.25 324 ALA A O 1
ATOM 2608 N N . ALA A 1 325 ? -0.785 -0.708 -8.247 1.00 64.62 325 ALA A N 1
ATOM 2609 C CA . ALA A 1 325 ? -1.218 -2.032 -7.839 1.00 64.62 325 ALA A CA 1
ATOM 2610 C C . ALA A 1 325 ? -0.097 -2.918 -7.283 1.00 64.62 325 ALA A C 1
ATOM 2612 O O . ALA A 1 325 ? -0.394 -3.950 -6.683 1.00 64.62 325 ALA A O 1
ATOM 2613 N N . THR A 1 326 ? 1.172 -2.537 -7.465 1.00 67.06 326 THR A N 1
ATOM 2614 C CA . THR A 1 326 ? 2.319 -3.321 -6.992 1.00 67.06 326 THR A CA 1
ATOM 2615 C C . THR A 1 326 ? 2.691 -3.008 -5.545 1.00 67.06 326 THR A C 1
ATOM 2617 O O . THR A 1 326 ? 2.509 -1.898 -5.034 1.00 67.06 326 THR A O 1
ATOM 2620 N N . TYR A 1 327 ? 3.294 -3.995 -4.882 1.00 61.00 327 TYR A N 1
ATOM 2621 C CA . TYR A 1 327 ? 3.898 -3.815 -3.568 1.00 61.00 327 TYR A CA 1
ATOM 2622 C C . TYR A 1 327 ? 5.141 -2.910 -3.668 1.00 61.00 327 TYR A C 1
ATOM 2624 O O . TYR A 1 327 ? 6.229 -3.374 -4.008 1.00 61.00 327 TYR A O 1
ATOM 2632 N N . SER A 1 328 ? 4.962 -1.616 -3.365 1.00 60.88 328 SER A N 1
ATOM 2633 C CA . SER A 1 328 ? 5.932 -0.518 -3.548 1.00 60.88 328 SER A CA 1
ATOM 2634 C C . SER A 1 328 ? 6.258 -0.268 -5.031 1.00 60.88 328 SER A C 1
ATOM 2636 O O . SER A 1 328 ? 6.848 -1.113 -5.687 1.00 60.88 328 SER A O 1
ATOM 2638 N N . GLY A 1 329 ? 5.901 0.896 -5.581 1.00 66.12 329 GLY A N 1
ATOM 2639 C CA . GLY A 1 329 ? 6.186 1.251 -6.984 1.00 66.12 329 GLY A CA 1
ATOM 2640 C C . GLY A 1 329 ? 7.672 1.524 -7.276 1.00 66.12 329 GLY A C 1
ATOM 2641 O O . GLY A 1 329 ? 8.531 1.356 -6.404 1.00 66.12 329 GLY A O 1
ATOM 2642 N N . LEU A 1 330 ? 7.982 1.950 -8.504 1.00 73.06 330 LEU A N 1
ATOM 2643 C CA . LEU A 1 330 ? 9.324 2.395 -8.919 1.00 73.06 330 LEU A CA 1
ATOM 2644 C C . LEU A 1 330 ? 9.473 3.923 -8.891 1.00 73.06 330 LEU A C 1
ATOM 2646 O O . LEU A 1 330 ? 10.586 4.445 -8.991 1.00 73.06 330 LEU A O 1
ATOM 2650 N N . ALA A 1 331 ? 8.366 4.644 -8.746 1.00 69.50 331 ALA A N 1
ATOM 2651 C CA . ALA A 1 331 ? 8.354 6.091 -8.652 1.00 69.50 331 ALA A CA 1
ATOM 2652 C C . ALA A 1 331 ? 8.535 6.613 -7.215 1.00 69.50 331 ALA A C 1
ATOM 2654 O O . ALA A 1 331 ? 7.936 6.113 -6.264 1.00 69.50 331 ALA A O 1
ATOM 2655 N N . GLY A 1 332 ? 9.280 7.716 -7.093 1.00 74.94 332 GLY A N 1
ATOM 2656 C CA . GLY A 1 332 ? 9.334 8.538 -5.883 1.00 74.94 332 GLY A CA 1
ATOM 2657 C C . GLY A 1 332 ? 10.456 8.149 -4.925 1.00 74.94 332 GLY A C 1
ATOM 2658 O O . GLY A 1 332 ? 10.318 7.225 -4.127 1.00 74.94 332 GLY A O 1
ATOM 2659 N N . ALA A 1 333 ? 11.548 8.916 -4.965 1.00 83.38 333 ALA A N 1
ATOM 2660 C CA . ALA A 1 333 ? 12.662 8.757 -4.041 1.00 83.38 333 ALA A CA 1
ATOM 2661 C C . ALA A 1 333 ? 12.247 9.038 -2.584 1.00 83.38 333 ALA A C 1
ATOM 2663 O O . ALA A 1 333 ? 11.686 10.093 -2.271 1.00 83.38 333 ALA A O 1
ATOM 2664 N N . LYS A 1 334 ? 12.572 8.099 -1.696 1.00 85.50 334 LYS A N 1
ATOM 2665 C CA . LYS A 1 334 ? 12.347 8.119 -0.248 1.00 85.50 334 LYS A CA 1
ATOM 2666 C C . LYS A 1 334 ? 13.558 7.524 0.475 1.00 85.50 334 LYS A C 1
ATOM 2668 O O . LYS A 1 334 ? 14.255 6.671 -0.068 1.00 85.50 334 LYS A O 1
ATOM 2673 N N . ASP A 1 335 ? 13.815 7.974 1.698 1.00 88.31 335 ASP A N 1
ATOM 2674 C CA . ASP A 1 335 ? 14.898 7.465 2.554 1.00 88.31 335 ASP A CA 1
ATOM 2675 C C . ASP A 1 335 ? 14.415 6.388 3.544 1.00 88.31 335 ASP A C 1
ATOM 2677 O O . ASP A 1 335 ? 15.232 5.697 4.150 1.00 88.31 335 ASP A O 1
ATOM 2681 N N . CYS A 1 336 ? 13.097 6.222 3.685 1.00 89.25 336 CYS A N 1
ATOM 2682 C CA . CYS A 1 336 ? 12.449 5.199 4.499 1.00 89.25 336 CYS A CA 1
ATOM 2683 C C . CYS A 1 336 ? 11.292 4.527 3.748 1.00 89.25 336 CYS A C 1
ATOM 2685 O O . CYS A 1 336 ? 10.577 5.175 2.983 1.00 89.25 336 CYS A O 1
ATOM 2687 N N . PHE A 1 337 ? 11.075 3.230 3.979 1.00 89.25 337 PHE A N 1
ATOM 2688 C CA . PHE A 1 337 ? 10.055 2.451 3.266 1.00 89.25 337 PHE A CA 1
ATOM 2689 C C . PHE A 1 337 ? 8.619 2.932 3.527 1.00 89.25 337 PHE A C 1
ATOM 2691 O O . PHE A 1 337 ? 7.845 3.084 2.575 1.00 89.25 337 PHE A O 1
ATOM 2698 N N . CYS A 1 338 ? 8.277 3.155 4.800 1.00 88.12 338 CYS A N 1
ATOM 2699 C CA . CYS A 1 338 ? 6.950 3.551 5.271 1.00 88.12 338 CYS A CA 1
ATOM 2700 C C . CYS A 1 338 ? 7.038 4.446 6.519 1.00 88.12 338 CYS A C 1
ATOM 2702 O O . CYS A 1 338 ? 8.124 4.705 7.038 1.00 88.12 338 CYS A O 1
ATOM 2704 N N . GLY A 1 339 ? 5.877 4.872 7.025 1.00 86.12 339 GLY A N 1
ATOM 2705 C CA . GLY A 1 339 ? 5.768 5.816 8.134 1.00 86.12 339 GLY A CA 1
ATOM 2706 C C . GLY A 1 339 ? 6.286 5.336 9.494 1.00 86.12 339 GLY A C 1
ATOM 2707 O O . GLY A 1 339 ? 6.341 6.153 10.398 1.00 86.12 339 GLY A O 1
ATOM 2708 N N . THR A 1 340 ? 6.691 4.074 9.663 1.00 87.00 340 THR A N 1
ATOM 2709 C CA . THR A 1 340 ? 7.196 3.531 10.943 1.00 87.00 340 THR A CA 1
ATOM 2710 C C . THR A 1 340 ? 8.438 4.251 11.477 1.00 87.00 340 THR A C 1
ATOM 2712 O O . THR A 1 340 ? 8.592 4.360 12.687 1.00 87.00 340 THR A O 1
ATOM 2715 N N . THR A 1 341 ? 9.308 4.774 10.605 1.00 84.62 341 THR A N 1
ATOM 2716 C CA . THR A 1 341 ? 10.492 5.561 11.020 1.00 84.62 341 THR A CA 1
ATOM 2717 C C . THR A 1 341 ? 10.205 7.063 11.088 1.00 84.62 341 THR A C 1
ATOM 2719 O O . THR A 1 341 ? 11.087 7.881 11.330 1.00 84.62 341 THR A O 1
ATOM 2722 N N . THR A 1 342 ? 8.954 7.452 10.863 1.00 77.75 342 THR A N 1
ATOM 2723 C CA . THR A 1 342 ? 8.407 8.788 11.127 1.00 77.75 342 THR A CA 1
ATOM 2724 C C . THR A 1 342 ? 7.392 8.649 12.277 1.00 77.75 342 THR A C 1
ATOM 2726 O O . THR A 1 342 ? 7.103 7.521 12.667 1.00 77.75 342 THR A O 1
ATOM 2729 N N . PRO A 1 343 ? 6.860 9.715 12.898 1.00 67.75 343 PRO A N 1
ATOM 2730 C CA . PRO A 1 343 ? 5.860 9.577 13.961 1.00 67.75 343 PRO A CA 1
ATOM 2731 C C . PRO A 1 343 ? 4.522 9.076 13.385 1.00 67.75 343 PRO A C 1
ATOM 2733 O O . PRO A 1 343 ? 3.572 9.838 13.224 1.00 67.75 343 PRO A O 1
ATOM 2736 N N . ASN A 1 344 ? 4.450 7.792 13.041 1.00 85.25 344 ASN A N 1
ATOM 2737 C CA . ASN A 1 344 ? 3.207 7.082 12.805 1.00 85.25 344 ASN A CA 1
ATOM 2738 C C . ASN A 1 344 ? 2.682 6.608 14.158 1.00 85.25 344 ASN A C 1
ATOM 2740 O O . ASN A 1 344 ? 3.351 5.831 14.832 1.00 85.25 344 ASN A O 1
ATOM 2744 N N . ILE A 1 345 ? 1.508 7.089 14.556 1.00 90.56 345 ILE A N 1
ATOM 2745 C CA . ILE A 1 345 ? 0.960 6.830 15.888 1.00 90.56 345 ILE A CA 1
ATOM 2746 C C . ILE A 1 345 ? -0.287 5.975 15.754 1.00 90.56 345 ILE A C 1
ATOM 2748 O O . ILE A 1 345 ? -1.322 6.451 15.285 1.00 90.56 345 ILE A O 1
ATOM 2752 N N . CYS A 1 346 ? -0.182 4.721 16.181 1.00 93.69 346 CYS A N 1
ATOM 2753 C CA . CYS A 1 346 ? -1.289 3.778 16.227 1.00 93.69 346 CYS A CA 1
ATOM 2754 C C . CYS A 1 346 ? -1.712 3.553 17.680 1.00 93.69 346 CYS A C 1
ATOM 2756 O O . CYS A 1 346 ? -0.943 2.983 18.451 1.00 93.69 346 CYS A O 1
ATOM 2758 N N . LEU A 1 347 ? -2.920 3.974 18.053 1.00 95.50 347 LEU A N 1
ATOM 2759 C CA . LEU A 1 347 ? -3.520 3.617 19.336 1.00 95.50 347 LEU A CA 1
ATOM 2760 C C . LEU A 1 347 ? -4.139 2.221 19.230 1.00 95.50 347 LEU A C 1
ATOM 2762 O O . LEU A 1 347 ? -5.078 2.012 18.461 1.00 95.50 347 LEU A O 1
ATOM 2766 N N . THR A 1 348 ? -3.624 1.288 20.019 1.00 94.62 348 THR A N 1
ATOM 2767 C CA . THR A 1 348 ? -4.126 -0.090 20.120 1.00 94.62 348 THR A CA 1
ATOM 2768 C C . THR A 1 348 ? -5.330 -0.178 21.067 1.00 94.62 348 THR A C 1
ATOM 2770 O O . THR A 1 348 ? -5.553 0.728 21.873 1.00 94.62 348 THR A O 1
ATOM 2773 N N . THR A 1 349 ? -6.087 -1.283 21.032 1.00 93.31 349 THR A N 1
ATOM 2774 C CA . THR A 1 349 ? -7.229 -1.494 21.947 1.00 93.31 349 THR A CA 1
ATOM 2775 C C . THR A 1 349 ? -6.840 -1.558 23.420 1.00 93.31 349 THR A C 1
ATOM 2777 O O . THR A 1 349 ? -7.680 -1.303 24.278 1.00 93.31 349 THR A O 1
ATOM 2780 N N . ASP A 1 350 ? -5.574 -1.860 23.702 1.00 89.94 350 ASP A N 1
ATOM 2781 C CA . ASP A 1 350 ? -5.050 -2.038 25.056 1.00 89.94 350 ASP A CA 1
ATOM 2782 C C . ASP A 1 350 ? -4.377 -0.748 25.573 1.00 89.94 350 ASP A C 1
ATOM 2784 O O . ASP A 1 350 ? -3.733 -0.741 26.617 1.00 89.94 350 ASP A O 1
ATOM 2788 N N . GLY A 1 351 ? -4.517 0.368 24.842 1.00 92.31 351 GLY A N 1
ATOM 2789 C CA . GLY A 1 351 ? -3.990 1.679 25.235 1.00 92.31 351 GLY A CA 1
ATOM 2790 C C . GLY A 1 351 ? -2.501 1.891 24.937 1.00 92.31 351 GLY A C 1
ATOM 2791 O O . GLY A 1 351 ? -1.932 2.898 25.358 1.00 92.31 351 GLY A O 1
ATOM 2792 N N . LEU A 1 352 ? -1.866 0.977 24.200 1.00 93.50 352 LEU A N 1
ATOM 2793 C CA . LEU A 1 352 ? -0.475 1.099 23.750 1.00 93.50 352 LEU A CA 1
ATOM 2794 C C . LEU A 1 352 ? -0.368 1.926 22.463 1.00 93.50 352 LEU A C 1
ATOM 2796 O O . LEU A 1 352 ? -1.302 1.946 21.654 1.00 93.50 352 LEU A O 1
ATOM 2800 N N . LEU A 1 353 ? 0.790 2.552 22.261 1.00 93.38 353 LEU A N 1
ATOM 2801 C CA . LEU A 1 353 ? 1.165 3.286 21.055 1.00 93.38 353 LEU A CA 1
ATOM 2802 C C . LEU A 1 353 ? 2.130 2.453 20.216 1.00 93.38 353 LEU A C 1
ATOM 2804 O O . LEU A 1 353 ? 3.230 2.128 20.669 1.00 93.38 353 LEU A O 1
ATOM 2808 N N . SER A 1 354 ? 1.739 2.148 18.981 1.00 93.06 354 SER A N 1
ATOM 2809 C CA . SER A 1 354 ? 2.583 1.424 18.034 1.00 93.06 354 SER A CA 1
ATOM 2810 C C . SER A 1 354 ? 2.922 2.237 16.787 1.00 93.06 354 SER A C 1
ATOM 2812 O O . SER A 1 354 ? 2.121 3.035 16.302 1.00 93.06 354 SER A O 1
ATOM 2814 N N . ALA A 1 355 ? 4.112 2.004 16.232 1.00 92.12 355 ALA A N 1
ATOM 2815 C CA . ALA A 1 355 ? 4.589 2.627 14.999 1.00 92.12 355 ALA A CA 1
ATOM 2816 C C . ALA A 1 355 ? 4.050 1.959 13.717 1.00 92.12 355 ALA A C 1
ATOM 2818 O O . ALA A 1 355 ? 4.322 2.409 12.596 1.00 92.12 355 ALA A O 1
ATOM 2819 N N . CYS A 1 356 ? 3.301 0.863 13.847 1.00 91.25 356 CYS A N 1
ATOM 2820 C CA . CYS A 1 356 ? 2.760 0.103 12.728 1.00 91.25 356 CYS A CA 1
ATOM 2821 C C . CYS A 1 356 ? 1.357 -0.401 13.058 1.00 91.25 356 CYS A C 1
ATOM 2823 O O . CYS A 1 356 ? 1.144 -0.939 14.136 1.00 91.25 356 CYS A O 1
ATOM 2825 N N . TYR A 1 357 ? 0.421 -0.306 12.109 1.00 87.44 357 TYR A N 1
ATOM 2826 C CA . TYR A 1 357 ? -0.942 -0.804 12.313 1.00 87.44 357 TYR A CA 1
ATOM 2827 C C . TYR A 1 357 ? -1.040 -2.345 12.344 1.00 87.44 357 TYR A C 1
ATOM 2829 O O . TYR A 1 357 ? -2.088 -2.928 12.627 1.00 87.44 357 TYR A O 1
ATOM 2837 N N . GLU A 1 358 ? 0.055 -3.015 11.992 1.00 85.50 358 GLU A N 1
ATOM 2838 C CA . GLU A 1 358 ? 0.195 -4.459 12.097 1.00 85.50 358 GLU A CA 1
ATOM 2839 C C . GLU A 1 358 ? 0.565 -4.863 13.540 1.00 85.50 358 GLU A C 1
ATOM 2841 O O . GLU A 1 358 ? 0.051 -5.850 14.058 1.00 85.50 358 GLU A O 1
ATOM 2846 N N . SER A 1 359 ? 1.335 -4.044 14.257 1.00 81.81 359 SER A N 1
ATOM 2847 C CA . SER A 1 359 ? 1.775 -4.281 15.639 1.00 81.81 359 SER A CA 1
ATOM 2848 C C . SER A 1 359 ? 0.788 -3.701 16.672 1.00 81.81 359 SER A C 1
ATOM 2850 O O . SER A 1 359 ? 0.201 -2.651 16.415 1.00 81.81 359 SER A O 1
ATOM 2852 N N . PRO A 1 360 ? 0.580 -4.330 17.847 1.00 65.00 360 PRO A N 1
ATOM 2853 C CA . PRO A 1 360 ? 1.199 -5.560 18.360 1.00 65.00 360 PRO A CA 1
ATOM 2854 C C . PRO A 1 360 ? 0.504 -6.844 17.875 1.00 65.00 360 PRO A C 1
ATOM 2856 O O . PRO A 1 360 ? 0.816 -7.944 18.313 1.00 65.00 360 PRO A O 1
ATOM 2859 N N . THR A 1 361 ? -0.474 -6.725 16.976 1.00 64.25 361 THR A N 1
ATOM 2860 C CA . THR A 1 361 ? -1.305 -7.852 16.523 1.00 64.25 361 THR A CA 1
ATOM 2861 C C . THR A 1 361 ? -0.562 -8.881 15.666 1.00 64.25 361 THR A C 1
ATOM 2863 O O . THR A 1 361 ? -1.030 -10.006 15.534 1.00 64.25 361 THR A O 1
ATOM 2866 N N . TYR A 1 362 ? 0.557 -8.482 15.062 1.00 56.28 362 TYR A N 1
ATOM 2867 C CA . TYR A 1 362 ? 1.251 -9.209 14.002 1.00 56.28 362 TYR A CA 1
ATOM 2868 C C . TYR A 1 362 ? 2.243 -10.268 14.508 1.00 56.28 362 TYR A C 1
ATOM 2870 O O . TYR A 1 362 ? 2.265 -11.362 13.955 1.00 56.28 362 TYR A O 1
ATOM 2878 N N . SER A 1 363 ? 3.034 -10.003 15.559 1.00 56.34 363 SER A N 1
ATOM 2879 C CA . SER A 1 363 ? 3.933 -11.014 16.153 1.00 56.34 363 SER A CA 1
ATOM 2880 C C . SER A 1 363 ? 4.270 -10.727 17.621 1.00 56.34 363 SER A C 1
ATOM 2882 O O . SER A 1 363 ? 4.195 -9.584 18.078 1.00 56.34 363 SER A O 1
ATOM 2884 N N . GLN A 1 364 ? 4.690 -11.771 18.349 1.00 59.41 364 GLN A N 1
ATOM 2885 C CA . GLN A 1 364 ? 5.225 -11.651 19.715 1.00 59.41 364 GLN A CA 1
ATOM 2886 C C . GLN A 1 364 ? 6.538 -10.848 19.764 1.00 59.41 364 GLN A C 1
ATOM 2888 O O . GLN A 1 364 ? 6.882 -10.302 20.806 1.00 59.41 364 GLN A O 1
ATOM 2893 N N . ASN A 1 365 ? 7.216 -10.700 18.623 1.00 68.44 365 ASN A N 1
ATOM 2894 C CA . ASN A 1 365 ? 8.493 -10.008 18.485 1.00 68.44 365 ASN A CA 1
ATOM 2895 C C . ASN A 1 365 ? 8.335 -8.554 17.993 1.00 68.44 365 ASN A C 1
ATOM 2897 O O . ASN A 1 365 ? 9.296 -7.923 17.563 1.00 68.44 365 ASN A O 1
ATOM 2901 N N . THR A 1 366 ? 7.122 -7.992 18.055 1.00 76.94 366 THR A N 1
ATOM 2902 C CA . THR A 1 366 ? 6.849 -6.603 17.643 1.00 76.94 366 THR A CA 1
ATOM 2903 C C . THR A 1 366 ? 7.033 -5.562 18.746 1.00 76.94 366 THR A C 1
ATOM 2905 O O . THR A 1 366 ? 6.745 -4.387 18.520 1.00 76.94 366 THR A O 1
ATOM 2908 N N . ASP A 1 367 ? 7.536 -5.938 19.925 1.00 85.25 367 ASP A N 1
ATOM 2909 C CA . ASP A 1 367 ? 7.657 -5.018 21.065 1.00 85.25 367 ASP A CA 1
ATOM 2910 C C . ASP A 1 367 ? 8.508 -3.772 20.749 1.00 85.25 367 ASP A C 1
ATOM 2912 O O . ASP A 1 367 ? 8.213 -2.672 21.218 1.00 85.25 367 ASP A O 1
ATOM 2916 N N . PHE A 1 368 ? 9.498 -3.891 19.857 1.00 87.56 368 PHE A N 1
ATOM 2917 C CA . PHE A 1 368 ? 10.299 -2.750 19.396 1.00 87.56 368 PHE A CA 1
ATOM 2918 C C . PHE A 1 368 ? 9.477 -1.679 18.648 1.00 87.56 368 PHE A C 1
ATOM 2920 O O . PHE A 1 368 ? 9.893 -0.524 18.562 1.00 87.56 368 PHE A O 1
ATOM 2927 N N . LEU A 1 369 ? 8.307 -2.038 18.103 1.00 91.44 369 LEU A N 1
ATOM 2928 C CA . LEU A 1 369 ? 7.367 -1.115 17.454 1.00 91.44 369 LEU A CA 1
ATOM 2929 C C . LEU A 1 369 ? 6.395 -0.479 18.448 1.00 91.44 369 LEU A C 1
ATOM 2931 O O . LEU A 1 369 ? 5.694 0.463 18.069 1.00 91.44 369 LEU A O 1
ATOM 2935 N N . VAL A 1 370 ? 6.292 -0.999 19.671 1.00 92.38 370 VAL A N 1
ATOM 2936 C CA . VAL A 1 370 ? 5.468 -0.440 20.744 1.00 92.38 370 VAL A CA 1
ATOM 2937 C C . VAL A 1 370 ? 6.335 0.507 21.560 1.00 92.38 370 VAL A C 1
ATOM 2939 O O . VAL A 1 370 ? 7.140 0.087 22.385 1.00 92.38 370 VAL A O 1
ATOM 2942 N N . TYR A 1 371 ? 6.180 1.804 21.313 1.00 91.94 371 TYR A N 1
ATOM 2943 C CA . TYR A 1 371 ? 7.065 2.837 21.853 1.00 91.94 371 TYR A CA 1
ATOM 2944 C C . TYR A 1 371 ? 6.391 3.702 22.923 1.00 91.94 371 TYR A C 1
ATOM 2946 O O . TYR A 1 371 ? 6.917 4.745 23.304 1.00 91.94 371 TYR A O 1
ATOM 2954 N N . GLY A 1 372 ? 5.203 3.333 23.397 1.00 92.31 372 GLY A N 1
ATOM 2955 C CA . GLY A 1 372 ? 4.546 4.110 24.436 1.00 92.31 372 GLY A CA 1
ATOM 2956 C C . GLY A 1 372 ? 3.169 3.614 24.826 1.00 92.31 372 GLY A C 1
ATOM 2957 O O . GLY A 1 372 ? 2.676 2.601 24.330 1.00 92.31 372 GLY A O 1
ATOM 2958 N N . SER A 1 373 ? 2.536 4.369 25.712 1.00 94.25 373 SER A N 1
ATOM 2959 C CA . SER A 1 373 ? 1.207 4.086 26.241 1.00 94.25 373 SER A CA 1
ATOM 2960 C C . SER A 1 373 ? 0.452 5.372 26.569 1.00 94.25 373 SER A C 1
ATOM 2962 O O . SER A 1 373 ? 1.036 6.435 26.796 1.00 94.25 373 SER A O 1
ATOM 2964 N N . LEU A 1 374 ? -0.873 5.278 26.565 1.00 95.50 374 LEU A N 1
ATOM 2965 C CA . LEU A 1 374 ? -1.775 6.348 26.965 1.00 95.50 374 LEU A CA 1
ATOM 2966 C C . LEU A 1 374 ? -2.164 6.183 28.436 1.00 95.50 374 LEU A C 1
ATOM 2968 O O . LEU A 1 374 ? -2.796 5.195 28.810 1.00 95.50 374 LEU A O 1
ATOM 2972 N N . ASN A 1 375 ? -1.914 7.207 29.248 1.00 95.38 375 ASN A N 1
ATOM 2973 C CA . ASN A 1 375 ? -2.598 7.346 30.527 1.00 95.38 375 ASN A CA 1
ATOM 2974 C C . ASN A 1 375 ? -3.932 8.070 30.299 1.00 95.38 375 ASN A C 1
ATOM 2976 O O . ASN A 1 375 ? -3.976 9.271 30.025 1.00 95.38 375 ASN A O 1
ATOM 2980 N N . THR A 1 376 ? -5.032 7.320 30.398 1.00 93.75 376 THR A N 1
ATOM 2981 C CA . THR A 1 376 ? -6.380 7.848 30.131 1.00 93.75 376 THR A CA 1
ATOM 2982 C C . THR A 1 376 ? -6.826 8.862 31.191 1.00 93.75 376 THR A C 1
ATOM 2984 O O . THR A 1 376 ? -7.511 9.824 30.852 1.00 93.75 376 THR A O 1
ATOM 2987 N N . ALA A 1 377 ? -6.418 8.690 32.455 1.00 94.06 377 ALA A N 1
ATOM 2988 C CA . ALA A 1 377 ? -6.830 9.564 33.555 1.00 94.06 377 ALA A CA 1
ATOM 2989 C C . ALA A 1 377 ? -6.190 10.955 33.445 1.00 94.06 377 ALA A C 1
ATOM 2991 O O . ALA A 1 377 ? -6.876 11.971 33.545 1.00 94.06 377 ALA A O 1
ATOM 2992 N N . THR A 1 378 ? -4.884 11.004 33.179 1.00 93.75 378 THR A N 1
ATOM 2993 C CA . THR A 1 378 ? -4.135 12.263 33.038 1.00 93.75 378 THR A CA 1
ATOM 2994 C C . THR A 1 378 ? -4.184 12.835 31.622 1.00 93.75 378 THR A C 1
ATOM 2996 O O . THR A 1 378 ? -3.820 13.994 31.425 1.00 93.75 378 THR A O 1
ATOM 2999 N N . LYS A 1 379 ? -4.637 12.051 30.631 1.00 93.69 379 LYS A N 1
ATOM 3000 C CA . LYS A 1 379 ? -4.622 12.399 29.198 1.00 93.69 379 LYS A CA 1
ATOM 3001 C C . LYS A 1 379 ? -3.208 12.751 28.729 1.00 93.69 379 LYS A C 1
ATOM 3003 O O . LYS A 1 379 ? -2.976 13.783 28.095 1.00 93.69 379 LYS A O 1
ATOM 3008 N N . THR A 1 380 ? -2.244 11.908 29.090 1.00 91.94 380 THR A N 1
ATOM 3009 C CA . THR A 1 380 ? -0.828 12.065 28.731 1.00 91.94 380 THR A CA 1
ATOM 3010 C C . THR A 1 380 ? -0.297 10.804 28.068 1.00 91.94 380 THR A C 1
ATOM 3012 O O . THR A 1 380 ? -0.744 9.699 28.372 1.00 91.94 380 THR A O 1
ATOM 3015 N N . LEU A 1 381 ? 0.680 10.972 27.177 1.00 92.00 381 LEU A N 1
ATOM 3016 C CA . LEU A 1 381 ? 1.408 9.857 26.578 1.00 92.00 381 LEU A CA 1
ATOM 3017 C C . LEU A 1 381 ? 2.708 9.629 27.346 1.00 92.00 381 LEU A C 1
ATOM 3019 O O . LEU A 1 381 ? 3.464 10.577 27.568 1.00 92.00 381 LEU A O 1
ATOM 3023 N N . THR A 1 382 ? 2.978 8.379 27.696 1.00 92.25 382 THR A N 1
ATOM 3024 C CA . THR A 1 382 ? 4.300 7.930 28.139 1.00 92.25 382 THR A CA 1
ATOM 3025 C C . THR A 1 382 ? 5.011 7.345 26.935 1.00 92.25 382 THR A C 1
ATOM 3027 O O . THR A 1 382 ? 4.437 6.519 26.227 1.00 92.25 382 THR A O 1
ATOM 3030 N N . LEU A 1 383 ? 6.238 7.793 26.678 1.00 90.94 383 LEU A N 1
ATOM 3031 C CA . LEU A 1 383 ? 6.991 7.423 25.486 1.00 90.94 383 LEU A CA 1
ATOM 3032 C C . LEU A 1 383 ? 8.334 6.820 25.867 1.00 90.94 383 LEU A C 1
ATOM 3034 O O . LEU A 1 383 ? 9.088 7.407 26.642 1.00 90.94 383 LEU A O 1
ATOM 3038 N N . ASP A 1 384 ? 8.634 5.692 25.248 1.00 91.00 384 ASP A N 1
ATOM 3039 C CA . ASP A 1 384 ? 9.944 5.074 25.219 1.00 91.00 384 ASP A CA 1
ATOM 3040 C C . ASP A 1 384 ? 10.799 5.792 24.165 1.00 91.00 384 ASP A C 1
ATOM 3042 O O . ASP A 1 384 ? 10.596 5.667 22.950 1.00 91.00 384 ASP A O 1
ATOM 3046 N N . ARG A 1 385 ? 11.727 6.623 24.649 1.00 87.62 385 ARG A N 1
ATOM 3047 C CA . ARG A 1 385 ? 12.606 7.417 23.785 1.00 87.62 385 ARG A CA 1
ATOM 3048 C C . ARG A 1 385 ? 13.618 6.548 23.051 1.00 87.62 385 ARG A C 1
ATOM 3050 O O . ARG A 1 385 ? 13.921 6.854 21.903 1.00 87.62 385 ARG A O 1
ATOM 3057 N N . GLU A 1 386 ? 14.092 5.471 23.667 1.00 90.00 386 GLU A N 1
ATOM 3058 C CA . GLU A 1 386 ? 15.086 4.585 23.063 1.00 90.00 386 GLU A CA 1
ATOM 3059 C C . GLU A 1 386 ? 14.486 3.840 21.873 1.00 90.00 386 GLU A C 1
ATOM 3061 O O . GLU A 1 386 ? 15.063 3.859 20.784 1.00 90.00 386 GLU A O 1
ATOM 3066 N N . LYS A 1 387 ? 13.272 3.292 22.020 1.00 90.38 387 LYS A N 1
ATOM 3067 C CA . LYS A 1 387 ? 12.544 2.674 20.899 1.00 90.38 387 LYS A CA 1
ATOM 3068 C C . LYS A 1 387 ? 12.249 3.679 19.788 1.00 90.38 387 LYS A C 1
ATOM 3070 O O . LYS A 1 387 ? 12.454 3.377 18.612 1.00 90.38 387 LYS A O 1
ATOM 3075 N N . LEU A 1 388 ? 11.810 4.894 20.127 1.00 88.31 388 LEU A N 1
ATOM 3076 C CA . LEU A 1 388 ? 11.583 5.949 19.130 1.00 88.31 388 LEU A CA 1
ATOM 3077 C C . LEU A 1 388 ? 12.857 6.308 18.362 1.00 88.31 388 LEU A C 1
ATOM 3079 O O . LEU A 1 388 ? 12.816 6.437 17.137 1.00 88.31 388 LEU A O 1
ATOM 3083 N N . GLU A 1 389 ? 13.981 6.470 19.055 1.00 87.25 389 GLU A N 1
ATOM 3084 C CA . GLU A 1 389 ? 15.266 6.755 18.422 1.00 87.25 389 GLU A CA 1
ATOM 3085 C C . GLU A 1 389 ? 15.743 5.588 17.561 1.00 87.25 389 GLU A C 1
ATOM 3087 O O . GLU A 1 389 ? 16.174 5.816 16.429 1.00 87.25 389 GLU A O 1
ATOM 3092 N N . TYR A 1 390 ? 15.610 4.351 18.041 1.00 89.94 390 TYR A N 1
ATOM 3093 C CA . TYR A 1 390 ? 15.921 3.146 17.276 1.00 89.94 390 TYR A CA 1
ATOM 3094 C C . TYR A 1 390 ? 15.156 3.133 15.945 1.00 89.94 390 TYR A C 1
ATOM 3096 O O . TYR A 1 390 ? 15.785 3.028 14.885 1.00 89.94 390 TYR A O 1
ATOM 3104 N N . LEU A 1 391 ? 13.832 3.344 15.981 1.00 90.62 391 LEU A N 1
ATOM 3105 C CA . LEU A 1 391 ? 12.963 3.417 14.798 1.00 90.62 391 LEU A CA 1
ATOM 3106 C C . LEU A 1 391 ? 13.347 4.569 13.860 1.00 90.62 391 LEU A C 1
ATOM 3108 O O . LEU A 1 391 ? 13.458 4.372 12.651 1.00 90.62 391 LEU A O 1
ATOM 3112 N N . GLN A 1 392 ? 13.557 5.775 14.389 1.00 87.75 392 GLN A N 1
ATOM 3113 C CA . GLN A 1 392 ? 13.797 6.975 13.577 1.00 87.75 392 GLN A CA 1
ATOM 3114 C C . GLN A 1 392 ? 15.199 7.035 12.971 1.00 87.75 392 GLN A C 1
ATOM 3116 O O . GLN A 1 392 ? 15.384 7.658 11.923 1.00 87.75 392 GLN A O 1
ATOM 3121 N N . ARG A 1 393 ? 16.192 6.398 13.598 1.00 89.25 393 ARG A N 1
ATOM 3122 C CA . ARG A 1 393 ? 17.556 6.341 13.060 1.00 89.25 393 ARG A CA 1
ATOM 3123 C C . ARG A 1 393 ? 17.630 5.502 11.791 1.00 89.25 393 ARG A C 1
ATOM 3125 O O . ARG A 1 393 ? 18.524 5.739 10.981 1.00 89.25 393 ARG A O 1
ATOM 3132 N N . ARG A 1 394 ? 16.705 4.567 11.566 1.00 90.88 394 ARG A N 1
ATOM 3133 C CA . ARG A 1 394 ? 16.757 3.696 10.393 1.00 90.88 394 ARG A CA 1
ATOM 3134 C C . ARG A 1 394 ? 16.403 4.462 9.125 1.00 90.88 394 ARG A C 1
ATOM 3136 O O . ARG A 1 394 ? 15.262 4.875 8.909 1.00 90.88 394 ARG A O 1
ATOM 3143 N N . THR A 1 395 ? 17.383 4.573 8.241 1.00 91.75 395 THR A N 1
ATOM 3144 C CA . THR A 1 395 ? 17.230 5.134 6.897 1.00 91.75 395 THR A CA 1
ATOM 3145 C C . THR A 1 395 ? 17.966 4.249 5.913 1.00 91.75 395 THR A C 1
ATOM 3147 O O . THR A 1 395 ? 18.856 3.496 6.283 1.00 91.75 395 THR A O 1
ATOM 3150 N N . VAL A 1 396 ? 17.686 4.363 4.623 1.00 91.62 396 VAL A N 1
ATOM 3151 C CA . VAL A 1 396 ? 18.446 3.577 3.646 1.00 91.62 396 VAL A CA 1
ATOM 3152 C C . VAL A 1 396 ? 19.953 3.909 3.637 1.00 91.62 396 VAL A C 1
ATOM 3154 O O . VAL A 1 396 ? 20.761 3.128 3.142 1.00 91.62 396 VAL A O 1
ATOM 3157 N N . HIS A 1 397 ? 20.360 5.045 4.211 1.00 91.19 397 HIS A N 1
ATOM 3158 C CA . HIS A 1 397 ? 21.758 5.470 4.280 1.00 91.19 397 HIS A CA 1
ATOM 3159 C C . HIS A 1 397 ? 22.591 4.704 5.315 1.00 91.19 397 HIS A C 1
ATOM 3161 O O . HIS A 1 397 ? 23.812 4.683 5.184 1.00 91.19 397 HIS A O 1
ATOM 3167 N N . ASN A 1 398 ? 21.963 4.062 6.305 1.00 92.38 398 ASN A N 1
ATOM 3168 C CA . ASN A 1 398 ? 22.649 3.244 7.310 1.00 92.38 398 ASN A CA 1
ATOM 3169 C C . ASN A 1 398 ? 22.320 1.749 7.203 1.00 92.38 398 ASN A C 1
ATOM 3171 O O . ASN A 1 398 ? 22.468 1.010 8.170 1.00 92.38 398 ASN A O 1
ATOM 3175 N N . LEU A 1 399 ? 21.914 1.303 6.011 1.00 94.94 399 LEU A N 1
ATOM 3176 C CA . LEU A 1 399 ? 21.731 -0.107 5.673 1.00 94.94 399 LEU A CA 1
ATOM 3177 C C . LEU A 1 399 ? 22.862 -0.550 4.728 1.00 94.94 399 LEU A C 1
ATOM 3179 O O . LEU A 1 399 ? 22.790 -0.255 3.529 1.00 94.94 399 LEU A O 1
ATOM 3183 N N . PRO A 1 400 ? 23.901 -1.263 5.215 1.00 94.56 400 PRO A N 1
ATOM 3184 C CA . PRO A 1 400 ? 25.069 -1.621 4.404 1.00 94.56 400 PRO A CA 1
ATOM 3185 C C . PRO A 1 400 ? 24.710 -2.389 3.126 1.00 94.56 400 PRO A C 1
ATOM 3187 O O . PRO A 1 400 ? 25.185 -2.055 2.044 1.00 94.56 400 PRO A O 1
ATOM 3190 N N . HIS A 1 401 ? 23.781 -3.343 3.226 1.00 94.75 401 HIS A N 1
ATOM 3191 C CA . HIS A 1 401 ? 23.310 -4.159 2.103 1.00 94.75 401 HIS A CA 1
ATOM 3192 C C . HIS A 1 401 ? 22.513 -3.364 1.047 1.00 94.75 401 HIS A C 1
ATOM 3194 O O . HIS A 1 401 ? 22.320 -3.835 -0.072 1.00 94.75 401 HIS A O 1
ATOM 3200 N N . CYS A 1 402 ? 22.046 -2.152 1.371 1.00 95.12 402 CYS A N 1
ATOM 3201 C CA . CYS A 1 402 ? 21.346 -1.275 0.430 1.00 95.12 402 CYS A CA 1
ATOM 3202 C C . CYS A 1 402 ? 22.276 -0.282 -0.282 1.00 95.12 402 CYS A C 1
ATOM 3204 O O . CYS A 1 402 ? 21.824 0.358 -1.234 1.00 95.12 402 CYS A O 1
ATOM 3206 N N . LYS A 1 403 ? 23.537 -0.131 0.160 1.00 92.75 403 LYS A N 1
ATOM 3207 C CA . LYS A 1 403 ? 24.473 0.900 -0.326 1.00 92.75 403 LYS A CA 1
ATOM 3208 C C . LYS A 1 403 ? 24.567 0.922 -1.850 1.00 92.75 403 LYS A C 1
ATOM 3210 O O . LYS A 1 403 ? 24.504 2.004 -2.436 1.00 92.75 403 LYS A O 1
ATOM 3215 N N . ASP A 1 404 ? 24.643 -0.265 -2.451 1.00 91.62 404 ASP A N 1
ATOM 3216 C CA . ASP A 1 404 ? 24.816 -0.440 -3.892 1.00 91.62 404 ASP A CA 1
ATOM 3217 C C . ASP A 1 404 ? 23.577 -0.927 -4.649 1.00 91.62 404 ASP A C 1
ATOM 3219 O O . ASP A 1 404 ? 23.613 -1.161 -5.858 1.00 91.62 404 ASP A O 1
ATOM 3223 N N . CYS A 1 405 ? 22.443 -1.025 -3.957 1.00 93.75 405 CYS A N 1
ATOM 3224 C CA . CYS A 1 405 ? 21.198 -1.469 -4.558 1.00 93.75 405 CYS A CA 1
ATOM 3225 C C . CYS A 1 405 ? 20.593 -0.374 -5.447 1.00 93.75 405 CYS A C 1
ATOM 3227 O O . CYS A 1 405 ? 20.321 0.740 -4.996 1.00 93.75 405 CYS A O 1
ATOM 3229 N N . PHE A 1 406 ? 20.263 -0.705 -6.696 1.00 93.00 406 PHE A N 1
ATOM 3230 C CA . PHE A 1 406 ? 19.618 0.243 -7.611 1.00 93.00 406 PHE A CA 1
ATOM 3231 C C . PHE A 1 406 ? 18.180 0.614 -7.215 1.00 93.00 406 PHE A C 1
ATOM 3233 O O . PHE A 1 406 ? 17.588 1.476 -7.846 1.00 93.00 406 PHE A O 1
ATOM 3240 N N . LEU A 1 407 ? 17.617 -0.002 -6.171 1.00 92.12 407 LEU A N 1
ATOM 3241 C CA . LEU A 1 407 ? 16.311 0.337 -5.597 1.00 92.12 407 LEU A CA 1
ATOM 3242 C C . LEU A 1 407 ? 16.418 1.085 -4.269 1.00 92.12 407 LEU A C 1
ATOM 3244 O O . LEU A 1 407 ? 15.411 1.264 -3.585 1.00 92.12 407 LEU A O 1
ATOM 3248 N N . LYS A 1 408 ? 17.618 1.517 -3.874 1.00 91.38 408 LYS A N 1
ATOM 3249 C CA . LYS A 1 408 ? 17.891 2.183 -2.594 1.00 91.38 408 LYS A CA 1
ATOM 3250 C C . LYS A 1 408 ? 16.840 3.243 -2.243 1.00 91.38 408 LYS A C 1
ATOM 3252 O O . LYS A 1 408 ? 16.243 3.162 -1.181 1.00 91.38 408 LYS A O 1
ATOM 3257 N N . TYR A 1 409 ? 16.504 4.157 -3.151 1.00 89.81 409 TYR A N 1
ATOM 3258 C CA . TYR A 1 409 ? 15.526 5.217 -2.862 1.00 89.81 409 TYR A CA 1
ATOM 3259 C C . TYR A 1 409 ? 14.066 4.877 -3.185 1.00 89.81 409 TYR A C 1
ATOM 3261 O O . TYR A 1 409 ? 13.191 5.679 -2.896 1.00 89.81 409 TYR A O 1
ATOM 3269 N N . THR A 1 410 ? 13.760 3.714 -3.756 1.00 88.00 410 THR A N 1
ATOM 3270 C CA . THR A 1 410 ? 12.377 3.321 -4.105 1.00 88.00 410 THR A CA 1
ATOM 3271 C C . THR A 1 410 ? 11.862 2.202 -3.201 1.00 88.00 410 THR A C 1
ATOM 3273 O O . THR A 1 410 ? 10.706 2.206 -2.781 1.00 88.00 410 THR A O 1
ATOM 3276 N N . CYS A 1 411 ? 12.734 1.269 -2.825 1.00 91.31 411 CYS A N 1
ATOM 3277 C CA . CYS A 1 411 ? 12.503 0.275 -1.785 1.00 91.31 411 CYS A CA 1
ATOM 3278 C C . CYS A 1 411 ? 12.827 0.834 -0.392 1.00 91.31 411 CYS A C 1
ATOM 3280 O O . CYS A 1 411 ? 12.122 0.522 0.562 1.00 91.31 411 CYS A O 1
ATOM 3282 N N . ALA A 1 412 ? 13.863 1.669 -0.254 1.00 91.50 412 ALA A N 1
ATOM 3283 C CA . ALA A 1 412 ? 14.281 2.260 1.024 1.00 91.50 412 ALA A CA 1
ATOM 3284 C C . ALA A 1 412 ? 14.411 1.240 2.168 1.00 91.50 412 ALA A C 1
ATOM 3286 O O . ALA A 1 412 ? 13.969 1.461 3.297 1.00 91.50 412 ALA A O 1
ATOM 3287 N N . GLY A 1 413 ? 15.004 0.092 1.833 1.00 91.75 413 GLY A N 1
ATOM 3288 C CA . GLY A 1 413 ? 15.289 -0.975 2.777 1.00 91.75 413 GLY A CA 1
ATOM 3289 C C . GLY A 1 413 ? 14.087 -1.818 3.186 1.00 91.75 413 GLY A C 1
ATOM 3290 O O . GLY A 1 413 ? 14.222 -2.528 4.163 1.00 91.75 413 GLY A O 1
ATOM 3291 N N . GLY A 1 414 ? 12.934 -1.758 2.512 1.00 91.81 414 GLY A N 1
ATOM 3292 C CA . GLY A 1 414 ? 11.824 -2.696 2.734 1.00 91.81 414 GLY A CA 1
ATOM 3293 C C . GLY A 1 414 ? 11.068 -2.546 4.063 1.00 91.81 414 GLY A C 1
ATOM 3294 O O . GLY A 1 414 ? 11.308 -1.639 4.860 1.00 91.81 414 GLY A O 1
ATOM 3295 N N . CYS A 1 415 ? 10.092 -3.432 4.277 1.00 91.69 415 CYS A N 1
ATOM 3296 C CA . CYS A 1 415 ? 9.185 -3.368 5.421 1.00 91.69 415 CYS A CA 1
ATOM 3297 C C . CYS A 1 415 ? 9.872 -3.778 6.732 1.00 91.69 415 CYS A C 1
ATOM 3299 O O . CYS A 1 415 ? 10.362 -4.897 6.850 1.00 91.69 415 CYS A O 1
ATOM 3301 N N . HIS A 1 416 ? 9.835 -2.890 7.729 1.00 90.31 416 HIS A N 1
ATOM 3302 C CA . HIS A 1 416 ? 10.516 -3.045 9.021 1.00 90.31 416 HIS A CA 1
ATOM 3303 C C . HIS A 1 416 ? 10.166 -4.345 9.740 1.00 90.31 416 HIS A C 1
ATOM 3305 O O . HIS A 1 416 ? 11.058 -5.091 10.121 1.00 90.31 416 HIS A O 1
ATOM 3311 N N . ILE A 1 417 ? 8.869 -4.634 9.875 1.00 88.12 417 ILE A N 1
ATOM 3312 C CA . ILE A 1 417 ? 8.394 -5.829 10.574 1.00 88.12 417 ILE A CA 1
ATOM 3313 C C . ILE A 1 417 ? 8.746 -7.106 9.810 1.00 88.12 417 ILE A C 1
ATOM 3315 O O . ILE A 1 417 ? 9.216 -8.061 10.404 1.00 88.12 417 ILE A O 1
ATOM 3319 N N . LYS A 1 418 ? 8.613 -7.109 8.476 1.00 88.38 418 LYS A N 1
ATOM 3320 C CA . LYS A 1 418 ? 8.932 -8.290 7.657 1.00 88.38 418 LYS A CA 1
ATOM 3321 C C . LYS A 1 418 ? 10.417 -8.628 7.679 1.00 88.38 418 LYS A C 1
ATOM 3323 O O . LYS A 1 418 ? 10.776 -9.794 7.618 1.00 88.38 418 LYS A O 1
ATOM 3328 N N . ILE A 1 419 ? 11.266 -7.605 7.730 1.00 91.62 419 ILE A N 1
ATOM 3329 C CA . ILE A 1 419 ? 12.711 -7.788 7.853 1.00 91.62 419 ILE A CA 1
ATOM 3330 C C . ILE A 1 419 ? 13.056 -8.268 9.252 1.00 91.62 419 ILE A C 1
ATOM 3332 O O . ILE A 1 419 ? 13.827 -9.210 9.372 1.00 91.62 419 ILE A O 1
ATOM 3336 N N . TYR A 1 420 ? 12.456 -7.672 10.284 1.00 91.06 420 TYR A N 1
ATOM 3337 C CA . TYR A 1 420 ? 12.689 -8.078 11.664 1.00 91.06 420 TYR A CA 1
ATOM 3338 C C . TYR A 1 420 ? 12.326 -9.551 11.894 1.00 91.06 420 TYR A C 1
ATOM 3340 O O . TYR A 1 420 ? 13.133 -10.287 12.444 1.00 91.06 420 TYR A O 1
ATOM 3348 N N . GLU A 1 421 ? 11.171 -10.016 11.406 1.00 85.94 421 GLU A N 1
ATOM 3349 C CA . GLU A 1 421 ? 10.767 -11.428 11.529 1.00 85.94 421 GLU A CA 1
ATOM 3350 C C . GLU A 1 421 ? 11.774 -12.403 10.902 1.00 85.94 421 GLU A C 1
ATOM 3352 O O . GLU A 1 421 ? 11.903 -13.533 11.358 1.00 85.94 421 GLU A O 1
ATOM 3357 N N . HIS A 1 422 ? 12.492 -11.977 9.861 1.00 88.06 422 HIS A N 1
ATOM 3358 C CA . HIS A 1 422 ? 13.472 -12.823 9.187 1.00 88.06 422 HIS A CA 1
ATOM 3359 C C . HIS A 1 422 ? 14.887 -12.692 9.766 1.00 88.06 422 HIS A C 1
ATOM 3361 O O . HIS A 1 422 ? 15.609 -13.678 9.862 1.00 88.06 422 HIS A O 1
ATOM 3367 N N . ALA A 1 423 ? 15.303 -11.475 10.119 1.00 91.38 423 ALA A N 1
ATOM 3368 C CA . ALA A 1 423 ? 16.683 -11.156 10.477 1.00 91.38 423 ALA A CA 1
ATOM 3369 C C . ALA A 1 423 ? 16.901 -10.910 11.981 1.00 91.38 423 ALA A C 1
ATOM 3371 O O . ALA A 1 423 ? 18.039 -10.711 12.394 1.00 91.38 423 ALA A O 1
ATOM 3372 N N . GLY A 1 424 ? 15.839 -10.852 12.791 1.00 90.69 424 GLY A N 1
ATOM 3373 C CA . GLY A 1 424 ? 15.891 -10.495 14.216 1.00 90.69 424 GLY A CA 1
ATOM 3374 C C . GLY A 1 424 ? 16.199 -9.018 14.501 1.00 90.69 424 GLY A C 1
ATOM 3375 O O . GLY A 1 424 ? 16.235 -8.606 15.656 1.00 90.69 424 GLY A O 1
ATOM 3376 N N . ASP A 1 425 ? 16.418 -8.213 13.459 1.00 91.38 425 ASP A N 1
ATOM 3377 C CA . ASP A 1 425 ? 16.735 -6.788 13.541 1.00 91.38 425 ASP A CA 1
ATOM 3378 C C . ASP A 1 425 ? 16.175 -6.072 12.304 1.00 91.38 425 ASP A C 1
ATOM 3380 O O . ASP A 1 425 ? 16.332 -6.536 11.172 1.00 91.38 425 ASP A O 1
ATOM 3384 N N . MET A 1 426 ? 15.551 -4.905 12.483 1.00 91.00 426 MET A N 1
ATOM 3385 C CA . MET A 1 426 ? 15.054 -4.117 11.354 1.00 91.00 426 MET A CA 1
ATOM 3386 C C . MET A 1 426 ? 16.184 -3.520 10.497 1.00 91.00 426 MET A C 1
ATOM 3388 O O . MET A 1 426 ? 15.925 -3.137 9.351 1.00 91.00 426 MET A O 1
ATOM 3392 N N . TYR A 1 427 ? 17.418 -3.432 11.005 1.00 93.88 427 TYR A N 1
ATOM 3393 C CA . TYR A 1 427 ? 18.612 -3.071 10.220 1.00 93.88 427 TYR A CA 1
ATOM 3394 C C . TYR A 1 427 ? 19.190 -4.253 9.424 1.00 93.88 427 TYR A C 1
ATOM 3396 O O . TYR A 1 427 ? 20.065 -4.056 8.575 1.00 93.88 427 TYR A O 1
ATOM 3404 N N . GLY A 1 428 ? 18.681 -5.464 9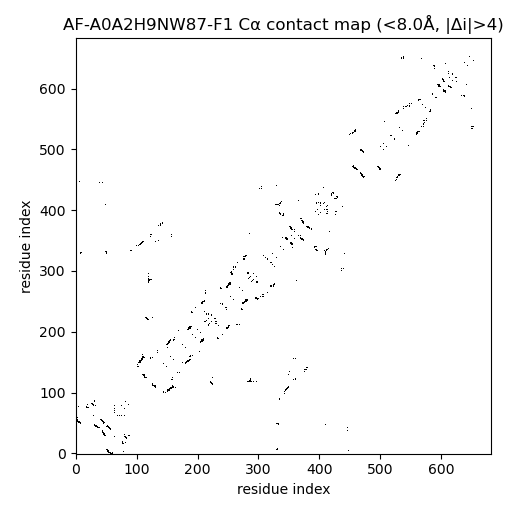.666 1.00 94.31 428 GLY A N 1
ATOM 3405 C CA . GLY A 1 428 ? 19.062 -6.680 8.962 1.00 94.31 428 GLY A CA 1
ATOM 3406 C C . GLY A 1 428 ? 18.582 -6.729 7.511 1.00 94.31 428 GLY A C 1
ATOM 3407 O O . GLY A 1 428 ? 18.036 -5.769 6.961 1.00 94.31 428 GLY A O 1
ATOM 3408 N N . GLN A 1 429 ? 18.797 -7.878 6.874 1.00 94.19 429 GLN A N 1
ATOM 3409 C CA . GLN A 1 429 ? 18.456 -8.114 5.474 1.00 94.19 429 GLN A CA 1
ATOM 3410 C C . GLN A 1 429 ? 17.571 -9.352 5.341 1.00 94.19 429 GLN A C 1
ATOM 3412 O O . GLN A 1 429 ? 17.880 -10.400 5.895 1.00 94.19 429 GLN A O 1
ATOM 3417 N N . HIS A 1 430 ? 16.521 -9.255 4.524 1.00 93.31 430 HIS A N 1
ATOM 3418 C CA . HIS A 1 430 ? 15.794 -10.419 4.024 1.00 93.31 430 HIS A CA 1
ATOM 3419 C C . HIS A 1 430 ? 16.201 -10.678 2.572 1.00 93.31 430 HIS A C 1
ATOM 3421 O O . HIS A 1 430 ? 15.729 -9.998 1.659 1.00 93.31 430 HIS A O 1
ATOM 3427 N N . LYS A 1 431 ? 17.126 -11.625 2.364 1.00 93.25 431 LYS A N 1
ATOM 3428 C CA . LYS A 1 431 ? 17.782 -11.829 1.063 1.00 93.25 431 LYS A CA 1
ATOM 3429 C C . LYS A 1 431 ? 16.793 -12.206 -0.042 1.00 93.25 431 LYS A C 1
ATOM 3431 O O . LYS A 1 431 ? 16.825 -11.577 -1.093 1.00 93.25 431 LYS A O 1
ATOM 3436 N N . GLU A 1 432 ? 15.879 -13.145 0.211 1.00 91.69 432 GLU A N 1
ATOM 3437 C CA . GLU A 1 432 ? 14.863 -13.552 -0.775 1.00 91.69 432 GLU A CA 1
ATOM 3438 C C . GLU A 1 432 ? 13.988 -12.365 -1.207 1.00 91.69 432 GLU A C 1
ATOM 3440 O O . GLU A 1 432 ? 13.751 -12.158 -2.396 1.00 91.69 432 GLU A O 1
ATOM 3445 N N . PHE A 1 433 ? 13.573 -11.519 -0.257 1.00 91.88 433 PHE A N 1
ATOM 3446 C CA . PHE A 1 433 ? 12.858 -10.283 -0.571 1.00 91.88 433 PHE A CA 1
ATOM 3447 C C . PHE A 1 433 ? 13.688 -9.320 -1.420 1.00 91.88 433 PHE A C 1
ATOM 3449 O O . PHE A 1 433 ? 13.168 -8.764 -2.388 1.00 91.88 433 PHE A O 1
ATOM 3456 N N . CYS A 1 434 ? 14.963 -9.109 -1.082 1.00 93.44 434 CYS A N 1
ATOM 3457 C CA . CYS A 1 434 ? 15.851 -8.255 -1.868 1.00 93.44 434 CYS A CA 1
ATOM 3458 C C . CYS A 1 434 ? 16.010 -8.779 -3.304 1.00 93.44 434 CYS A C 1
ATOM 3460 O O . CYS A 1 434 ? 15.866 -8.008 -4.258 1.00 93.44 434 CYS A O 1
ATOM 3462 N N . ASP A 1 435 ? 16.260 -10.076 -3.460 1.00 93.19 435 ASP A N 1
ATOM 3463 C CA . ASP A 1 435 ? 16.453 -10.725 -4.756 1.00 93.19 435 ASP A CA 1
ATOM 3464 C C . ASP A 1 435 ? 15.176 -10.644 -5.600 1.00 93.19 435 ASP A C 1
ATOM 3466 O O . ASP A 1 435 ? 15.199 -10.067 -6.690 1.00 93.19 435 ASP A O 1
ATOM 3470 N N . SER A 1 436 ? 14.036 -11.086 -5.058 1.00 91.56 436 SER A N 1
ATOM 3471 C CA . SER A 1 436 ? 12.737 -11.001 -5.738 1.00 91.56 436 SER A CA 1
ATOM 3472 C C . SER A 1 436 ? 12.422 -9.576 -6.168 1.00 91.56 436 SER A C 1
ATOM 3474 O O . SER A 1 436 ? 12.049 -9.315 -7.316 1.00 91.56 436 SER A O 1
ATOM 3476 N N . ARG A 1 437 ? 12.651 -8.609 -5.279 1.00 91.00 437 ARG A N 1
ATOM 3477 C CA . ARG A 1 437 ? 12.325 -7.218 -5.560 1.00 91.00 437 ARG A CA 1
ATOM 3478 C C . ARG A 1 437 ? 13.221 -6.611 -6.637 1.00 91.00 437 ARG A C 1
ATOM 3480 O O . ARG A 1 437 ? 12.730 -5.826 -7.455 1.00 91.00 437 ARG A O 1
ATOM 3487 N N . THR A 1 438 ? 14.512 -6.935 -6.642 1.00 92.12 438 THR A N 1
ATOM 3488 C CA . THR A 1 438 ? 15.446 -6.447 -7.667 1.00 92.12 438 THR A CA 1
ATOM 3489 C C . THR A 1 438 ? 15.175 -7.083 -9.025 1.00 92.12 438 THR A C 1
ATOM 3491 O O . THR A 1 438 ? 15.173 -6.362 -10.023 1.00 92.12 438 THR A O 1
ATOM 3494 N N . ILE A 1 439 ? 14.861 -8.379 -9.080 1.00 91.19 439 ILE A N 1
ATOM 3495 C CA . ILE A 1 439 ? 14.474 -9.068 -10.319 1.00 91.19 439 ILE A CA 1
ATOM 3496 C C . ILE A 1 439 ? 13.184 -8.466 -10.881 1.00 91.19 439 ILE A C 1
ATOM 3498 O O . ILE A 1 439 ? 13.196 -7.959 -12.004 1.00 91.19 439 ILE A O 1
ATOM 3502 N N . PHE A 1 440 ? 12.120 -8.410 -10.071 1.00 89.31 440 PHE A N 1
ATOM 3503 C CA . PHE A 1 440 ? 10.830 -7.832 -10.458 1.00 89.31 440 PHE A CA 1
ATOM 3504 C C . PHE A 1 440 ? 10.983 -6.417 -11.015 1.00 89.31 440 PHE A C 1
ATOM 3506 O O . PHE A 1 440 ? 10.461 -6.087 -12.076 1.00 89.31 440 PHE A O 1
ATOM 3513 N N . SER A 1 441 ? 11.724 -5.566 -10.301 1.00 89.50 441 SER A N 1
ATOM 3514 C CA . SER A 1 441 ? 11.875 -4.160 -10.673 1.00 89.50 441 SER A CA 1
ATOM 3515 C C . SER A 1 441 ? 12.681 -3.986 -11.955 1.00 89.50 441 SER A C 1
ATOM 3517 O O . SER A 1 441 ? 12.341 -3.128 -12.764 1.00 89.50 441 SER A O 1
ATOM 3519 N N . ARG A 1 442 ? 13.740 -4.781 -12.153 1.00 90.56 442 ARG A N 1
ATOM 3520 C CA . ARG A 1 442 ? 14.544 -4.749 -13.382 1.00 90.56 442 ARG A CA 1
ATOM 3521 C C . ARG A 1 442 ? 13.691 -5.127 -14.586 1.00 90.56 442 ARG A C 1
ATOM 3523 O O . ARG A 1 442 ? 13.693 -4.408 -15.579 1.00 90.56 442 ARG A O 1
ATOM 3530 N N . GLU A 1 443 ? 12.944 -6.213 -14.468 1.00 85.88 443 GLU A N 1
ATOM 3531 C CA . GLU A 1 443 ? 12.102 -6.721 -15.545 1.00 85.88 443 GLU A CA 1
ATOM 3532 C C . GLU A 1 443 ? 10.927 -5.780 -15.840 1.00 85.88 443 GLU A C 1
ATOM 3534 O O . GLU A 1 443 ? 10.645 -5.473 -16.995 1.00 85.88 443 GLU A O 1
ATOM 3539 N N . LEU A 1 444 ? 10.313 -5.200 -14.804 1.00 83.19 444 LEU A N 1
ATOM 3540 C CA . LEU A 1 444 ? 9.319 -4.146 -14.981 1.00 83.19 444 LEU A CA 1
ATOM 3541 C C . LEU A 1 444 ? 9.913 -2.936 -15.718 1.00 83.19 444 LEU A C 1
ATOM 3543 O O . LEU A 1 444 ? 9.277 -2.406 -16.623 1.00 83.19 444 LEU A O 1
ATOM 3547 N N . ILE A 1 445 ? 11.132 -2.500 -15.380 1.00 84.19 445 ILE A N 1
ATOM 3548 C CA . ILE A 1 445 ? 11.806 -1.412 -16.104 1.00 84.19 445 ILE A CA 1
ATOM 3549 C C . ILE A 1 445 ? 12.005 -1.779 -17.582 1.00 84.19 445 ILE A C 1
ATOM 3551 O O . ILE A 1 445 ? 11.722 -0.939 -18.436 1.00 84.19 445 ILE A O 1
ATOM 3555 N N . ILE A 1 446 ? 12.468 -2.998 -17.881 1.00 80.88 446 ILE A N 1
ATOM 3556 C CA . ILE A 1 446 ? 12.684 -3.482 -19.255 1.00 80.88 446 ILE A CA 1
ATOM 3557 C C . ILE A 1 446 ? 11.381 -3.417 -20.047 1.00 80.88 446 ILE A C 1
ATOM 3559 O O . ILE A 1 446 ? 11.309 -2.661 -21.014 1.00 80.88 446 ILE A O 1
ATOM 3563 N N . ARG A 1 447 ? 10.323 -4.087 -19.574 1.00 75.12 447 ARG A N 1
ATOM 3564 C CA . ARG A 1 447 ? 9.014 -4.108 -20.250 1.00 75.12 447 ARG A CA 1
ATOM 3565 C C . ARG A 1 447 ? 8.463 -2.718 -20.498 1.00 75.12 447 ARG A C 1
ATOM 3567 O O . ARG A 1 447 ? 7.814 -2.445 -21.503 1.00 75.12 447 ARG A O 1
ATOM 3574 N N . ARG A 1 448 ? 8.722 -1.798 -19.573 1.00 73.94 448 ARG A N 1
ATOM 3575 C CA . ARG A 1 448 ? 8.276 -0.418 -19.712 1.00 73.94 448 ARG A CA 1
ATOM 3576 C C . ARG A 1 448 ? 9.081 0.359 -20.743 1.00 73.94 448 ARG A C 1
ATOM 3578 O O . ARG A 1 448 ? 8.470 1.082 -21.525 1.00 73.94 448 ARG A O 1
ATOM 3585 N N . LEU A 1 449 ? 10.402 0.198 -20.780 1.00 70.12 449 LEU A N 1
ATOM 3586 C CA . LEU A 1 449 ? 11.258 0.756 -21.831 1.00 70.12 449 LEU A CA 1
ATOM 3587 C C . LEU A 1 449 ? 10.865 0.187 -23.206 1.00 70.12 449 LEU A C 1
ATOM 3589 O O . LEU A 1 449 ? 10.744 0.939 -24.170 1.00 70.12 449 LEU A O 1
ATOM 3593 N N . GLU A 1 450 ? 10.566 -1.107 -23.298 1.00 63.78 450 GLU A N 1
ATOM 3594 C CA . GLU A 1 450 ? 10.019 -1.727 -24.513 1.00 63.78 450 GLU A CA 1
ATOM 3595 C C . GLU A 1 450 ? 8.649 -1.132 -24.877 1.00 63.78 450 GLU A C 1
ATOM 3597 O O . GLU A 1 450 ? 8.434 -0.699 -26.005 1.00 63.78 450 GLU A O 1
ATOM 3602 N N . SER A 1 451 ? 7.737 -0.978 -23.914 1.00 55.19 451 SER A N 1
ATOM 3603 C CA . SER A 1 451 ? 6.430 -0.348 -24.158 1.00 55.19 451 SER A CA 1
ATOM 3604 C C . SER A 1 451 ? 6.529 1.140 -24.531 1.00 55.19 451 SER A C 1
ATOM 3606 O O . SER A 1 451 ? 5.656 1.667 -25.221 1.00 55.19 451 SER A O 1
ATOM 3608 N N . ALA A 1 452 ? 7.584 1.835 -24.089 1.00 50.56 452 ALA A N 1
ATOM 3609 C CA . ALA A 1 452 ? 7.846 3.232 -24.423 1.00 50.56 452 ALA A CA 1
ATOM 3610 C C . ALA A 1 452 ? 8.303 3.399 -25.882 1.00 50.56 452 ALA A C 1
ATOM 3612 O O . ALA A 1 452 ? 8.000 4.431 -26.480 1.00 50.56 452 ALA A O 1
ATOM 3613 N N . HIS A 1 453 ? 8.938 2.376 -26.471 1.00 43.19 453 HIS A N 1
ATOM 3614 C CA . HIS A 1 453 ? 9.170 2.299 -27.919 1.00 43.19 453 HIS A CA 1
ATOM 3615 C C . HIS A 1 453 ? 7.873 2.114 -28.711 1.00 43.19 453 HIS A C 1
ATOM 3617 O O . HIS A 1 453 ? 7.816 2.432 -29.895 1.00 43.19 453 HIS A O 1
ATOM 3623 N N . VAL A 1 454 ? 6.834 1.549 -28.089 1.00 42.44 454 VAL A N 1
ATOM 3624 C CA . VAL A 1 454 ? 5.705 0.982 -28.826 1.00 42.44 454 VAL A CA 1
ATOM 3625 C C . VAL A 1 454 ? 4.390 1.404 -28.207 1.00 42.44 454 VAL A C 1
ATOM 3627 O O . VAL A 1 454 ? 3.681 0.658 -27.535 1.00 42.44 454 VAL A O 1
ATOM 3630 N N . LYS A 1 455 ? 3.996 2.624 -28.548 1.00 36.91 455 LYS A N 1
ATOM 3631 C CA . LYS A 1 455 ? 2.576 2.941 -28.683 1.00 36.91 455 LYS A CA 1
ATOM 3632 C C . LYS A 1 455 ? 2.356 3.532 -30.051 1.00 36.91 455 LYS A C 1
ATOM 3634 O O . LYS A 1 455 ? 2.080 4.720 -30.157 1.00 36.91 455 LYS A O 1
ATOM 3639 N N . ILE A 1 456 ? 2.477 2.680 -31.068 1.00 37.41 456 ILE A N 1
ATOM 3640 C CA . ILE A 1 456 ? 1.865 2.944 -32.360 1.00 37.41 456 ILE A CA 1
ATOM 3641 C C . ILE A 1 456 ? 0.381 2.609 -32.205 1.00 37.41 456 ILE A C 1
ATOM 3643 O O . ILE A 1 456 ? 0.020 1.441 -32.075 1.00 37.41 456 ILE A O 1
ATOM 3647 N N . LYS A 1 457 ? -0.485 3.624 -32.179 1.00 36.62 457 LYS A N 1
ATOM 3648 C CA . LYS A 1 457 ? -1.931 3.449 -32.365 1.00 36.62 457 LYS A CA 1
ATOM 3649 C C . LYS A 1 457 ? -2.258 3.727 -33.833 1.00 36.62 457 LYS A C 1
ATOM 3651 O O . LYS A 1 457 ? -2.527 4.883 -34.166 1.00 36.62 457 LYS A O 1
ATOM 3656 N N . PRO A 1 458 ? -2.210 2.718 -34.718 1.00 38.25 458 PRO A N 1
ATOM 3657 C CA . PRO A 1 458 ? -2.777 2.841 -36.046 1.00 38.25 458 PRO A CA 1
ATOM 3658 C C . PRO A 1 458 ? -4.297 2.985 -35.932 1.00 38.25 458 PRO A C 1
ATOM 3660 O O . PRO A 1 458 ? -4.969 2.156 -35.313 1.00 38.25 458 PRO A O 1
ATOM 3663 N N . TYR A 1 459 ? -4.839 4.027 -36.544 1.00 40.25 459 TYR A N 1
ATOM 3664 C CA . TYR A 1 459 ? -6.263 4.157 -36.828 1.00 40.25 459 TYR A CA 1
ATOM 3665 C C . TYR A 1 459 ? -6.427 4.772 -38.216 1.00 40.25 459 TYR A C 1
ATOM 3667 O O . TYR A 1 459 ? -5.571 5.510 -38.698 1.00 40.25 459 TYR A O 1
ATOM 3675 N N . PHE A 1 460 ? -7.529 4.458 -38.881 1.00 41.31 460 PHE A N 1
ATOM 3676 C CA . PHE A 1 460 ? -7.791 4.973 -40.217 1.00 41.31 460 PHE A CA 1
ATOM 3677 C C . PHE A 1 460 ? -8.617 6.258 -40.136 1.00 41.31 460 PHE A C 1
ATOM 3679 O O . PHE A 1 460 ? -9.601 6.343 -39.394 1.00 41.31 460 PHE A O 1
ATOM 3686 N N . LYS A 1 461 ? -8.215 7.273 -40.898 1.00 40.31 461 LYS A N 1
ATOM 3687 C CA . LYS A 1 461 ? -8.872 8.575 -40.977 1.00 40.31 461 LYS A CA 1
ATOM 3688 C C . LYS A 1 461 ? -9.257 8.861 -42.425 1.00 40.31 461 LYS A C 1
ATOM 3690 O O . LYS A 1 461 ? -8.403 8.875 -43.301 1.00 40.31 461 LYS A O 1
ATOM 3695 N N . GLN A 1 462 ? -10.537 9.150 -42.657 1.00 40.03 462 GLN A N 1
ATOM 3696 C CA . GLN A 1 462 ? -11.001 9.673 -43.941 1.00 40.03 462 GLN A CA 1
ATOM 3697 C C . GLN A 1 462 ? -10.417 11.076 -44.161 1.00 40.03 462 GLN A C 1
ATOM 3699 O O . GLN A 1 462 ? -10.559 11.948 -43.295 1.00 40.03 462 GLN A O 1
ATOM 3704 N N . THR A 1 463 ? -9.764 11.298 -45.296 1.00 41.66 463 THR A N 1
ATOM 3705 C CA . THR A 1 463 ? -9.246 12.598 -45.744 1.00 41.66 463 THR A CA 1
ATOM 3706 C C . THR A 1 463 ? -9.949 13.014 -47.037 1.00 41.66 463 THR A C 1
ATOM 3708 O O . THR A 1 463 ? -10.704 12.238 -47.623 1.00 41.66 463 THR A O 1
ATOM 3711 N N . LYS A 1 464 ? -9.724 14.254 -47.491 1.00 34.66 464 LYS A N 1
ATOM 3712 C CA . LYS A 1 464 ? -10.308 14.760 -48.748 1.00 34.66 464 LYS A CA 1
ATOM 3713 C C . LYS A 1 464 ? -9.851 13.970 -49.985 1.00 34.66 464 LYS A C 1
ATOM 3715 O O . LYS A 1 464 ? -10.538 14.009 -50.995 1.00 34.66 464 LYS A O 1
ATOM 3720 N N . ASN A 1 465 ? -8.736 13.245 -49.875 1.00 36.06 465 ASN A N 1
ATOM 3721 C CA . ASN A 1 465 ? -8.079 12.547 -50.979 1.00 36.06 465 ASN A CA 1
ATOM 3722 C C . ASN A 1 465 ? -8.121 11.010 -50.828 1.00 36.06 465 ASN A C 1
ATOM 3724 O O . ASN A 1 465 ? -7.458 10.317 -51.591 1.00 36.06 465 ASN A O 1
ATOM 3728 N N . GLY A 1 466 ? -8.851 10.465 -49.843 1.00 40.41 466 GLY A N 1
ATOM 3729 C CA . GLY A 1 466 ? -8.965 9.017 -49.616 1.00 40.41 466 GLY A CA 1
ATOM 3730 C C . GLY A 1 466 ? -8.898 8.604 -48.142 1.00 40.41 466 GLY A C 1
ATOM 3731 O O . GLY A 1 466 ? -9.005 9.429 -47.234 1.00 40.41 466 GLY A O 1
ATOM 3732 N N . LEU A 1 467 ? -8.740 7.304 -47.889 1.00 36.91 467 LEU A N 1
ATOM 3733 C CA . LEU A 1 467 ? -8.598 6.746 -46.544 1.00 36.91 467 LEU A CA 1
ATOM 3734 C C . LEU A 1 467 ? -7.110 6.688 -46.153 1.00 36.91 467 LEU A C 1
ATOM 3736 O O . LEU A 1 467 ? -6.340 5.944 -46.751 1.00 36.91 467 LEU A O 1
ATOM 3740 N N . ALA A 1 468 ? -6.709 7.441 -45.128 1.00 37.38 468 ALA A N 1
ATOM 3741 C CA . ALA A 1 468 ? -5.336 7.461 -44.624 1.00 37.38 468 ALA A CA 1
ATOM 3742 C C . ALA A 1 468 ? -5.187 6.570 -43.383 1.00 37.38 468 ALA A C 1
ATOM 3744 O O . ALA A 1 468 ? -5.961 6.688 -42.430 1.00 37.38 468 ALA A O 1
ATOM 3745 N N . LEU A 1 469 ? -4.169 5.706 -43.349 1.00 40.03 469 LEU A N 1
ATOM 3746 C CA . LEU A 1 469 ? -3.736 5.046 -42.117 1.00 40.03 469 LEU A CA 1
ATOM 3747 C C . LEU A 1 469 ? -2.879 6.032 -41.319 1.00 40.03 469 LEU A C 1
ATOM 3749 O O . LEU A 1 469 ? -1.798 6.418 -41.755 1.00 40.03 469 LEU A O 1
ATOM 3753 N N . VAL A 1 470 ? -3.360 6.443 -40.150 1.00 38.47 470 VAL A N 1
ATOM 3754 C CA . VAL A 1 470 ? -2.640 7.362 -39.269 1.00 38.47 470 VAL A CA 1
ATOM 3755 C C . VAL A 1 470 ? -2.080 6.574 -38.097 1.00 38.47 470 VAL A C 1
ATOM 3757 O O . VAL A 1 470 ? -2.812 5.957 -37.323 1.00 38.47 470 VAL A O 1
ATOM 3760 N N . MET A 1 471 ? -0.759 6.581 -37.981 1.00 38.56 471 MET A N 1
ATOM 3761 C CA . MET A 1 471 ? -0.028 5.925 -36.907 1.00 38.56 471 MET A CA 1
ATOM 3762 C C . MET A 1 471 ? 0.336 6.980 -35.866 1.00 38.56 471 MET A C 1
ATOM 3764 O O . MET A 1 471 ? 1.185 7.834 -36.107 1.00 38.56 471 MET A O 1
ATOM 3768 N N . TYR A 1 472 ? -0.319 6.953 -34.706 1.00 37.50 472 TYR A N 1
ATOM 3769 C CA . TYR A 1 472 ? 0.122 7.779 -33.584 1.00 37.50 472 TYR A CA 1
ATOM 3770 C C . TYR A 1 472 ? 1.269 7.097 -32.867 1.00 37.50 472 TYR A C 1
ATOM 3772 O O . TYR A 1 472 ? 1.057 5.996 -32.380 1.00 37.50 472 TYR A O 1
ATOM 3780 N N . HIS A 1 473 ? 2.403 7.770 -32.702 1.00 38.44 473 HIS A N 1
ATOM 3781 C CA . HIS A 1 473 ? 3.337 7.467 -31.624 1.00 38.44 473 HIS A CA 1
ATOM 3782 C C . HIS A 1 473 ? 2.923 8.296 -30.401 1.00 38.44 473 HIS A C 1
ATOM 3784 O O . HIS A 1 473 ? 2.790 9.517 -30.503 1.00 38.44 473 HIS A O 1
ATOM 3790 N N . ASN A 1 474 ? 2.684 7.681 -29.238 1.00 32.88 474 ASN A N 1
ATOM 3791 C CA . ASN A 1 474 ? 2.439 8.481 -28.032 1.00 32.88 474 ASN A CA 1
ATOM 3792 C C . ASN A 1 474 ? 3.644 9.388 -27.727 1.00 32.88 474 ASN A C 1
ATOM 3794 O O . ASN A 1 474 ? 4.790 8.958 -27.823 1.00 32.88 474 ASN A O 1
ATOM 3798 N N . HIS A 1 475 ? 3.339 10.616 -27.308 1.00 31.16 475 HIS A N 1
ATOM 3799 C CA . HIS A 1 475 ? 4.257 11.660 -26.866 1.00 31.16 475 HIS A CA 1
ATOM 3800 C C . HIS A 1 475 ? 5.291 11.185 -25.826 1.00 31.16 475 HIS A C 1
ATOM 3802 O O . HIS A 1 475 ? 5.037 11.206 -24.623 1.00 31.16 475 HIS A O 1
ATOM 3808 N N . LEU A 1 476 ? 6.490 10.853 -26.291 1.00 28.78 476 LEU A N 1
ATOM 3809 C CA . LEU A 1 476 ? 7.748 11.103 -25.592 1.00 28.78 476 LEU A CA 1
ATOM 3810 C C . LEU A 1 476 ? 8.618 11.900 -26.576 1.00 28.78 476 LEU A C 1
ATOM 3812 O O . LEU A 1 476 ? 8.620 11.567 -27.760 1.00 28.78 476 LEU A O 1
ATOM 3816 N N . PRO A 1 477 ? 9.306 12.975 -26.157 1.00 25.00 477 PRO A N 1
ATOM 3817 C CA . PRO A 1 477 ? 10.195 13.708 -27.050 1.00 25.00 477 PRO A CA 1
ATOM 3818 C C . PRO A 1 477 ? 11.384 12.796 -27.348 1.00 25.00 477 PRO A C 1
ATOM 3820 O O . PRO A 1 477 ? 12.224 12.610 -26.472 1.00 25.00 477 PRO A O 1
ATOM 3823 N N . PHE A 1 478 ? 11.407 12.203 -28.538 1.00 27.78 478 PHE A N 1
ATOM 3824 C CA . PHE A 1 478 ? 12.570 11.531 -29.103 1.00 27.78 478 PHE A CA 1
ATOM 3825 C C . PHE A 1 478 ? 13.159 12.439 -30.175 1.00 27.78 478 PHE A C 1
ATOM 3827 O O . PHE A 1 478 ? 12.448 12.847 -31.092 1.00 27.78 478 PHE A O 1
ATOM 3834 N N . PHE A 1 479 ? 14.446 12.750 -30.048 1.00 28.56 479 PHE A N 1
ATOM 3835 C CA . PHE A 1 479 ? 15.243 13.347 -31.110 1.00 28.56 479 PHE A CA 1
ATOM 3836 C C . PHE A 1 479 ? 16.162 12.255 -31.661 1.00 28.56 479 PHE A C 1
ATOM 3838 O O . PHE A 1 479 ? 16.995 11.714 -30.937 1.00 28.56 479 PHE A O 1
ATOM 3845 N N . LEU A 1 480 ? 15.974 11.900 -32.931 1.00 25.48 480 LEU A N 1
ATOM 3846 C CA . LEU A 1 480 ? 16.967 11.163 -33.706 1.00 25.48 480 LEU A CA 1
ATOM 3847 C C . LEU A 1 480 ? 17.995 12.192 -34.183 1.00 25.48 480 LEU A C 1
ATOM 3849 O O . LEU A 1 480 ? 17.635 13.142 -34.873 1.00 25.48 480 LEU A O 1
ATOM 3853 N N . TRP A 1 481 ? 19.249 12.037 -33.771 1.00 25.20 481 TRP A N 1
ATOM 3854 C CA . TRP A 1 481 ? 20.355 12.843 -34.279 1.00 25.20 481 TRP A CA 1
ATOM 3855 C C . TRP A 1 481 ? 20.965 12.091 -35.467 1.00 25.20 481 TRP A C 1
ATOM 3857 O O . TRP A 1 481 ? 21.599 11.053 -35.273 1.00 25.20 481 TRP A O 1
ATOM 3867 N N . GLU A 1 482 ? 20.727 12.577 -36.687 1.00 25.20 482 GLU A N 1
ATOM 3868 C CA . GLU A 1 482 ? 21.491 12.188 -37.876 1.00 25.20 482 GLU A CA 1
ATOM 3869 C C . GLU A 1 482 ? 22.410 13.355 -38.278 1.00 25.20 482 GLU A C 1
ATOM 3871 O O . GLU A 1 482 ? 21.924 14.484 -38.376 1.00 25.20 482 GLU A O 1
ATOM 3876 N N . PRO A 1 483 ? 23.717 13.128 -38.518 1.00 25.28 483 PRO A N 1
ATOM 3877 C CA . PRO A 1 483 ? 24.689 14.205 -38.748 1.00 25.28 483 PRO A CA 1
ATOM 3878 C C . PRO A 1 483 ? 24.514 15.029 -40.038 1.00 25.28 483 PRO A C 1
ATOM 3880 O O . PRO A 1 483 ? 25.282 15.963 -40.249 1.00 25.28 483 PRO A O 1
ATOM 3883 N N . GLU A 1 484 ? 23.551 14.719 -40.914 1.00 25.80 484 GLU A N 1
ATOM 3884 C CA . GLU A 1 484 ? 23.523 15.260 -42.287 1.00 25.80 484 GLU A CA 1
ATOM 3885 C C . GLU A 1 484 ? 22.273 16.081 -42.662 1.00 25.80 484 GLU A C 1
ATOM 3887 O O . GLU A 1 484 ? 22.199 16.613 -43.771 1.00 25.80 484 GLU A O 1
ATOM 3892 N N . MET A 1 485 ? 21.312 16.295 -41.755 1.00 24.89 485 MET A N 1
ATOM 3893 C CA . MET A 1 485 ? 20.173 17.183 -42.038 1.00 24.89 485 MET A CA 1
ATOM 3894 C C . MET A 1 485 ? 20.455 18.635 -41.626 1.00 24.89 485 MET A C 1
ATOM 3896 O O . MET A 1 485 ? 20.446 18.986 -40.447 1.00 24.89 485 MET A O 1
ATOM 3900 N N . LYS A 1 486 ? 20.662 19.511 -42.620 1.00 23.48 486 LYS A N 1
ATOM 3901 C CA . LYS A 1 486 ? 20.743 20.968 -42.423 1.00 23.48 486 LYS A CA 1
ATOM 3902 C C . LYS A 1 486 ? 19.436 21.513 -41.830 1.00 23.48 486 LYS A C 1
ATOM 3904 O O . LYS A 1 486 ? 18.357 21.323 -42.387 1.00 23.48 486 LYS A O 1
ATOM 3909 N N . TYR A 1 487 ? 19.567 22.221 -40.712 1.00 24.30 487 TYR A N 1
ATOM 3910 C CA . TYR A 1 487 ? 18.483 22.851 -39.958 1.00 24.30 487 TYR A CA 1
ATOM 3911 C C . TYR A 1 487 ? 17.917 24.072 -40.711 1.00 24.30 487 TYR A C 1
ATOM 3913 O O . TYR A 1 487 ? 18.678 24.953 -41.111 1.00 24.30 487 TYR A O 1
ATOM 3921 N N . SER A 1 488 ? 16.591 24.147 -40.869 1.00 24.41 488 SER A N 1
ATOM 3922 C CA . SER A 1 488 ? 15.866 25.358 -41.290 1.00 24.41 488 SER A CA 1
ATOM 3923 C C . SER A 1 488 ? 15.145 25.959 -40.070 1.00 24.41 488 SER A C 1
ATOM 3925 O O . SER A 1 488 ? 14.403 25.224 -39.411 1.00 24.41 488 SER A O 1
ATOM 3927 N N . PRO A 1 489 ? 15.332 27.250 -39.726 1.00 26.78 489 PRO A N 1
ATOM 3928 C CA . PRO A 1 489 ? 14.834 27.820 -38.468 1.00 26.78 489 PRO A CA 1
ATOM 3929 C C . PRO A 1 489 ? 13.324 28.111 -38.395 1.00 26.78 489 PRO A C 1
ATOM 3931 O O . PRO A 1 489 ? 12.868 28.595 -37.363 1.00 26.78 489 PRO A O 1
ATOM 3934 N N . GLU A 1 490 ? 12.527 27.840 -39.432 1.00 24.08 490 GLU A N 1
ATOM 3935 C CA . GLU A 1 490 ? 11.139 28.343 -39.505 1.00 24.08 490 GLU A CA 1
ATOM 3936 C C . GLU A 1 490 ? 10.039 27.307 -39.194 1.00 24.08 490 GLU A C 1
ATOM 3938 O O . GLU A 1 490 ? 8.853 27.634 -39.195 1.00 24.08 490 GLU A O 1
ATOM 3943 N N . ALA A 1 491 ? 10.384 26.066 -38.839 1.00 26.05 491 ALA A N 1
ATOM 3944 C CA . ALA A 1 491 ? 9.395 25.037 -38.498 1.00 26.05 491 ALA A CA 1
ATOM 3945 C C . ALA A 1 491 ? 9.110 24.971 -36.984 1.00 26.05 491 ALA A C 1
ATOM 3947 O O . ALA A 1 491 ? 9.544 24.060 -36.276 1.00 26.05 491 ALA A O 1
ATOM 3948 N N . HIS A 1 492 ? 8.333 25.922 -36.465 1.00 26.47 492 HIS A N 1
ATOM 3949 C CA . HIS A 1 492 ? 7.698 25.748 -35.159 1.00 26.47 492 HIS A CA 1
ATOM 3950 C C . HIS A 1 492 ? 6.542 24.731 -35.241 1.00 26.47 492 HIS A C 1
ATOM 3952 O O . HIS A 1 492 ? 5.609 24.885 -36.020 1.00 26.47 492 HIS A O 1
ATOM 3958 N N . GLN A 1 493 ? 6.583 23.738 -34.343 1.00 28.55 493 GLN A N 1
ATOM 3959 C CA . GLN A 1 493 ? 5.463 22.884 -33.915 1.00 28.55 493 GLN A CA 1
ATOM 3960 C C . GLN A 1 493 ? 4.836 21.940 -34.956 1.00 28.55 493 GLN A C 1
ATOM 3962 O O . GLN A 1 493 ? 3.651 22.035 -35.263 1.00 28.55 493 GLN A O 1
ATOM 3967 N N . THR A 1 494 ? 5.550 20.887 -35.351 1.00 25.16 494 THR A N 1
ATOM 3968 C CA . THR A 1 494 ? 4.880 19.661 -35.813 1.00 25.16 494 THR A CA 1
ATOM 3969 C C . THR A 1 494 ? 5.540 18.423 -35.221 1.00 25.16 494 THR A C 1
ATOM 3971 O O . THR A 1 494 ? 6.703 18.127 -35.461 1.00 25.16 494 THR A O 1
ATOM 3974 N N . HIS A 1 495 ? 4.752 17.735 -34.400 1.00 25.86 495 HIS A N 1
ATOM 3975 C CA . HIS A 1 495 ? 4.911 16.380 -33.882 1.00 25.86 495 HIS A CA 1
ATOM 3976 C C . HIS A 1 495 ? 5.526 15.387 -34.894 1.00 25.86 495 HIS A C 1
ATOM 3978 O O . HIS A 1 495 ? 5.333 15.567 -36.098 1.00 25.86 495 HIS A O 1
ATOM 3984 N N . PRO A 1 496 ? 6.101 14.252 -34.446 1.00 26.69 496 PRO A N 1
ATOM 3985 C CA . PRO A 1 496 ? 6.352 13.116 -35.326 1.00 26.69 496 PRO A CA 1
ATOM 3986 C C . PRO A 1 496 ? 5.013 12.425 -35.640 1.00 26.69 496 PRO A C 1
ATOM 3988 O O . PRO A 1 496 ? 4.675 11.373 -35.102 1.00 26.69 496 PRO A O 1
ATOM 3991 N N . PHE A 1 497 ? 4.189 13.065 -36.467 1.00 28.80 497 PHE A N 1
ATOM 3992 C CA . PHE A 1 497 ? 3.067 12.425 -37.136 1.00 28.80 497 PHE A CA 1
ATOM 3993 C C . PHE A 1 497 ? 3.577 11.902 -38.476 1.00 28.80 497 PHE A C 1
ATOM 3995 O O . PHE A 1 497 ? 3.928 12.697 -39.345 1.00 28.80 497 PHE A O 1
ATOM 4002 N N . ILE A 1 498 ? 3.545 10.587 -38.695 1.00 31.56 498 ILE A N 1
ATOM 4003 C CA . ILE A 1 498 ? 3.513 10.084 -40.070 1.00 31.56 498 ILE A CA 1
ATOM 4004 C C . ILE A 1 498 ? 2.073 10.267 -40.544 1.00 31.56 498 ILE A C 1
ATOM 4006 O O . ILE A 1 498 ? 1.175 9.490 -40.208 1.00 31.56 498 ILE A O 1
ATOM 4010 N N . LYS A 1 499 ? 1.834 11.355 -41.271 1.00 30.03 499 LYS A N 1
ATOM 4011 C CA . LYS A 1 499 ? 0.572 11.600 -41.961 1.00 30.03 499 LYS A CA 1
ATOM 4012 C C . LYS A 1 499 ? 0.718 11.057 -43.383 1.00 30.03 499 LYS A C 1
ATOM 4014 O O . LYS A 1 499 ? 1.346 11.691 -44.224 1.00 30.03 499 LYS A O 1
ATOM 4019 N N . ILE A 1 500 ? 0.188 9.861 -43.635 1.00 35.25 500 ILE A N 1
ATOM 4020 C CA . ILE A 1 500 ? 0.172 9.253 -44.974 1.00 35.25 500 ILE A CA 1
ATOM 4021 C C . ILE A 1 500 ? -0.961 9.918 -45.769 1.00 35.25 500 ILE A C 1
ATOM 4023 O O . ILE A 1 500 ? -2.082 9.424 -45.796 1.00 35.25 500 ILE A O 1
ATOM 4027 N N . ASP A 1 501 ? -0.686 11.093 -46.335 1.00 29.56 501 ASP A N 1
ATOM 4028 C CA . ASP A 1 501 ? -1.682 11.988 -46.954 1.00 29.56 501 ASP A CA 1
ATOM 4029 C C . ASP A 1 501 ? -1.530 12.095 -48.489 1.00 29.56 501 ASP A C 1
ATOM 4031 O O . ASP A 1 501 ? -1.916 13.101 -49.084 1.00 29.56 501 ASP A O 1
ATOM 4035 N N . SER A 1 502 ? -0.983 11.071 -49.158 1.00 27.98 502 SER A N 1
ATOM 4036 C CA . SER A 1 502 ? -0.895 11.050 -50.626 1.00 27.98 502 SER A CA 1
ATOM 4037 C C . SER A 1 502 ? -1.935 10.103 -51.245 1.00 27.98 502 SER A C 1
ATOM 4039 O O . SER A 1 502 ? -1.936 8.921 -50.898 1.00 27.98 502 SER A O 1
ATOM 4041 N N . PRO A 1 503 ? -2.769 10.565 -52.203 1.00 32.25 503 PRO A N 1
ATOM 4042 C CA . PRO A 1 503 ? -3.697 9.719 -52.966 1.00 32.25 503 PRO A CA 1
ATOM 4043 C C . PRO A 1 503 ? -3.006 8.688 -53.878 1.00 32.25 503 PRO A C 1
ATOM 4045 O O . PRO A 1 503 ? -3.685 7.934 -54.567 1.00 32.25 503 PRO A O 1
ATOM 4048 N N . ALA A 1 504 ? -1.672 8.637 -53.889 1.00 34.47 504 ALA A N 1
ATOM 4049 C CA . ALA A 1 504 ? -0.890 7.776 -54.767 1.00 34.47 504 ALA A CA 1
ATOM 4050 C C . ALA A 1 504 ? 0.175 6.948 -54.029 1.00 34.47 504 ALA A C 1
ATOM 4052 O O . ALA A 1 504 ? 1.180 6.595 -54.638 1.00 34.47 504 ALA A O 1
ATOM 4053 N N . PHE A 1 505 ? 0.008 6.642 -52.735 1.00 34.84 505 PHE A N 1
ATOM 4054 C CA . PHE A 1 505 ? 0.915 5.698 -52.067 1.00 34.84 505 PHE A CA 1
ATOM 4055 C C . PHE A 1 505 ? 0.400 4.256 -52.234 1.00 34.84 505 PHE A C 1
ATOM 4057 O O . PHE A 1 505 ? -0.646 3.922 -51.671 1.00 34.84 505 PHE A O 1
ATOM 4064 N N . PRO A 1 506 ? 1.083 3.381 -52.996 1.00 42.00 506 PRO A N 1
ATOM 4065 C CA . PRO A 1 506 ? 0.646 2.003 -53.185 1.00 42.00 506 PRO A CA 1
ATOM 4066 C C . PRO A 1 506 ? 0.721 1.237 -51.858 1.00 42.00 506 PRO A C 1
ATOM 4068 O O . PRO A 1 506 ? 1.713 1.323 -51.135 1.00 42.00 506 PRO A O 1
ATOM 4071 N N . PHE A 1 507 ? -0.295 0.430 -51.540 1.00 39.78 507 PHE A N 1
ATOM 4072 C CA . PHE A 1 507 ? -0.289 -0.459 -50.365 1.00 39.78 507 PHE A CA 1
ATOM 4073 C C . PHE A 1 507 ? 0.937 -1.396 -50.324 1.00 39.78 507 PHE A C 1
ATOM 4075 O O . PHE A 1 507 ? 1.351 -1.828 -49.248 1.00 39.78 507 PHE A O 1
ATOM 4082 N N . THR A 1 508 ? 1.540 -1.686 -51.480 1.00 39.91 508 THR A N 1
ATOM 4083 C CA . THR A 1 508 ? 2.825 -2.383 -51.627 1.00 39.91 508 THR A CA 1
ATOM 4084 C C . THR A 1 508 ? 3.975 -1.638 -50.950 1.00 39.91 508 THR A C 1
ATOM 4086 O O . THR A 1 508 ? 4.732 -2.264 -50.225 1.00 39.91 508 THR A O 1
ATOM 4089 N N . SER A 1 509 ? 4.042 -0.310 -51.034 1.00 42.03 509 SER A N 1
ATOM 4090 C CA . SER A 1 509 ? 5.094 0.493 -50.396 1.00 42.03 509 SER A CA 1
ATOM 4091 C C . SER A 1 509 ? 4.944 0.582 -48.869 1.00 42.03 509 SER A C 1
ATOM 4093 O O . SER A 1 509 ? 5.939 0.641 -48.155 1.00 42.03 509 SER A O 1
ATOM 4095 N N . LEU A 1 510 ? 3.713 0.523 -48.338 1.00 42.00 510 LEU A N 1
ATOM 4096 C CA . LEU A 1 510 ? 3.467 0.352 -46.894 1.00 42.00 510 LEU A CA 1
ATOM 4097 C C . LEU A 1 510 ? 3.907 -1.042 -46.419 1.00 42.00 510 LEU A C 1
ATOM 4099 O O . LEU A 1 510 ? 4.469 -1.188 -45.336 1.00 42.00 510 LEU A O 1
ATOM 4103 N N . ASN A 1 511 ? 3.651 -2.064 -47.235 1.00 45.00 511 ASN A N 1
ATOM 4104 C CA . ASN A 1 511 ? 4.057 -3.440 -46.979 1.00 45.00 511 ASN A CA 1
ATOM 4105 C C . ASN A 1 511 ? 5.588 -3.576 -47.007 1.00 45.00 511 ASN A C 1
ATOM 4107 O O . ASN A 1 511 ? 6.140 -4.209 -46.113 1.00 45.00 511 ASN A O 1
ATOM 4111 N N . ASP A 1 512 ? 6.271 -2.928 -47.950 1.00 47.31 512 ASP A N 1
ATOM 4112 C CA . ASP A 1 512 ? 7.734 -2.892 -48.048 1.00 47.31 512 ASP A CA 1
ATOM 4113 C C . ASP A 1 512 ? 8.362 -2.066 -46.921 1.00 47.31 512 ASP A C 1
ATOM 4115 O O . ASP A 1 512 ? 9.403 -2.444 -46.402 1.00 47.31 512 ASP A O 1
ATOM 4119 N N . TYR A 1 513 ? 7.701 -1.000 -46.459 1.00 45.59 513 TYR A N 1
ATOM 4120 C CA . TYR A 1 513 ? 8.154 -0.204 -45.315 1.00 45.59 513 TYR A CA 1
ATOM 4121 C C . TYR A 1 513 ? 8.000 -0.949 -43.982 1.00 45.59 513 TYR A C 1
ATOM 4123 O O . TYR A 1 513 ? 8.937 -0.997 -43.191 1.00 45.59 513 TYR A O 1
ATOM 4131 N N . ILE A 1 514 ? 6.851 -1.593 -43.739 1.00 48.00 514 ILE A N 1
ATOM 4132 C CA . ILE A 1 514 ? 6.663 -2.475 -42.575 1.00 48.00 514 ILE A CA 1
ATOM 4133 C C . ILE A 1 514 ? 7.649 -3.647 -42.648 1.00 48.00 514 ILE A C 1
ATOM 4135 O O . ILE A 1 514 ? 8.209 -4.024 -41.629 1.00 48.00 514 ILE A O 1
ATOM 4139 N N . THR A 1 515 ? 7.899 -4.196 -43.838 1.00 47.50 515 THR A N 1
ATOM 4140 C CA . THR A 1 515 ? 8.881 -5.272 -44.045 1.00 47.50 515 THR A CA 1
ATOM 4141 C C . THR A 1 515 ? 10.300 -4.776 -43.769 1.00 47.50 515 THR A C 1
ATOM 4143 O O . THR A 1 515 ? 10.981 -5.380 -42.958 1.00 47.50 515 THR A O 1
ATOM 4146 N N . SER A 1 516 ? 10.711 -3.621 -44.297 1.00 47.91 516 SER A N 1
ATOM 4147 C CA . SER A 1 516 ? 11.994 -2.980 -43.983 1.00 47.91 516 SER A CA 1
ATOM 4148 C C . SER A 1 516 ? 12.145 -2.682 -42.493 1.00 47.91 516 SER A C 1
ATOM 4150 O O . SER A 1 516 ? 13.244 -2.808 -41.975 1.00 47.91 516 SER A O 1
ATOM 4152 N N . TYR A 1 517 ? 11.072 -2.298 -41.802 1.00 43.53 517 TYR A N 1
ATOM 4153 C CA . TYR A 1 517 ? 11.084 -1.979 -40.374 1.00 43.53 517 TYR A CA 1
ATOM 4154 C C . TYR A 1 517 ? 11.065 -3.230 -39.473 1.00 43.53 517 TYR A C 1
ATOM 4156 O O . TYR A 1 517 ? 11.579 -3.190 -38.360 1.00 43.53 517 TYR A O 1
ATOM 4164 N N . LEU A 1 518 ? 10.478 -4.339 -39.942 1.00 45.34 518 LEU A N 1
ATOM 4165 C CA . LEU A 1 518 ? 10.436 -5.632 -39.242 1.00 45.34 518 LEU A CA 1
ATOM 4166 C C . LEU A 1 518 ? 11.660 -6.520 -39.537 1.00 45.34 518 LEU A C 1
ATOM 4168 O O . LEU A 1 518 ? 12.074 -7.279 -38.663 1.00 45.34 518 LEU A O 1
ATOM 4172 N N . ASP A 1 519 ? 12.229 -6.438 -40.743 1.00 44.53 519 ASP A N 1
ATOM 4173 C CA . ASP A 1 519 ? 13.451 -7.149 -41.154 1.00 44.53 519 ASP A CA 1
ATOM 4174 C C . ASP A 1 519 ? 14.712 -6.464 -40.612 1.00 44.53 519 ASP A C 1
ATOM 4176 O O . ASP A 1 519 ? 15.749 -7.105 -40.404 1.00 44.53 519 ASP A O 1
ATOM 4180 N N . ASP A 1 520 ? 14.616 -5.170 -40.311 1.00 42.41 520 ASP A N 1
ATOM 4181 C CA . ASP A 1 520 ? 15.595 -4.453 -39.516 1.00 42.41 520 ASP A CA 1
ATOM 4182 C C . ASP A 1 520 ? 15.545 -4.961 -38.066 1.00 42.41 520 ASP A C 1
ATOM 4184 O O . ASP A 1 520 ? 14.766 -4.504 -37.227 1.00 42.41 520 ASP A O 1
ATOM 4188 N N . LYS A 1 521 ? 16.395 -5.953 -37.766 1.00 39.62 521 LYS A N 1
ATOM 4189 C CA . LYS A 1 521 ? 16.515 -6.663 -36.472 1.00 39.62 521 LYS A CA 1
ATOM 4190 C C . LYS A 1 521 ? 16.784 -5.761 -35.250 1.00 39.62 521 LYS A C 1
ATOM 4192 O O . LYS A 1 521 ? 17.000 -6.272 -34.151 1.00 39.62 521 LYS A O 1
ATOM 4197 N N . ARG A 1 522 ? 16.788 -4.437 -35.418 1.00 37.44 522 ARG A N 1
ATOM 4198 C CA . ARG A 1 522 ? 16.924 -3.422 -34.368 1.00 37.44 522 ARG A CA 1
ATOM 4199 C C . ARG A 1 522 ? 15.709 -3.331 -33.432 1.00 37.44 522 ARG A C 1
ATOM 4201 O O . ARG A 1 522 ? 15.879 -2.838 -32.320 1.00 37.44 522 ARG A O 1
ATOM 4208 N N . TYR A 1 523 ? 14.528 -3.840 -33.812 1.00 40.53 523 TYR A N 1
ATOM 4209 C CA . TYR A 1 523 ? 13.294 -3.710 -33.009 1.00 40.53 523 TYR A CA 1
ATOM 4210 C C . TYR A 1 523 ? 12.543 -5.047 -32.807 1.00 40.53 523 TYR A C 1
ATOM 4212 O O . TYR A 1 523 ? 11.501 -5.274 -33.421 1.00 40.53 523 TYR A O 1
ATOM 4220 N N . PRO A 1 524 ? 13.024 -5.946 -31.923 1.00 34.41 524 PRO A N 1
ATOM 4221 C CA . PRO A 1 524 ? 12.459 -7.291 -31.774 1.00 34.41 524 PRO A CA 1
ATOM 4222 C C . PRO A 1 524 ? 11.137 -7.368 -30.985 1.00 34.41 524 PRO A C 1
ATOM 4224 O O . PRO A 1 524 ? 10.504 -8.422 -30.963 1.00 34.41 524 PRO A O 1
ATOM 4227 N N . PHE A 1 525 ? 10.689 -6.279 -30.349 1.00 38.31 525 PHE A N 1
ATOM 4228 C CA . PHE A 1 525 ? 9.573 -6.307 -29.395 1.00 38.31 525 PHE A CA 1
ATOM 4229 C C . PHE A 1 525 ? 8.569 -5.198 -29.680 1.00 38.31 525 PHE A C 1
ATOM 4231 O O . PHE A 1 525 ? 8.524 -4.171 -29.009 1.00 38.31 525 PHE A O 1
ATOM 4238 N N . MET A 1 526 ? 7.747 -5.409 -30.706 1.00 39.31 526 MET A N 1
ATOM 4239 C CA . MET A 1 526 ? 6.637 -4.520 -31.017 1.00 39.31 526 MET A CA 1
ATOM 4240 C C . MET A 1 526 ? 5.319 -5.199 -30.681 1.00 39.31 526 MET A C 1
ATOM 4242 O O . MET A 1 526 ? 4.906 -6.088 -31.410 1.00 39.31 526 MET A O 1
ATOM 4246 N N . LEU A 1 527 ? 4.649 -4.773 -29.602 1.00 31.75 527 LEU A N 1
ATOM 4247 C CA . LEU A 1 527 ? 3.224 -5.051 -29.428 1.00 31.75 527 LEU A CA 1
ATOM 4248 C C . LEU A 1 527 ? 2.429 -4.075 -30.305 1.00 31.75 527 LEU A C 1
ATOM 4250 O O . LEU A 1 527 ? 2.169 -2.936 -29.913 1.00 31.75 527 LEU A O 1
ATOM 4254 N N . LEU A 1 528 ? 2.028 -4.505 -31.499 1.00 38.38 528 LEU A N 1
ATOM 4255 C CA . LEU A 1 528 ? 1.165 -3.687 -32.354 1.00 38.38 528 LEU A CA 1
ATOM 4256 C C . LEU A 1 528 ? -0.266 -3.684 -31.795 1.00 38.38 528 LEU A C 1
ATOM 4258 O O . LEU A 1 528 ? -0.983 -4.684 -31.861 1.00 38.38 528 LEU A O 1
ATOM 4262 N N . ALA A 1 529 ? -0.697 -2.551 -31.237 1.00 33.78 529 ALA A N 1
ATOM 4263 C CA . ALA A 1 529 ? -2.076 -2.352 -30.802 1.00 33.78 529 ALA A CA 1
ATOM 4264 C C . ALA A 1 529 ? -2.921 -1.855 -31.980 1.00 33.78 529 ALA A C 1
ATOM 4266 O O . ALA A 1 529 ? -3.008 -0.656 -32.234 1.00 33.78 529 ALA A O 1
ATOM 4267 N N . ILE A 1 530 ? -3.564 -2.766 -32.709 1.00 42.34 530 ILE A N 1
ATOM 4268 C CA . ILE A 1 530 ? -4.387 -2.392 -33.863 1.00 42.34 530 ILE A CA 1
ATOM 4269 C C . ILE A 1 530 ? -5.777 -1.988 -33.360 1.00 42.34 530 ILE A C 1
ATOM 4271 O O . ILE A 1 530 ? -6.531 -2.799 -32.811 1.00 42.34 530 ILE A O 1
ATOM 4275 N N . SER A 1 531 ? -6.106 -0.705 -33.518 1.00 38.28 531 SER A N 1
ATOM 4276 C CA . SER A 1 531 ? -7.422 -0.144 -33.212 1.00 38.28 531 SER A CA 1
ATOM 4277 C C . SER A 1 531 ? -8.083 0.306 -34.506 1.00 38.28 531 SER A C 1
ATOM 4279 O O . SER A 1 531 ? -8.021 1.471 -34.894 1.00 38.28 531 SER A O 1
ATOM 4281 N N . CYS A 1 532 ? -8.762 -0.618 -35.176 1.00 45.72 532 CYS A N 1
ATOM 4282 C CA . CYS A 1 532 ? -9.620 -0.257 -36.290 1.00 45.72 532 CYS A CA 1
ATOM 4283 C C . CYS A 1 532 ? -10.870 0.444 -35.736 1.00 45.72 532 CYS A C 1
ATOM 4285 O O . CYS A 1 532 ? -11.659 -0.156 -35.002 1.00 45.72 532 CYS A O 1
ATOM 4287 N N . ASP A 1 533 ? -11.068 1.722 -36.066 1.00 42.94 533 ASP A N 1
ATOM 4288 C CA . ASP A 1 533 ? -12.397 2.325 -35.956 1.00 42.94 533 ASP A CA 1
ATOM 4289 C C . ASP A 1 533 ? -13.251 1.783 -37.105 1.00 42.94 533 ASP A C 1
ATOM 4291 O O . ASP A 1 533 ? -13.275 2.298 -38.222 1.00 42.94 533 ASP A O 1
ATOM 4295 N N . LEU A 1 534 ? -13.870 0.640 -36.832 1.00 42.34 534 LEU A N 1
ATOM 4296 C CA . LEU A 1 534 ? -14.539 -0.198 -37.821 1.00 42.34 534 LEU A CA 1
ATOM 4297 C C . LEU A 1 534 ? -15.745 0.474 -38.467 1.00 42.34 534 LEU A C 1
ATOM 4299 O O . LEU A 1 534 ? -16.088 0.131 -39.593 1.00 42.34 534 LEU A O 1
ATOM 4303 N N . SER A 1 535 ? -16.315 1.484 -37.811 1.00 40.44 535 SER A N 1
ATOM 4304 C CA . SER A 1 535 ? -17.443 2.255 -38.334 1.00 40.44 535 SER A CA 1
ATOM 4305 C C . SER A 1 535 ? -17.157 2.913 -39.692 1.00 40.44 535 SER A C 1
ATOM 4307 O O . SER A 1 535 ? -18.086 3.159 -40.450 1.00 40.44 535 SER A O 1
ATOM 4309 N N . ARG A 1 536 ? -15.882 3.174 -40.022 1.00 42.97 536 ARG A N 1
ATOM 4310 C CA . ARG A 1 536 ? -15.472 3.851 -41.267 1.00 42.97 536 ARG A CA 1
ATOM 4311 C C . ARG A 1 536 ? -14.883 2.919 -42.326 1.00 42.97 536 ARG A C 1
ATOM 4313 O O . ARG A 1 536 ? -14.833 3.281 -43.491 1.00 42.97 536 ARG A O 1
ATOM 4320 N N . LEU A 1 537 ? -14.427 1.734 -41.924 1.00 45.84 537 LEU A N 1
ATOM 4321 C CA . LEU A 1 537 ? -13.659 0.814 -42.775 1.00 45.84 537 LEU A CA 1
ATOM 4322 C C . LEU A 1 537 ? -14.511 -0.227 -43.490 1.00 45.84 537 LEU A C 1
ATOM 4324 O O . LEU A 1 537 ? -14.083 -0.812 -44.477 1.00 45.84 537 LEU A O 1
ATOM 4328 N N . ILE A 1 538 ? -15.718 -0.465 -42.990 1.00 46.62 538 ILE A N 1
ATOM 4329 C CA . ILE A 1 538 ? -16.615 -1.512 -43.489 1.00 46.62 538 ILE A CA 1
ATOM 4330 C C . ILE A 1 538 ? -17.143 -1.209 -44.902 1.00 46.62 538 ILE A C 1
ATOM 4332 O O . ILE A 1 538 ? -17.608 -2.115 -45.585 1.00 46.62 538 ILE A O 1
ATOM 4336 N N . HIS A 1 539 ? -16.992 0.032 -45.374 1.00 47.56 539 HIS A N 1
ATOM 4337 C CA . HIS A 1 539 ? -17.358 0.465 -46.724 1.00 47.56 539 HIS A CA 1
ATOM 4338 C C . HIS A 1 539 ? -16.272 0.221 -47.789 1.00 47.56 539 HIS A C 1
ATOM 4340 O O . HIS A 1 539 ? -16.491 0.567 -48.945 1.00 47.56 539 HIS A O 1
ATOM 4346 N N . HIS A 1 540 ? -15.130 -0.371 -47.419 1.00 52.53 540 HIS A N 1
ATOM 4347 C CA . HIS A 1 540 ? -13.960 -0.542 -48.287 1.00 52.53 540 HIS A CA 1
ATOM 4348 C C . HIS A 1 540 ? -13.548 -2.028 -48.417 1.00 52.53 540 HIS A C 1
ATOM 4350 O O . HIS A 1 540 ? -12.540 -2.452 -47.836 1.00 52.53 540 HIS A O 1
ATOM 4356 N N . PRO A 1 541 ? -14.339 -2.870 -49.116 1.00 52.41 541 PRO A N 1
ATOM 4357 C CA . PRO A 1 541 ? -14.069 -4.306 -49.271 1.00 52.41 541 PRO A CA 1
ATOM 4358 C C . PRO A 1 541 ? -12.735 -4.616 -49.973 1.00 52.41 541 PRO A C 1
ATOM 4360 O O . PRO A 1 541 ? -12.145 -5.672 -49.730 1.00 52.41 541 PRO A O 1
ATOM 4363 N N . GLU A 1 542 ? -12.213 -3.689 -50.775 1.00 54.81 542 GLU A N 1
ATOM 4364 C CA . GLU A 1 542 ? -10.893 -3.744 -51.409 1.00 54.81 542 GLU A CA 1
ATOM 4365 C C . GLU A 1 542 ? -9.736 -3.823 -50.401 1.00 54.81 542 GLU A C 1
ATOM 4367 O O . GLU A 1 542 ? -8.652 -4.288 -50.740 1.00 54.81 542 GLU A O 1
ATOM 4372 N N . LEU A 1 543 ? -9.956 -3.439 -49.139 1.00 52.88 543 LEU A N 1
ATOM 4373 C CA . LEU A 1 543 ? -8.938 -3.512 -48.087 1.00 52.88 543 LEU A CA 1
ATOM 4374 C C . LEU A 1 543 ? -8.765 -4.922 -47.512 1.00 52.88 543 LEU A C 1
ATOM 4376 O O . LEU A 1 543 ? -7.756 -5.192 -46.855 1.00 52.88 543 LEU A O 1
ATOM 4380 N N . LYS A 1 544 ? -9.711 -5.839 -47.753 1.00 58.44 544 LYS A N 1
ATOM 4381 C CA . LYS A 1 544 ? -9.702 -7.195 -47.181 1.00 58.44 544 LYS A CA 1
ATOM 4382 C C . LYS A 1 544 ? -8.411 -7.978 -47.483 1.00 58.44 544 LYS A C 1
ATOM 4384 O O . LYS A 1 544 ? -7.846 -8.530 -46.532 1.00 58.44 544 LYS A O 1
ATOM 4389 N N . PRO A 1 545 ? -7.882 -8.024 -48.724 1.00 56.44 545 PRO A N 1
ATOM 4390 C CA . PRO A 1 545 ? -6.624 -8.717 -49.015 1.00 56.44 545 PRO A CA 1
ATOM 4391 C C . PRO A 1 545 ? -5.429 -8.070 -48.303 1.00 56.44 545 PRO A C 1
ATOM 4393 O O . PRO A 1 545 ? -4.539 -8.764 -47.814 1.00 56.44 545 PRO A O 1
ATOM 4396 N N . HIS A 1 546 ? -5.432 -6.741 -48.172 1.00 57.53 546 HIS A N 1
ATOM 4397 C CA . HIS A 1 546 ? -4.345 -5.988 -47.550 1.00 57.53 546 HIS A CA 1
ATOM 4398 C C . HIS A 1 546 ? -4.290 -6.178 -46.030 1.00 57.53 546 HIS A C 1
ATOM 4400 O O . HIS A 1 546 ? -3.226 -6.471 -45.482 1.00 57.53 546 HIS A O 1
ATOM 4406 N N . ILE A 1 547 ? -5.434 -6.086 -45.346 1.00 57.97 547 ILE A N 1
ATOM 4407 C CA . ILE A 1 547 ? -5.535 -6.332 -43.900 1.00 57.97 547 ILE A CA 1
ATOM 4408 C C . ILE A 1 547 ? -5.213 -7.805 -43.596 1.00 57.97 547 ILE A C 1
ATOM 4410 O O . ILE A 1 547 ? -4.480 -8.102 -42.653 1.00 57.97 547 ILE A O 1
ATOM 4414 N N . THR A 1 548 ? -5.692 -8.733 -44.428 1.00 63.34 548 THR A N 1
ATOM 4415 C CA . THR A 1 548 ? -5.368 -10.164 -44.316 1.00 63.34 548 THR A CA 1
ATOM 4416 C C . THR A 1 548 ? -3.864 -10.417 -44.462 1.00 63.34 548 THR A C 1
ATOM 4418 O O . THR A 1 548 ? -3.277 -11.106 -43.624 1.00 63.34 548 THR A O 1
ATOM 4421 N N . SER A 1 549 ? -3.224 -9.823 -45.475 1.00 62.59 549 SER A N 1
ATOM 4422 C CA . SER A 1 549 ? -1.774 -9.914 -45.697 1.00 62.59 549 SER A CA 1
ATOM 4423 C C . SER A 1 549 ? -0.979 -9.371 -44.506 1.00 62.59 549 SER A C 1
ATOM 4425 O O . SER A 1 549 ? -0.030 -10.017 -44.060 1.00 62.59 549 SER A O 1
ATOM 4427 N N . LEU A 1 550 ? -1.397 -8.234 -43.937 1.00 61.38 550 LEU A N 1
ATOM 4428 C CA . LEU A 1 550 ? -0.779 -7.658 -42.741 1.00 61.38 550 LEU A CA 1
ATOM 4429 C C . LEU A 1 550 ? -0.787 -8.654 -41.571 1.00 61.38 550 LEU A C 1
ATOM 4431 O O . LEU A 1 550 ? 0.270 -8.975 -41.032 1.00 61.38 550 LEU A O 1
ATOM 4435 N N . PHE A 1 551 ? -1.952 -9.196 -41.202 1.00 62.88 551 PHE A N 1
ATOM 4436 C CA . PHE A 1 551 ? -2.055 -10.133 -40.076 1.00 62.88 551 PHE A CA 1
ATOM 4437 C C . PHE A 1 551 ? -1.328 -11.458 -40.321 1.00 62.88 551 PHE A C 1
ATOM 4439 O O . PHE A 1 551 ? -0.685 -11.972 -39.406 1.00 62.88 551 PHE A O 1
ATOM 4446 N N . LEU A 1 552 ? -1.377 -12.008 -41.540 1.00 64.69 552 LEU A N 1
ATOM 4447 C CA . LEU A 1 552 ? -0.612 -13.211 -41.892 1.00 64.69 552 LEU A CA 1
ATOM 4448 C C . LEU A 1 552 ? 0.889 -13.007 -41.714 1.00 64.69 552 LEU A C 1
ATOM 4450 O O . LEU A 1 552 ? 1.568 -13.904 -41.218 1.00 64.69 552 LEU A O 1
ATOM 4454 N N . ARG A 1 553 ? 1.403 -11.834 -42.086 1.00 57.34 553 ARG A N 1
ATOM 4455 C CA . ARG A 1 553 ? 2.820 -11.493 -41.925 1.00 57.34 553 ARG A CA 1
ATOM 4456 C C . ARG A 1 553 ? 3.192 -11.277 -40.464 1.00 57.34 553 ARG A C 1
ATOM 4458 O O . ARG A 1 553 ? 4.198 -11.830 -40.030 1.00 57.34 553 ARG A O 1
ATOM 4465 N N . LEU A 1 554 ? 2.361 -10.573 -39.690 1.00 55.78 554 LEU A N 1
ATOM 4466 C CA . LEU A 1 554 ? 2.555 -10.435 -38.240 1.00 55.78 554 LEU A CA 1
ATOM 4467 C C . LEU A 1 554 ? 2.628 -11.811 -37.556 1.00 55.78 554 LEU A C 1
ATOM 4469 O O . LEU A 1 554 ? 3.540 -12.065 -36.773 1.00 55.78 554 LEU A O 1
ATOM 4473 N N . LEU A 1 555 ? 1.722 -12.727 -37.917 1.00 59.19 555 LEU A N 1
ATOM 4474 C CA . LEU A 1 555 ? 1.713 -14.106 -37.423 1.00 59.19 555 LEU A CA 1
ATOM 4475 C C . LEU A 1 555 ? 2.942 -14.906 -37.887 1.00 59.19 555 LEU A C 1
ATOM 4477 O O . LEU A 1 555 ? 3.557 -15.594 -37.073 1.00 59.19 555 LEU A O 1
ATOM 4481 N N . LYS A 1 556 ? 3.320 -14.814 -39.171 1.00 64.19 556 LYS A N 1
ATOM 4482 C CA . LYS A 1 556 ? 4.494 -15.501 -39.744 1.00 64.19 556 LYS A CA 1
ATOM 4483 C C . LYS A 1 556 ? 5.792 -15.073 -39.053 1.00 64.19 556 LYS A C 1
ATOM 4485 O O . LYS A 1 556 ? 6.624 -15.924 -38.754 1.00 64.19 556 LYS A O 1
ATOM 4490 N N . ASN A 1 557 ? 5.930 -13.782 -38.761 1.00 50.34 557 ASN A N 1
ATOM 4491 C CA . ASN A 1 557 ? 7.114 -13.198 -38.130 1.00 50.34 557 ASN A CA 1
ATOM 4492 C C . ASN A 1 557 ? 7.060 -13.218 -36.591 1.00 50.34 557 ASN A C 1
ATOM 4494 O O . ASN A 1 557 ? 7.939 -12.654 -35.949 1.00 50.34 557 ASN A O 1
ATOM 4498 N N . LYS A 1 558 ? 6.051 -13.870 -35.989 1.00 51.94 558 LYS A N 1
ATOM 4499 C CA . LYS A 1 558 ? 5.847 -13.959 -34.529 1.00 51.94 558 LYS A CA 1
ATOM 4500 C C . LYS A 1 558 ? 5.827 -12.595 -33.819 1.00 51.94 558 LYS A C 1
ATOM 4502 O O . LYS A 1 558 ? 6.185 -12.508 -32.647 1.00 51.94 558 LYS A O 1
ATOM 4507 N N . VAL A 1 559 ? 5.386 -11.542 -34.506 1.00 47.19 559 VAL A N 1
ATOM 4508 C CA . VAL A 1 559 ? 5.258 -10.203 -33.921 1.00 47.19 559 VAL A CA 1
ATOM 4509 C C . VAL A 1 559 ? 4.095 -10.230 -32.923 1.00 47.19 559 VAL A C 1
ATOM 4511 O O . VAL A 1 559 ? 2.990 -10.609 -33.317 1.00 47.19 559 VAL A O 1
ATOM 4514 N N . PRO A 1 560 ? 4.284 -9.860 -31.644 1.00 42.28 560 PRO A N 1
ATOM 4515 C CA . PRO A 1 560 ? 3.178 -9.749 -30.701 1.00 42.28 560 PRO A CA 1
ATOM 4516 C C . PRO A 1 560 ? 2.194 -8.664 -31.160 1.00 42.28 560 PRO A C 1
ATOM 4518 O O . PRO A 1 560 ? 2.581 -7.549 -31.489 1.00 42.28 560 PRO A O 1
ATOM 4521 N N . PHE A 1 561 ? 0.894 -8.933 -31.179 1.00 48.34 561 PHE A N 1
ATOM 4522 C CA . PHE A 1 561 ? -0.094 -7.894 -31.476 1.00 48.34 561 PHE A CA 1
ATOM 4523 C C . PHE A 1 561 ? -1.379 -8.120 -30.692 1.00 48.34 561 PHE A C 1
ATOM 4525 O O . PHE A 1 561 ? -1.739 -9.251 -30.360 1.00 48.34 561 PHE A O 1
ATOM 4532 N N . LEU A 1 562 ? -2.086 -7.026 -30.415 1.00 42.44 562 LEU A N 1
ATOM 4533 C CA . LEU A 1 562 ? -3.389 -7.040 -29.765 1.00 42.44 562 LEU A CA 1
ATOM 4534 C C . LEU A 1 562 ? -4.391 -6.289 -30.634 1.00 42.44 562 LEU A C 1
ATOM 4536 O O . LEU A 1 562 ? -4.225 -5.102 -30.922 1.00 42.44 562 LEU A O 1
ATOM 4540 N N . VAL A 1 563 ? -5.473 -6.970 -31.008 1.00 47.56 563 VAL A N 1
ATOM 4541 C CA . VAL A 1 563 ? -6.600 -6.323 -31.676 1.00 47.56 563 VAL A CA 1
ATOM 4542 C C . VAL A 1 563 ? -7.586 -5.867 -30.610 1.00 47.56 563 VAL A C 1
ATOM 4544 O O . VAL A 1 563 ? -8.306 -6.658 -30.004 1.00 47.56 563 VAL A O 1
ATOM 4547 N N . THR A 1 564 ? -7.599 -4.562 -30.369 1.00 40.31 564 THR A N 1
ATOM 4548 C CA . THR A 1 564 ? -8.336 -3.939 -29.254 1.00 40.31 564 THR A CA 1
ATOM 4549 C C . THR A 1 564 ? -9.860 -3.912 -29.449 1.00 40.31 564 THR A C 1
ATOM 4551 O O . THR A 1 564 ? -10.594 -3.605 -28.509 1.00 40.31 564 THR A O 1
ATOM 4554 N N . ARG A 1 565 ? -10.351 -4.255 -30.651 1.00 46.78 565 ARG A N 1
ATOM 4555 C CA . ARG A 1 565 ? -11.774 -4.418 -31.007 1.00 46.78 565 ARG A CA 1
ATOM 4556 C C . ARG A 1 565 ? -11.958 -5.599 -31.981 1.00 46.78 565 ARG A C 1
ATOM 4558 O O . ARG A 1 565 ? -11.079 -5.802 -32.812 1.00 46.78 565 ARG A O 1
ATOM 4565 N N . PRO A 1 566 ? -13.057 -6.375 -31.929 1.00 47.94 566 PRO A N 1
ATOM 4566 C CA . PRO A 1 566 ? -13.276 -7.498 -32.851 1.00 47.94 566 PRO A CA 1
ATOM 4567 C C . PRO A 1 566 ? -13.295 -7.048 -34.317 1.00 47.94 566 PRO A C 1
ATOM 4569 O O . PRO A 1 566 ? -13.996 -6.094 -34.634 1.00 47.94 566 PRO A O 1
ATOM 4572 N N . LEU A 1 567 ? -12.561 -7.722 -35.208 1.00 51.31 567 LEU A N 1
ATOM 4573 C CA . LEU A 1 567 ? -12.537 -7.384 -36.638 1.00 51.31 567 LEU A CA 1
ATOM 4574 C C . LEU A 1 567 ? -13.782 -7.952 -37.346 1.00 51.31 567 LEU A C 1
ATOM 4576 O O . LEU A 1 567 ? -14.135 -9.105 -37.097 1.00 51.31 567 LEU A O 1
ATOM 4580 N N . PRO A 1 568 ? -14.434 -7.202 -38.252 1.00 52.38 568 PRO A N 1
ATOM 4581 C CA . PRO A 1 568 ? -15.533 -7.702 -39.059 1.00 52.38 568 PRO A CA 1
ATOM 4582 C C . PRO A 1 568 ? -15.057 -8.828 -39.985 1.00 52.38 568 PRO A C 1
ATOM 4584 O O . PRO A 1 568 ? -14.005 -8.684 -40.616 1.00 52.38 568 PRO A O 1
ATOM 4587 N N . PRO A 1 569 ? -15.850 -9.900 -40.166 1.00 52.09 569 PRO A N 1
ATOM 4588 C CA . PRO A 1 569 ? -15.519 -10.995 -41.083 1.00 52.09 569 PRO A CA 1
ATOM 4589 C C . PRO A 1 569 ? -15.323 -10.556 -42.544 1.00 52.09 569 PRO A C 1
ATOM 4591 O O . PRO A 1 569 ? -14.674 -11.247 -43.325 1.00 52.09 569 PRO A O 1
ATOM 4594 N N . CYS A 1 570 ? -15.873 -9.400 -42.935 1.00 50.03 570 CYS A N 1
ATOM 4595 C CA . CYS A 1 570 ? -15.697 -8.838 -44.273 1.00 50.03 570 CYS A CA 1
ATOM 4596 C C . CYS A 1 570 ? -14.317 -8.199 -44.504 1.00 50.03 570 CYS A C 1
ATOM 4598 O O . CYS A 1 570 ? -13.936 -8.035 -45.657 1.00 50.03 570 CYS A O 1
ATOM 4600 N N . LEU A 1 571 ? -13.553 -7.882 -43.451 1.00 52.03 571 LEU A N 1
ATOM 4601 C CA . LEU A 1 571 ? -12.268 -7.173 -43.551 1.00 52.03 571 LEU A CA 1
ATOM 4602 C C . LEU A 1 571 ? -11.038 -8.072 -43.368 1.00 52.03 571 LEU A C 1
ATOM 4604 O O . LEU A 1 571 ? -9.923 -7.623 -43.611 1.00 52.03 571 LEU A O 1
ATOM 4608 N N . VAL A 1 572 ? -11.215 -9.331 -42.962 1.00 59.53 572 VAL A N 1
ATOM 4609 C CA . VAL A 1 572 ? -10.127 -10.305 -42.779 1.00 59.53 572 VAL A CA 1
ATOM 4610 C C . VAL A 1 572 ? -10.578 -11.685 -43.238 1.00 59.53 572 VAL A C 1
ATOM 4612 O O . VAL A 1 572 ? -11.717 -12.082 -43.004 1.00 59.53 572 VAL A O 1
ATOM 4615 N N . GLU A 1 573 ? -9.689 -12.450 -43.869 1.00 65.31 573 GLU A N 1
ATOM 4616 C CA . GLU A 1 573 ? -10.002 -13.835 -44.213 1.00 65.31 573 GLU A CA 1
ATOM 4617 C C . GLU A 1 573 ? -10.282 -14.715 -42.978 1.00 65.31 573 GLU A C 1
ATOM 4619 O O . GLU A 1 573 ? -9.536 -14.672 -41.994 1.00 65.31 573 GLU A O 1
ATOM 4624 N N . PRO A 1 574 ? -11.286 -15.611 -43.035 1.00 56.72 574 PRO A N 1
ATOM 4625 C CA . PRO A 1 574 ? -11.676 -16.462 -41.905 1.00 56.72 574 PRO A CA 1
ATOM 4626 C C . PRO A 1 574 ? -10.545 -17.321 -41.316 1.00 56.72 574 PRO A C 1
ATOM 4628 O O . PRO A 1 574 ? -10.532 -17.624 -40.122 1.00 56.72 574 PRO A O 1
ATOM 4631 N N . ALA A 1 575 ? -9.583 -17.751 -42.136 1.00 61.25 575 ALA A N 1
ATOM 4632 C CA . ALA A 1 575 ? -8.422 -18.518 -41.678 1.00 61.25 575 ALA A CA 1
ATOM 4633 C C . ALA A 1 575 ? -7.461 -17.686 -40.810 1.00 61.25 575 ALA A C 1
ATOM 4635 O O . ALA A 1 575 ? -6.812 -18.229 -39.917 1.00 61.25 575 ALA A O 1
ATOM 4636 N N . VAL A 1 576 ? -7.401 -16.377 -41.051 1.00 59.72 576 VAL A N 1
ATOM 4637 C CA . VAL A 1 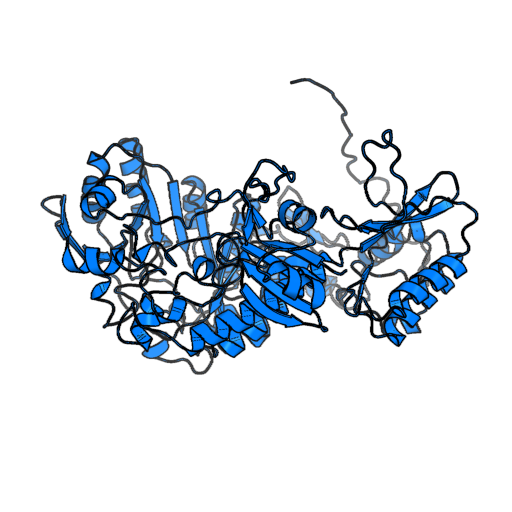576 ? -6.549 -15.424 -40.335 1.00 59.72 576 VAL A CA 1
ATOM 4638 C C . VAL A 1 576 ? -7.262 -14.912 -39.094 1.00 59.72 576 VAL A C 1
ATOM 4640 O O . VAL A 1 576 ? -6.672 -14.926 -38.019 1.00 59.72 576 VAL A O 1
ATOM 4643 N N . ALA A 1 577 ? -8.557 -14.591 -39.201 1.00 58.75 577 ALA A N 1
ATOM 4644 C CA . ALA A 1 577 ? -9.400 -14.208 -38.065 1.00 58.75 577 ALA A CA 1
ATOM 4645 C C . ALA A 1 577 ? -9.344 -15.239 -36.923 1.00 58.75 577 ALA A C 1
ATOM 4647 O O . ALA A 1 577 ? -9.197 -14.870 -35.764 1.00 58.75 577 ALA A O 1
ATOM 4648 N N . ARG A 1 578 ? -9.357 -16.541 -37.244 1.00 57.47 578 ARG A N 1
ATOM 4649 C CA . ARG A 1 578 ? -9.250 -17.633 -36.254 1.00 57.47 578 ARG A CA 1
ATOM 4650 C C . ARG A 1 578 ? -7.914 -17.688 -35.504 1.00 57.47 578 ARG A C 1
ATOM 4652 O O . ARG A 1 578 ? -7.847 -18.293 -34.440 1.00 57.47 578 ARG A O 1
ATOM 4659 N N . LYS A 1 579 ? -6.855 -17.087 -36.051 1.00 56.81 579 LYS A N 1
ATOM 4660 C CA . LYS A 1 579 ? -5.514 -17.034 -35.444 1.00 56.81 579 LYS A CA 1
ATOM 4661 C C . LYS A 1 579 ? -5.273 -15.742 -34.656 1.00 56.81 579 LYS A C 1
ATOM 4663 O O . LYS A 1 579 ? -4.269 -15.633 -33.957 1.00 56.81 579 LYS A O 1
ATOM 4668 N N . ILE A 1 580 ? -6.178 -14.769 -34.762 1.00 54.03 580 ILE A N 1
ATOM 4669 C CA . ILE A 1 580 ? -6.120 -13.492 -34.051 1.00 54.03 580 ILE A CA 1
ATOM 4670 C C . ILE A 1 580 ? -6.801 -13.662 -32.688 1.00 54.03 580 ILE A C 1
ATOM 4672 O O . ILE A 1 580 ? -7.974 -14.020 -32.605 1.00 54.03 580 ILE A O 1
ATOM 4676 N N . LYS A 1 581 ? -6.083 -13.377 -31.594 1.00 44.69 581 LYS A N 1
ATOM 4677 C CA . LYS A 1 581 ? -6.690 -13.332 -30.256 1.00 44.69 581 LYS A CA 1
ATOM 4678 C C . LYS A 1 581 ? -7.540 -12.065 -30.126 1.00 44.69 581 LYS A C 1
ATOM 4680 O O . LYS A 1 581 ? -7.007 -10.963 -30.008 1.00 44.69 581 LYS A O 1
ATOM 4685 N N . HIS A 1 582 ? -8.861 -12.221 -30.151 1.00 46.88 582 HIS A N 1
ATOM 4686 C CA . HIS A 1 582 ? -9.801 -11.165 -29.772 1.00 46.88 582 HIS A CA 1
ATOM 4687 C C . HIS A 1 582 ? -9.996 -11.136 -28.246 1.00 46.88 582 HIS A C 1
ATOM 4689 O O . HIS A 1 582 ? -9.828 -12.172 -27.596 1.00 46.88 582 HIS A O 1
ATOM 4695 N N . PRO A 1 583 ? -10.413 -10.000 -27.651 1.00 36.25 583 PRO A N 1
ATOM 4696 C CA . PRO A 1 583 ? -11.114 -10.056 -26.373 1.00 36.25 583 PRO A CA 1
ATOM 4697 C C . PRO A 1 583 ? -12.297 -11.023 -26.527 1.00 36.25 583 PRO A C 1
ATOM 4699 O O . PRO A 1 583 ? -13.070 -10.900 -27.478 1.00 36.25 583 PRO A O 1
ATOM 4702 N N . VAL A 1 584 ? -12.378 -12.023 -25.644 1.00 34.50 584 VAL A N 1
ATOM 4703 C CA . VAL A 1 584 ? -13.346 -13.126 -25.732 1.00 34.50 584 VAL A CA 1
ATOM 4704 C C . VAL A 1 584 ? -14.759 -12.549 -25.816 1.00 34.50 584 VAL A C 1
ATOM 4706 O O . VAL A 1 584 ? -15.247 -11.941 -24.862 1.00 34.50 584 VAL A O 1
ATOM 4709 N N . LEU A 1 585 ? -15.403 -12.706 -26.977 1.00 38.00 585 LEU A N 1
ATOM 4710 C CA . LEU A 1 585 ? -16.834 -12.470 -27.094 1.00 38.00 585 LEU A CA 1
ATOM 4711 C C . LEU A 1 585 ? -17.555 -13.591 -26.333 1.00 38.00 585 LEU A C 1
ATOM 4713 O O . LEU A 1 585 ? -17.155 -14.749 -26.449 1.00 38.00 585 LEU A O 1
ATOM 4717 N N . PRO A 1 586 ? -18.599 -13.264 -25.563 1.00 35.44 586 PRO A N 1
ATOM 4718 C CA . PRO A 1 586 ? -19.365 -14.259 -24.827 1.00 35.44 586 PRO A CA 1
ATOM 4719 C C . PRO A 1 586 ? -20.016 -15.255 -25.797 1.00 35.44 586 PRO A C 1
ATOM 4721 O O . PRO A 1 586 ? -20.678 -14.847 -26.753 1.00 35.44 586 PRO A O 1
ATOM 4724 N N . ALA A 1 587 ? -19.844 -16.555 -25.549 1.00 36.31 587 ALA A N 1
ATOM 4725 C CA . ALA A 1 587 ? -20.369 -17.645 -26.376 1.00 36.31 587 ALA A CA 1
ATOM 4726 C C . ALA A 1 587 ? -21.898 -17.787 -26.268 1.00 36.31 587 ALA A C 1
ATOM 4728 O O . ALA A 1 587 ? -22.529 -18.494 -27.053 1.00 36.31 587 ALA A O 1
ATOM 4729 N N . SER A 1 588 ? -22.513 -17.098 -25.306 1.00 42.81 588 SER A N 1
ATOM 4730 C CA . SER A 1 588 ? -23.959 -17.031 -25.135 1.00 42.81 588 SER A CA 1
ATOM 4731 C C . SER A 1 588 ? -24.391 -15.706 -24.510 1.00 42.81 588 SER A C 1
ATOM 4733 O O . SER A 1 588 ? -23.603 -14.995 -23.885 1.00 42.81 588 SER A O 1
ATOM 4735 N N . CYS A 1 589 ? -25.683 -15.391 -24.613 1.00 42.28 589 CYS A N 1
ATOM 4736 C CA . CYS A 1 589 ? -26.284 -14.279 -23.879 1.00 42.28 589 CYS A CA 1
ATOM 4737 C C . CYS A 1 589 ? -25.999 -14.371 -22.364 1.00 42.28 589 CYS A C 1
ATOM 4739 O O . CYS A 1 589 ? -25.709 -13.353 -21.745 1.00 42.28 589 CYS A O 1
ATOM 4741 N N . PHE A 1 590 ? -25.942 -15.573 -21.781 1.00 40.88 590 PHE A N 1
ATOM 4742 C CA . PHE A 1 590 ? -25.608 -15.785 -20.365 1.00 40.88 590 PHE A CA 1
ATOM 4743 C C . PHE A 1 590 ? -24.211 -15.266 -19.971 1.00 40.88 590 PHE A C 1
ATOM 4745 O O . PHE A 1 590 ? -24.016 -14.775 -18.859 1.00 40.88 590 PHE A O 1
ATOM 4752 N N . GLU A 1 591 ? -23.254 -15.309 -20.897 1.00 38.91 591 GLU A N 1
ATOM 4753 C CA . GLU A 1 591 ? -21.886 -14.815 -20.703 1.00 38.91 591 GLU A CA 1
ATOM 4754 C C . GLU A 1 591 ? -21.743 -13.311 -21.006 1.00 38.91 591 GLU A C 1
ATOM 4756 O O . GLU A 1 591 ? -20.699 -12.711 -20.747 1.00 38.91 591 GLU A O 1
ATOM 4761 N N . CYS A 1 592 ? -22.788 -12.663 -21.535 1.00 43.78 592 CYS A N 1
ATOM 4762 C CA . CYS A 1 592 ? -22.739 -11.265 -21.942 1.00 43.78 592 CYS A CA 1
ATOM 4763 C C . CYS A 1 592 ? -22.822 -10.303 -20.743 1.00 43.78 592 CYS A C 1
ATOM 4765 O O . CYS A 1 592 ? -23.768 -10.293 -19.947 1.00 43.78 592 CYS A O 1
ATOM 4767 N N . SER A 1 593 ? -21.811 -9.441 -20.622 1.00 35.84 593 SER A N 1
ATOM 4768 C CA . SER A 1 593 ? -21.691 -8.444 -19.554 1.00 35.84 593 SER A CA 1
ATOM 4769 C C . SER A 1 593 ? -22.740 -7.322 -19.632 1.00 35.84 593 SER A C 1
ATOM 4771 O O . SER A 1 593 ? -23.018 -6.717 -18.597 1.00 35.84 593 SER A O 1
ATOM 4773 N N . GLU A 1 594 ? -23.387 -7.103 -20.788 1.00 45.00 594 GLU A N 1
ATOM 4774 C CA . GLU A 1 594 ? -24.298 -5.970 -21.068 1.00 45.00 594 GLU A CA 1
ATOM 4775 C C . GLU A 1 594 ? -25.800 -6.332 -21.172 1.00 45.00 594 GLU A C 1
ATOM 4777 O O . GLU A 1 594 ? -26.584 -5.615 -21.788 1.00 45.00 594 GLU A O 1
ATOM 4782 N N . MET A 1 595 ? -26.246 -7.450 -20.592 1.00 51.00 595 MET A N 1
ATOM 4783 C CA . MET A 1 595 ? -27.622 -7.949 -20.783 1.00 51.00 595 MET A CA 1
ATOM 4784 C C . MET A 1 595 ? -28.746 -7.200 -20.052 1.00 51.00 595 MET A C 1
ATOM 4786 O O . MET A 1 595 ? -29.912 -7.501 -20.295 1.00 51.00 595 MET A O 1
ATOM 4790 N N . VAL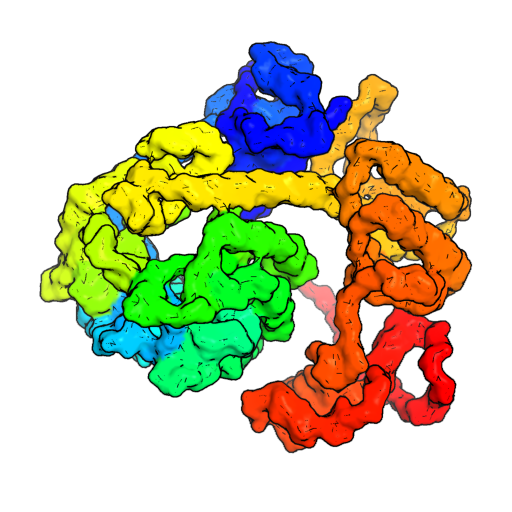 A 1 596 ? -28.431 -6.294 -19.127 1.00 52.44 596 VAL A N 1
ATOM 4791 C CA . VAL A 1 596 ? -29.402 -5.753 -18.164 1.00 52.44 596 VAL A CA 1
ATOM 4792 C C . VAL A 1 596 ? -29.347 -4.230 -18.187 1.00 52.44 596 VAL A C 1
ATOM 4794 O O . VAL A 1 596 ? -28.368 -3.635 -17.741 1.00 52.44 596 VAL A O 1
ATOM 4797 N N . PHE A 1 597 ? -30.413 -3.612 -18.682 1.00 52.19 597 PHE A N 1
ATOM 4798 C CA . PHE A 1 597 ? -30.639 -2.173 -18.671 1.00 52.19 597 PHE A CA 1
ATOM 4799 C C . PHE A 1 597 ? -31.577 -1.832 -17.519 1.00 52.19 597 PHE A C 1
ATOM 4801 O O . PHE A 1 597 ? -32.724 -2.277 -17.480 1.00 52.19 597 PHE A O 1
ATOM 4808 N N . VAL A 1 598 ? -31.073 -1.051 -16.571 1.00 51.75 598 VAL A N 1
ATOM 4809 C CA . VAL A 1 598 ? -31.864 -0.523 -15.461 1.00 51.75 598 VAL A CA 1
ATOM 4810 C C . VAL A 1 598 ? -32.336 0.867 -15.861 1.00 51.75 598 VAL A C 1
ATOM 4812 O O . VAL A 1 598 ? -31.504 1.728 -16.145 1.00 51.75 598 VAL A O 1
ATOM 4815 N N . GLN A 1 599 ? -33.648 1.065 -15.915 1.00 64.62 599 GLN A N 1
ATOM 4816 C CA . GLN A 1 599 ? -34.257 2.364 -16.188 1.00 64.62 599 GLN A CA 1
ATOM 4817 C C . GLN A 1 599 ? -34.164 3.270 -14.951 1.00 64.62 599 GLN A C 1
ATOM 4819 O O . GLN A 1 599 ? -33.908 2.801 -13.840 1.00 64.62 599 GLN A O 1
ATOM 4824 N N . GLU A 1 600 ? -34.383 4.574 -15.127 1.00 53.19 600 GLU A N 1
ATOM 4825 C CA . GLU A 1 600 ? -34.291 5.554 -14.031 1.00 53.19 600 GLU A CA 1
ATOM 4826 C C . GLU A 1 600 ? -35.253 5.258 -12.867 1.00 53.19 600 GLU A C 1
ATOM 4828 O O . GLU A 1 600 ? -34.939 5.559 -11.718 1.00 53.19 600 GLU A O 1
ATOM 4833 N N . ASP A 1 601 ? -36.383 4.602 -13.139 1.00 57.03 601 ASP A N 1
ATOM 4834 C CA . ASP A 1 601 ? -37.391 4.206 -12.147 1.00 57.03 601 ASP A CA 1
ATOM 4835 C C . ASP A 1 601 ? -37.083 2.879 -11.420 1.00 57.03 601 ASP A C 1
ATOM 4837 O O . ASP A 1 601 ? -37.891 2.407 -10.607 1.00 57.03 601 ASP A O 1
ATOM 4841 N N . GLY A 1 602 ? -35.930 2.269 -11.713 1.00 45.50 602 GLY A N 1
ATOM 4842 C CA . GLY A 1 602 ? -35.488 0.989 -11.161 1.00 45.50 602 GLY A CA 1
ATOM 4843 C C . GLY A 1 602 ? -36.007 -0.236 -11.917 1.00 45.50 602 GLY A C 1
ATOM 4844 O O . GLY A 1 602 ? -35.611 -1.357 -11.585 1.00 45.50 602 GLY A O 1
ATOM 4845 N N . SER A 1 603 ? -36.851 -0.068 -12.941 1.00 67.75 603 SER A N 1
ATOM 4846 C CA . SER A 1 603 ? -37.327 -1.189 -13.753 1.00 67.75 603 SER A CA 1
ATOM 4847 C C . SER A 1 603 ? -36.189 -1.821 -14.558 1.00 67.75 603 SER A C 1
ATOM 4849 O O . SER A 1 603 ? -35.262 -1.155 -15.029 1.00 67.75 603 SER A O 1
ATOM 4851 N N . VAL A 1 604 ? -36.234 -3.148 -14.684 1.00 59.53 604 VAL A N 1
ATOM 4852 C CA . VAL A 1 604 ? -35.226 -3.913 -15.420 1.00 59.53 604 VAL A CA 1
ATOM 4853 C C . VAL A 1 604 ? -35.737 -4.208 -16.818 1.00 59.53 604 VAL A C 1
ATOM 4855 O O . VAL A 1 604 ? -36.856 -4.674 -16.999 1.00 59.53 604 VAL A O 1
ATOM 4858 N N . THR A 1 605 ? -34.894 -3.980 -17.812 1.00 61.34 605 THR A N 1
ATOM 4859 C CA . THR A 1 605 ? -35.134 -4.349 -19.206 1.00 61.34 605 THR A CA 1
ATOM 4860 C C . THR A 1 605 ? -33.937 -5.125 -19.722 1.00 61.34 605 THR A C 1
ATOM 4862 O O . THR A 1 605 ? -32.792 -4.745 -19.492 1.00 61.34 605 THR A O 1
ATOM 4865 N N . PHE A 1 606 ? -34.181 -6.236 -20.401 1.00 61.03 606 PHE A N 1
ATOM 4866 C CA . PHE A 1 606 ? -33.117 -7.036 -20.994 1.00 61.03 606 PHE A CA 1
ATOM 4867 C C . PHE A 1 606 ? -32.803 -6.558 -22.414 1.00 61.03 606 PHE A C 1
ATOM 4869 O O . PHE A 1 606 ? -33.581 -5.828 -23.030 1.00 61.03 606 PHE A O 1
ATOM 4876 N N . CYS A 1 607 ? -31.668 -6.980 -22.971 1.00 50.72 607 CYS A N 1
ATOM 4877 C CA . CYS A 1 607 ? -31.282 -6.636 -24.345 1.00 50.72 607 CYS A CA 1
ATOM 4878 C C . CYS A 1 607 ? -32.305 -7.077 -25.409 1.00 50.72 607 CYS A C 1
ATOM 4880 O O . CYS A 1 607 ? -32.389 -6.456 -26.462 1.00 50.72 607 CYS A O 1
ATOM 4882 N N . ASN A 1 608 ? -33.137 -8.082 -25.125 1.00 54.97 608 ASN A N 1
ATOM 4883 C CA . ASN A 1 608 ? -34.265 -8.498 -25.968 1.00 54.97 608 ASN A CA 1
ATOM 4884 C C . ASN A 1 608 ? -35.566 -7.702 -25.705 1.00 54.97 608 ASN A C 1
ATOM 4886 O O . ASN A 1 608 ? -36.625 -8.101 -26.177 1.00 54.97 608 ASN A O 1
ATOM 4890 N N . LYS A 1 609 ? -35.495 -6.594 -24.952 1.00 57.59 609 LYS A N 1
ATOM 4891 C CA . LYS A 1 609 ? -36.612 -5.738 -24.505 1.00 57.59 609 LYS A CA 1
ATOM 4892 C C . LYS A 1 609 ? -37.622 -6.388 -23.563 1.00 57.59 609 LYS A C 1
ATOM 4894 O O . LYS A 1 609 ? -38.619 -5.752 -23.221 1.00 57.59 609 LYS A O 1
ATOM 4899 N N . THR A 1 610 ? -37.372 -7.608 -23.100 1.00 61.97 610 THR A N 1
ATOM 4900 C CA . THR A 1 610 ? -38.224 -8.197 -22.066 1.00 61.97 610 THR A CA 1
ATOM 4901 C C . THR A 1 610 ? -38.073 -7.381 -20.790 1.00 61.97 610 THR A C 1
ATOM 4903 O O . THR A 1 610 ? -36.958 -7.004 -20.417 1.00 61.97 610 THR A O 1
ATOM 4906 N N . LYS A 1 611 ? -39.191 -7.067 -20.136 1.00 68.62 611 LYS A N 1
ATOM 4907 C CA . LYS A 1 611 ? -39.173 -6.407 -18.832 1.00 68.62 611 LYS A CA 1
ATOM 4908 C C . LYS A 1 611 ? -38.956 -7.458 -17.750 1.00 68.62 611 LYS A C 1
ATOM 4910 O O . LYS A 1 611 ? -39.583 -8.513 -17.772 1.00 68.62 611 LYS A O 1
ATOM 4915 N N . GLY A 1 612 ? -38.064 -7.161 -16.815 1.00 66.56 612 GLY A N 1
ATOM 4916 C CA . GLY A 1 612 ? -37.949 -7.918 -15.581 1.00 66.56 612 GLY A CA 1
ATOM 4917 C C . GLY A 1 612 ? -39.263 -7.845 -14.807 1.00 66.56 612 GLY A C 1
ATOM 4918 O O . GLY A 1 612 ? -39.947 -6.824 -14.818 1.00 66.56 612 GLY A O 1
ATOM 4919 N N . SER A 1 613 ? -39.603 -8.938 -14.135 1.00 70.38 613 SER A N 1
ATOM 4920 C CA . SER A 1 613 ? -40.809 -9.088 -13.311 1.00 70.38 613 SER A CA 1
ATOM 4921 C C . SER A 1 613 ? -40.801 -8.206 -12.056 1.00 70.38 613 SER A C 1
ATOM 4923 O O . SER A 1 613 ? -41.847 -7.980 -11.458 1.00 70.38 613 SER A O 1
ATOM 4925 N N . LYS A 1 614 ? -39.624 -7.716 -11.656 1.00 65.62 614 LYS A N 1
ATOM 4926 C CA . LYS A 1 614 ? -39.382 -6.876 -10.477 1.00 65.62 614 LYS A CA 1
ATOM 4927 C C . LYS A 1 614 ? -38.436 -5.716 -10.806 1.00 65.62 614 LYS A C 1
ATOM 4929 O O . LYS A 1 614 ? -37.764 -5.734 -11.850 1.00 65.62 614 LYS A O 1
ATOM 4934 N N . LYS A 1 615 ? -38.338 -4.729 -9.909 1.00 68.06 615 LYS A N 1
ATOM 4935 C CA . LYS A 1 615 ? -37.296 -3.694 -9.985 1.00 68.06 615 LYS A CA 1
ATOM 4936 C C . LYS A 1 615 ? -35.933 -4.282 -9.636 1.00 68.06 615 LYS A C 1
ATOM 4938 O O . LYS A 1 615 ? -35.837 -5.307 -8.968 1.00 68.06 615 LYS A O 1
ATOM 4943 N N . ILE A 1 616 ? -34.853 -3.643 -10.087 1.00 54.78 616 ILE A N 1
ATOM 4944 C CA . ILE A 1 616 ? -33.491 -4.162 -9.893 1.00 54.78 616 ILE A CA 1
ATOM 4945 C C . ILE A 1 616 ? -33.125 -4.308 -8.406 1.00 54.78 616 ILE A C 1
ATOM 4947 O O . ILE A 1 616 ? -32.279 -5.132 -8.065 1.00 54.78 616 ILE A O 1
ATOM 4951 N N . GLU A 1 617 ? -33.731 -3.495 -7.537 1.00 51.41 617 GLU A N 1
ATOM 4952 C CA . GLU A 1 617 ? -33.564 -3.552 -6.081 1.00 51.41 617 GLU A CA 1
ATOM 4953 C C . GLU A 1 617 ? -34.170 -4.797 -5.425 1.00 51.41 617 GLU A C 1
ATOM 4955 O O . GLU A 1 617 ? -33.688 -5.198 -4.367 1.00 51.41 617 GLU A O 1
ATOM 4960 N N . ASP A 1 618 ? -35.142 -5.438 -6.072 1.00 59.56 618 ASP A N 1
ATOM 4961 C CA . ASP A 1 618 ? -35.900 -6.562 -5.515 1.00 59.56 618 ASP A CA 1
ATOM 4962 C C . ASP A 1 618 ? -35.316 -7.933 -5.897 1.00 59.56 618 ASP A C 1
ATOM 4964 O O . ASP A 1 618 ? -35.804 -8.967 -5.442 1.00 59.56 618 ASP A O 1
ATOM 4968 N N . TYR A 1 619 ? -34.265 -7.966 -6.725 1.00 52.69 619 TYR A N 1
ATOM 4969 C CA . TYR A 1 619 ? -33.491 -9.184 -6.982 1.00 52.69 619 TYR A CA 1
ATOM 4970 C C . TYR A 1 619 ? -32.323 -9.266 -5.995 1.00 52.69 619 TYR A C 1
ATOM 4972 O O . TYR A 1 619 ? -31.453 -8.387 -5.963 1.00 52.69 619 TYR A O 1
ATOM 4980 N N . ALA A 1 620 ? -32.236 -10.349 -5.224 1.00 38.31 620 ALA A N 1
ATOM 4981 C CA . ALA A 1 620 ? -31.164 -10.561 -4.256 1.00 38.31 620 ALA A CA 1
ATOM 4982 C C . ALA A 1 620 ? -29.812 -10.821 -4.942 1.00 38.31 620 ALA A C 1
ATOM 4984 O O . ALA A 1 620 ? -28.766 -10.445 -4.404 1.00 38.31 620 ALA A O 1
ATOM 4985 N N . THR A 1 621 ? -29.805 -11.410 -6.148 1.00 41.28 621 THR A N 1
ATOM 4986 C CA . THR A 1 621 ? -28.584 -11.629 -6.951 1.00 41.28 621 THR A CA 1
ATOM 4987 C C . THR A 1 621 ? -28.806 -11.453 -8.461 1.00 41.28 621 THR A C 1
ATOM 4989 O O . THR A 1 621 ? -29.912 -11.615 -8.971 1.00 41.28 621 THR A O 1
ATOM 4992 N N . ARG A 1 622 ? -27.727 -11.194 -9.225 1.00 43.69 622 ARG A N 1
ATOM 4993 C CA . ARG A 1 622 ? -27.774 -11.233 -10.706 1.00 43.69 622 ARG A CA 1
ATOM 4994 C C . ARG A 1 622 ? -28.090 -12.651 -11.207 1.00 43.69 622 ARG A C 1
ATOM 4996 O O . ARG A 1 622 ? -28.714 -12.811 -12.244 1.00 43.69 622 ARG A O 1
ATOM 5003 N N . THR A 1 623 ? -27.704 -13.672 -10.441 1.00 45.47 623 THR A N 1
ATOM 5004 C CA . THR A 1 623 ? -28.031 -15.078 -10.702 1.00 45.47 623 THR A CA 1
ATOM 5005 C C . THR A 1 623 ? -29.516 -15.363 -10.526 1.00 45.47 623 THR A C 1
ATOM 5007 O O . THR A 1 623 ? -30.064 -16.108 -11.319 1.00 45.47 623 THR A O 1
ATOM 5010 N N . GLU A 1 624 ? -30.179 -14.771 -9.537 1.00 50.06 624 GLU A N 1
ATOM 5011 C CA . GLU A 1 624 ? -31.631 -14.856 -9.349 1.00 50.06 624 GLU A CA 1
ATOM 5012 C C . GLU A 1 624 ? -32.369 -14.129 -10.472 1.00 50.06 624 GLU A C 1
ATOM 5014 O O . GLU A 1 624 ? -33.231 -14.731 -11.100 1.00 50.06 624 GLU A O 1
ATOM 5019 N N . LEU A 1 625 ? -31.931 -12.912 -10.820 1.00 53.19 625 LEU A N 1
ATOM 5020 C CA . LEU A 1 625 ? -32.400 -12.197 -12.011 1.00 53.19 625 LEU A CA 1
ATOM 5021 C C . LEU A 1 625 ? -32.267 -13.063 -13.277 1.00 53.19 625 LEU A C 1
ATOM 5023 O O . LEU A 1 625 ? -33.184 -13.128 -14.083 1.00 53.19 625 LEU A O 1
ATOM 5027 N N . TYR A 1 626 ? -31.151 -13.767 -13.469 1.00 52.03 626 TYR A N 1
ATOM 5028 C CA . TYR A 1 626 ? -30.980 -14.642 -14.633 1.00 52.03 626 TYR A CA 1
ATOM 5029 C C . TYR A 1 626 ? -31.660 -16.000 -14.513 1.00 52.03 626 TYR A C 1
ATOM 5031 O O . TYR A 1 626 ? -31.933 -16.611 -15.539 1.00 52.03 626 TYR A O 1
ATOM 5039 N N . ARG A 1 627 ? -31.920 -16.491 -13.300 1.00 57.25 627 ARG A N 1
ATOM 5040 C CA . ARG A 1 627 ? -32.588 -17.771 -13.048 1.00 57.25 627 ARG A CA 1
ATOM 5041 C C . ARG A 1 627 ? -34.097 -17.636 -13.220 1.00 57.25 627 ARG A C 1
ATOM 5043 O O . ARG A 1 627 ? -34.678 -18.472 -13.900 1.00 57.25 627 ARG A O 1
ATOM 5050 N N . GLU A 1 628 ? -34.701 -16.580 -12.675 1.00 60.38 628 GLU A N 1
ATOM 5051 C CA . GLU A 1 628 ? -36.121 -16.252 -12.880 1.00 60.38 628 GLU A CA 1
ATOM 5052 C C . GLU A 1 628 ? -36.430 -15.994 -14.357 1.00 60.38 628 GLU A C 1
ATOM 5054 O O . GLU A 1 628 ? -37.482 -16.382 -14.851 1.00 60.38 628 GLU A O 1
ATOM 5059 N N . HIS A 1 629 ? -35.476 -15.405 -15.082 1.00 59.88 629 HIS A N 1
ATOM 5060 C CA . HIS A 1 629 ? -35.607 -15.107 -16.508 1.00 59.88 629 HIS A CA 1
ATOM 5061 C C . HIS A 1 629 ? -34.847 -16.113 -17.385 1.00 59.88 629 HIS A C 1
ATOM 5063 O O . HIS A 1 629 ? -34.604 -15.861 -18.562 1.00 59.88 629 HIS A O 1
ATOM 5069 N N . ALA A 1 630 ? -34.468 -17.277 -16.840 1.00 52.50 630 ALA A N 1
ATOM 5070 C CA . ALA A 1 630 ? -33.639 -18.257 -17.545 1.00 52.50 630 ALA A CA 1
ATOM 5071 C C . ALA A 1 630 ? -34.329 -18.818 -18.788 1.00 52.50 630 ALA A C 1
ATOM 5073 O O . ALA A 1 630 ? -33.655 -19.088 -19.770 1.00 52.50 630 ALA A O 1
ATOM 5074 N N . SER A 1 631 ? -35.651 -18.977 -18.773 1.00 52.62 631 SER A N 1
ATOM 5075 C CA . SER A 1 631 ? -36.435 -19.414 -19.936 1.00 52.62 631 SER A CA 1
ATOM 5076 C C . SER A 1 631 ? -36.449 -18.377 -21.065 1.00 52.62 631 SER A C 1
ATOM 5078 O O . SER A 1 631 ? -36.480 -18.749 -22.231 1.00 52.62 631 SER A O 1
ATOM 5080 N N . LEU A 1 632 ? -36.341 -17.088 -20.732 1.00 51.72 632 LEU A N 1
ATOM 5081 C CA . LEU A 1 632 ? -36.226 -15.973 -21.683 1.00 51.72 632 LEU A CA 1
ATOM 5082 C C . LEU A 1 632 ? -34.794 -15.797 -22.220 1.00 51.72 632 LEU A C 1
ATOM 5084 O O . LEU A 1 632 ? -34.574 -15.066 -23.186 1.00 51.72 632 LEU A O 1
ATOM 5088 N N . LEU A 1 633 ? -33.820 -16.434 -21.559 1.00 48.09 633 LEU A N 1
ATOM 5089 C CA . LEU A 1 633 ? -32.379 -16.303 -21.792 1.00 48.09 633 LEU A CA 1
ATOM 5090 C C . LEU A 1 633 ? -31.713 -17.624 -22.225 1.00 48.09 633 LEU A C 1
ATOM 5092 O O . LEU A 1 633 ? -30.506 -17.636 -22.482 1.00 48.09 633 LEU A O 1
ATOM 5096 N N . ARG A 1 634 ? -32.462 -18.734 -22.304 1.00 40.41 634 ARG A N 1
ATOM 5097 C CA . ARG A 1 634 ? -31.966 -20.052 -22.725 1.00 40.41 634 ARG A CA 1
ATOM 5098 C C . ARG A 1 634 ? -32.290 -20.331 -24.192 1.00 40.41 634 ARG A C 1
ATOM 5100 O O . ARG A 1 634 ? -33.416 -20.171 -24.638 1.00 40.41 634 ARG A O 1
ATOM 5107 N N . HIS A 1 635 ? -31.263 -20.855 -24.862 1.00 38.00 635 HIS A N 1
ATOM 5108 C CA . HIS A 1 635 ? -31.283 -21.559 -26.150 1.00 38.00 635 HIS A CA 1
ATOM 5109 C C . HIS A 1 635 ? -31.512 -20.706 -27.401 1.00 38.00 635 HIS A C 1
ATOM 5111 O O . HIS A 1 635 ? -32.400 -20.968 -28.203 1.00 38.00 635 HIS A O 1
ATOM 5117 N N . GLY A 1 636 ? -30.609 -19.754 -27.641 1.00 47.75 636 GLY A N 1
ATOM 5118 C CA . GLY A 1 636 ? -30.439 -19.199 -28.980 1.00 47.75 636 GLY A CA 1
ATOM 5119 C C . GLY A 1 636 ? -29.036 -18.634 -29.207 1.00 47.75 636 GLY A C 1
ATOM 5120 O O . GLY A 1 636 ? -28.378 -18.251 -28.233 1.00 47.75 636 GLY A O 1
ATOM 5121 N N . PRO A 1 637 ? -28.567 -18.571 -30.470 1.00 46.75 637 PRO A N 1
ATOM 5122 C CA . PRO A 1 637 ? -27.415 -17.748 -30.831 1.00 46.75 637 PRO A CA 1
ATOM 5123 C C . PRO A 1 637 ? -27.647 -16.293 -30.389 1.00 46.75 637 PRO A C 1
ATOM 5125 O O . PRO A 1 637 ? -28.778 -15.896 -30.104 1.00 46.75 637 PRO A O 1
ATOM 5128 N N . VAL A 1 638 ? -26.558 -15.520 -30.294 1.00 46.38 638 VAL A N 1
ATOM 5129 C CA . VAL A 1 638 ? -26.509 -14.095 -29.904 1.00 46.38 638 VAL A CA 1
ATOM 5130 C C . VAL A 1 638 ? -27.822 -13.358 -30.241 1.00 46.38 638 VAL A C 1
ATOM 5132 O O . VAL A 1 638 ? -28.253 -13.361 -31.389 1.00 46.38 638 VAL A O 1
ATOM 5135 N N . CYS A 1 639 ? -28.489 -12.745 -29.251 1.00 46.50 639 CYS A N 1
ATOM 5136 C CA . CYS A 1 639 ? -29.843 -12.203 -29.451 1.00 46.50 639 CYS A CA 1
ATOM 5137 C C . CYS A 1 639 ? -29.905 -11.163 -30.581 1.00 46.50 639 CYS A C 1
ATOM 5139 O O . CYS A 1 639 ? -28.918 -10.477 -30.845 1.00 46.50 639 CYS A O 1
ATOM 5141 N N . SER A 1 640 ? -31.077 -10.973 -31.195 1.00 47.94 640 SER A N 1
ATOM 5142 C CA . SER A 1 640 ? -31.273 -10.041 -32.316 1.00 47.94 640 SER A CA 1
ATOM 5143 C C . SER A 1 640 ? -30.833 -8.607 -32.019 1.00 47.94 640 SER A C 1
ATOM 5145 O O . SER A 1 640 ? -30.436 -7.924 -32.946 1.00 47.94 640 SER A O 1
ATOM 5147 N N . PHE A 1 641 ? -30.806 -8.153 -30.759 1.00 44.41 641 PHE A N 1
ATOM 5148 C CA . PHE A 1 641 ? -30.251 -6.847 -30.376 1.00 44.41 641 PHE A CA 1
ATOM 5149 C C . PHE A 1 641 ? -28.715 -6.817 -30.346 1.00 44.41 641 PHE A C 1
ATOM 5151 O O . PHE A 1 641 ? -28.107 -5.829 -30.748 1.00 44.41 641 PHE A O 1
ATOM 5158 N N . CYS A 1 642 ? -28.063 -7.890 -29.899 1.00 46.12 642 CYS A N 1
ATOM 5159 C CA . CYS A 1 642 ? -26.608 -8.023 -29.966 1.00 46.12 642 CYS A CA 1
ATOM 5160 C C . CYS A 1 642 ? -26.155 -8.302 -31.406 1.00 46.12 642 CYS A C 1
ATOM 5162 O O . CYS A 1 642 ? -25.188 -7.698 -31.857 1.00 46.12 642 CYS A O 1
ATOM 5164 N N . HIS A 1 643 ? -26.908 -9.105 -32.164 1.00 46.69 643 HIS A N 1
ATOM 5165 C CA . HIS A 1 643 ? -26.762 -9.249 -33.611 1.00 46.69 643 HIS A CA 1
ATOM 5166 C C . HIS A 1 643 ? -27.022 -7.920 -34.322 1.00 46.69 643 HIS A C 1
ATOM 5168 O O . HIS A 1 643 ? -26.264 -7.568 -35.215 1.00 46.69 643 HIS A O 1
ATOM 5174 N N . TYR A 1 644 ? -28.018 -7.138 -33.893 1.00 44.97 644 TYR A N 1
ATOM 5175 C CA . TYR A 1 644 ? -28.281 -5.777 -34.361 1.00 44.97 644 TYR A CA 1
ATOM 5176 C C . TYR A 1 644 ? -27.130 -4.849 -34.017 1.00 44.97 644 TYR A C 1
ATOM 5178 O O . TYR A 1 644 ? -26.727 -4.111 -34.884 1.00 44.97 644 TYR A O 1
ATOM 5186 N N . ARG A 1 645 ? -26.528 -4.887 -32.823 1.00 45.16 645 ARG A N 1
ATOM 5187 C CA . ARG A 1 645 ? -25.340 -4.071 -32.516 1.00 45.16 645 ARG A CA 1
ATOM 5188 C C . ARG A 1 645 ? -24.119 -4.496 -33.325 1.00 45.16 645 ARG A C 1
ATOM 5190 O O . ARG A 1 645 ? -23.385 -3.625 -33.769 1.00 45.16 645 ARG A O 1
ATOM 5197 N N . ILE A 1 646 ? -23.921 -5.794 -33.550 1.00 42.53 646 ILE A N 1
ATOM 5198 C CA . ILE A 1 646 ? -22.860 -6.326 -34.419 1.00 42.53 646 ILE A CA 1
ATOM 5199 C C . ILE A 1 646 ? -23.102 -5.898 -35.879 1.00 42.53 646 ILE A C 1
ATOM 5201 O O . ILE A 1 646 ? -22.173 -5.461 -36.552 1.00 42.53 646 ILE A O 1
ATOM 5205 N N . SER A 1 647 ? -24.349 -5.945 -36.354 1.00 39.09 647 SER A N 1
ATOM 5206 C CA . SER A 1 647 ? -24.732 -5.559 -37.719 1.00 39.09 647 SER A CA 1
ATOM 5207 C C . SER A 1 647 ? -24.880 -4.045 -37.915 1.00 39.09 647 SER A C 1
ATOM 5209 O O . SER A 1 647 ? -24.537 -3.567 -38.984 1.00 39.09 647 SER A O 1
ATOM 5211 N N . HIS A 1 648 ? -25.263 -3.260 -36.905 1.00 39.03 648 HIS A N 1
ATOM 5212 C CA . HIS A 1 648 ? -25.262 -1.788 -36.902 1.00 39.03 648 HIS A CA 1
ATOM 5213 C C . HIS A 1 648 ? -23.852 -1.227 -36.762 1.00 39.03 648 HIS A C 1
ATOM 5215 O O . HIS A 1 648 ? -23.523 -0.262 -37.443 1.00 39.03 648 HIS A O 1
ATOM 5221 N N . ALA A 1 649 ? -22.988 -1.843 -35.947 1.00 37.94 649 ALA A N 1
ATOM 5222 C CA . ALA A 1 649 ? -21.555 -1.544 -35.967 1.00 37.94 649 ALA A CA 1
ATOM 5223 C C . ALA A 1 649 ? -20.924 -1.883 -37.330 1.00 37.94 649 ALA A C 1
ATOM 5225 O O . ALA A 1 649 ? -19.862 -1.362 -37.653 1.00 37.94 649 ALA A O 1
ATOM 5226 N N . CYS A 1 650 ? -21.609 -2.712 -38.128 1.00 33.12 650 CYS A N 1
ATOM 5227 C CA . CYS A 1 650 ? -21.301 -3.051 -39.513 1.00 33.12 650 CYS A CA 1
ATOM 5228 C C . CYS A 1 650 ? -22.200 -2.346 -40.552 1.00 33.12 650 CYS A C 1
ATOM 5230 O O . CYS A 1 650 ? -22.174 -2.710 -41.724 1.00 33.12 650 CYS A O 1
ATOM 5232 N N . ALA A 1 651 ? -23.000 -1.351 -40.146 1.00 35.31 651 ALA A N 1
ATOM 5233 C CA . ALA A 1 651 ? -23.926 -0.601 -41.004 1.00 35.31 651 ALA A CA 1
ATOM 5234 C C . ALA A 1 651 ? -24.810 -1.460 -41.949 1.00 35.31 651 ALA A C 1
ATOM 5236 O O . ALA A 1 651 ? -25.210 -0.994 -43.010 1.00 35.31 651 ALA A O 1
ATOM 5237 N N . GLY A 1 652 ? -25.119 -2.709 -41.584 1.00 37.34 652 GLY A N 1
ATOM 5238 C CA . GLY A 1 652 ? -25.961 -3.618 -42.370 1.00 37.34 652 GLY A CA 1
ATOM 5239 C C . GLY A 1 652 ? -25.254 -4.441 -43.458 1.00 37.34 652 GLY A C 1
ATOM 5240 O O . GLY A 1 652 ? -25.940 -5.100 -44.229 1.00 37.34 652 GLY A O 1
ATOM 5241 N N . TYR A 1 653 ? -23.918 -4.471 -43.526 1.00 36.88 653 TYR A N 1
ATOM 5242 C CA . TYR A 1 653 ? -23.186 -5.087 -44.653 1.00 36.88 653 TYR A CA 1
ATOM 5243 C C . TYR A 1 653 ? -22.742 -6.548 -44.463 1.00 36.88 653 TYR A C 1
ATOM 5245 O O . TYR A 1 653 ? -22.154 -7.128 -45.374 1.00 36.88 653 TYR A O 1
ATOM 5253 N N . CYS A 1 654 ? -22.992 -7.170 -43.305 1.00 37.25 654 CYS A N 1
ATOM 5254 C CA . CYS A 1 654 ? -22.631 -8.571 -43.065 1.00 37.25 654 CYS A CA 1
ATOM 5255 C C . CYS A 1 654 ? -23.867 -9.475 -43.234 1.00 37.25 654 CYS A C 1
ATOM 5257 O O . CYS A 1 654 ? -24.706 -9.508 -42.329 1.00 37.25 654 CYS A O 1
ATOM 5259 N N . PRO A 1 655 ? -24.005 -10.219 -44.350 1.00 36.41 655 PRO A N 1
ATOM 5260 C CA . PRO A 1 655 ? -25.093 -11.164 -44.548 1.00 36.41 655 PRO A CA 1
ATOM 5261 C C . PRO A 1 655 ? -24.754 -12.453 -43.797 1.00 36.41 655 PRO A C 1
ATOM 5263 O O . PRO A 1 655 ? -24.367 -13.461 -44.382 1.00 36.41 655 PRO A O 1
ATOM 5266 N N . HIS A 1 656 ? -24.837 -12.427 -42.471 1.00 36.03 656 HIS A N 1
ATOM 5267 C CA . HIS A 1 656 ? -24.803 -13.654 -41.690 1.00 36.03 656 HIS A CA 1
ATOM 5268 C C . HIS A 1 656 ? -26.160 -13.882 -41.038 1.00 36.03 656 HIS A C 1
ATOM 5270 O O . HIS A 1 656 ? -26.633 -13.063 -40.254 1.00 36.03 656 HIS A O 1
ATOM 5276 N N . SER A 1 657 ? -26.715 -15.051 -41.368 1.00 34.34 657 SER A N 1
ATOM 5277 C CA . SER A 1 657 ? -28.032 -15.610 -41.047 1.00 34.34 657 SER A CA 1
ATOM 5278 C C . SER A 1 657 ? -29.166 -15.115 -41.951 1.00 34.34 657 SER A C 1
ATOM 5280 O O . SER A 1 657 ? -29.492 -13.936 -41.975 1.00 34.34 657 SER A O 1
ATOM 5282 N N . GLY A 1 658 ? -29.751 -16.040 -42.721 1.00 34.62 658 GLY A N 1
ATOM 5283 C CA . GLY A 1 658 ? -30.888 -15.830 -43.622 1.00 34.62 658 GLY A CA 1
ATOM 5284 C C . GLY A 1 658 ? -32.196 -15.490 -42.903 1.00 34.62 658 GLY A C 1
ATOM 5285 O O . GLY A 1 658 ? -33.182 -16.202 -43.043 1.00 34.62 658 GLY A O 1
ATOM 5286 N N . ILE A 1 659 ? -32.206 -14.405 -42.134 1.00 33.50 659 ILE A N 1
ATOM 5287 C CA . ILE A 1 659 ? -33.404 -13.804 -41.555 1.00 33.50 659 ILE A CA 1
ATOM 5288 C C . ILE A 1 659 ? -33.683 -12.527 -42.349 1.00 33.50 659 ILE A C 1
ATOM 5290 O O . ILE A 1 659 ? -32.879 -11.595 -42.350 1.00 33.50 659 ILE A O 1
ATOM 5294 N N . SER A 1 660 ? -34.821 -12.491 -43.043 1.00 32.00 660 SER A N 1
ATOM 5295 C CA . SER A 1 660 ? -35.291 -11.293 -43.738 1.00 32.00 660 SER A CA 1
ATOM 5296 C C . SER A 1 660 ? -35.500 -10.149 -42.741 1.00 32.00 660 SER A C 1
ATOM 5298 O O . SER A 1 660 ? -36.261 -10.281 -41.783 1.00 32.00 660 SER A O 1
ATOM 5300 N N . LEU A 1 661 ? -34.878 -8.994 -42.992 1.00 35.69 661 LEU A N 1
ATOM 5301 C CA . LEU A 1 661 ? -35.081 -7.757 -42.223 1.00 35.69 661 LEU A CA 1
ATOM 5302 C C . LEU A 1 661 ? -36.524 -7.218 -42.302 1.00 35.69 661 LEU A C 1
ATOM 5304 O O . LEU A 1 661 ? -36.867 -6.297 -41.565 1.00 35.69 661 LEU A O 1
ATOM 5308 N N . SER A 1 662 ? -37.386 -7.799 -43.144 1.00 33.62 662 SER A N 1
ATOM 5309 C CA . SER A 1 662 ? -38.797 -7.416 -43.272 1.00 33.62 662 SER A CA 1
ATOM 5310 C C . SER A 1 662 ? -39.680 -7.830 -42.086 1.00 33.62 662 SER A C 1
ATOM 5312 O O . SER A 1 662 ? -40.822 -7.389 -42.014 1.00 33.62 662 SER A O 1
ATOM 5314 N N . SER A 1 663 ? -39.189 -8.652 -41.150 1.00 32.53 663 SER A N 1
ATOM 5315 C CA . SER A 1 663 ? -39.968 -9.129 -39.994 1.00 32.53 663 SER A CA 1
ATOM 5316 C C . SER A 1 663 ? -39.678 -8.394 -38.677 1.00 32.53 663 SER A C 1
ATOM 5318 O O . SER A 1 663 ? -40.119 -8.841 -37.618 1.00 32.53 663 SER A O 1
ATOM 5320 N N . VAL A 1 664 ? -38.927 -7.286 -38.698 1.00 32.69 664 VAL A N 1
ATOM 5321 C CA . VAL A 1 664 ? -38.610 -6.499 -37.492 1.00 32.69 664 VAL A CA 1
ATOM 5322 C C . VAL A 1 664 ? -39.475 -5.229 -37.465 1.00 32.69 664 VAL A C 1
ATOM 5324 O O . VAL A 1 664 ? -39.345 -4.405 -38.369 1.00 32.69 664 VAL A O 1
ATOM 5327 N N . PRO A 1 665 ? -40.336 -5.016 -36.449 1.00 29.44 665 PRO A N 1
ATOM 5328 C CA . PRO A 1 665 ? -41.143 -3.800 -36.352 1.00 29.44 665 PRO A CA 1
ATOM 5329 C C . PRO A 1 665 ? -40.258 -2.549 -36.287 1.00 29.44 665 PRO A C 1
ATOM 5331 O O . PRO A 1 665 ? -39.288 -2.505 -35.524 1.00 29.44 665 PRO A O 1
ATOM 5334 N N . SER A 1 666 ? -40.607 -1.524 -37.070 1.00 33.31 666 SER A N 1
ATOM 5335 C CA . SER A 1 666 ? -39.886 -0.253 -37.173 1.00 33.31 666 SER A CA 1
ATOM 5336 C C . SER A 1 666 ? -39.667 0.389 -35.798 1.00 33.31 666 SER A C 1
ATOM 5338 O O . SER A 1 666 ? -40.600 0.846 -35.142 1.00 33.31 666 SER A O 1
ATOM 5340 N N . LEU A 1 667 ? -38.411 0.449 -35.367 1.00 35.47 667 LEU A N 1
ATOM 5341 C CA . LEU A 1 667 ? -37.997 0.911 -34.038 1.00 35.47 667 LEU A CA 1
ATOM 5342 C C . LEU A 1 667 ? -37.730 2.427 -33.968 1.00 35.47 667 LEU A C 1
ATOM 5344 O O . LEU A 1 667 ? -37.253 2.928 -32.953 1.00 35.47 667 LEU A O 1
ATOM 5348 N N . HIS A 1 668 ? -38.037 3.167 -35.037 1.00 33.16 668 HIS A N 1
ATOM 5349 C CA . HIS A 1 668 ? -37.732 4.595 -35.146 1.00 33.16 668 HIS A CA 1
ATOM 5350 C C . HIS A 1 668 ? -38.642 5.521 -34.321 1.00 33.16 668 HIS A C 1
ATOM 5352 O O . HIS A 1 668 ? -38.324 6.698 -34.198 1.00 33.16 668 HIS A O 1
ATOM 5358 N N . SER A 1 669 ? -39.729 5.031 -33.716 1.00 30.80 669 SER A N 1
ATOM 5359 C CA . SER A 1 669 ? -40.730 5.896 -33.071 1.00 30.80 669 SER A CA 1
ATOM 5360 C C . SER A 1 669 ? -40.637 6.033 -31.544 1.00 30.80 669 SER A C 1
ATOM 5362 O O . SER A 1 669 ? -41.456 6.746 -30.975 1.00 30.80 669 SER A O 1
ATOM 5364 N N . GLN A 1 670 ? -39.678 5.402 -30.845 1.00 31.09 670 GLN A N 1
ATOM 5365 C CA . GLN A 1 670 ? -39.660 5.421 -29.363 1.00 31.09 670 GLN A CA 1
ATOM 5366 C C . GLN A 1 670 ? -38.276 5.564 -28.702 1.00 31.09 670 GLN A C 1
ATOM 5368 O O . GLN A 1 670 ? -38.092 5.176 -27.550 1.00 31.09 670 GLN A O 1
ATOM 5373 N N . ILE A 1 671 ? -37.290 6.151 -29.385 1.00 29.08 671 ILE A N 1
ATOM 5374 C CA . ILE A 1 671 ? -36.072 6.629 -28.709 1.00 29.08 671 ILE A CA 1
ATOM 5375 C C . ILE A 1 671 ? -36.362 8.053 -28.209 1.00 29.08 671 ILE A C 1
ATOM 5377 O O . ILE A 1 671 ? -36.662 8.908 -29.044 1.00 29.08 671 ILE A O 1
ATOM 5381 N N . PRO A 1 672 ? -36.260 8.362 -26.900 1.00 26.58 672 PRO A N 1
ATOM 5382 C CA . PRO A 1 672 ? 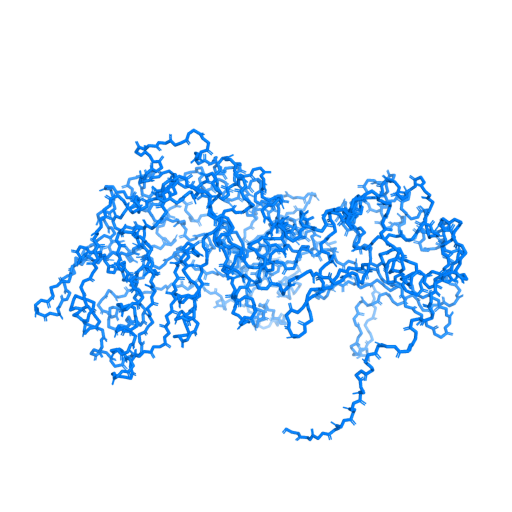-36.304 9.742 -26.441 1.00 26.58 672 PRO A CA 1
ATOM 5383 C C . PRO A 1 672 ? -35.085 10.458 -27.023 1.00 26.58 672 PRO A C 1
ATOM 5385 O O . PRO A 1 672 ? -33.947 10.234 -26.609 1.00 26.58 672 PRO A O 1
ATOM 5388 N N . THR A 1 673 ? -35.301 11.294 -28.033 1.00 30.34 673 THR A N 1
ATOM 5389 C CA . THR A 1 673 ? -34.275 12.200 -28.537 1.00 30.34 673 THR A CA 1
ATOM 5390 C C . THR A 1 673 ? -33.932 13.179 -27.421 1.00 30.34 673 THR A C 1
ATOM 5392 O O . THR A 1 673 ? -34.706 14.095 -27.141 1.00 30.34 673 THR A O 1
ATOM 5395 N N . SER A 1 674 ? -32.773 13.015 -26.781 1.00 28.67 674 SER A N 1
ATOM 5396 C CA . SER A 1 674 ? -32.181 14.088 -25.986 1.00 28.67 674 SER A CA 1
ATOM 5397 C C . SER A 1 674 ? -31.898 15.248 -26.942 1.00 28.67 674 SER A C 1
ATOM 5399 O O . SER A 1 674 ? -30.944 15.200 -27.725 1.00 28.67 674 SER A O 1
ATOM 5401 N N . LYS A 1 675 ? -32.765 16.265 -26.941 1.00 26.64 675 LYS A N 1
ATOM 5402 C CA . LYS A 1 675 ? -32.520 17.517 -27.657 1.00 26.64 675 LYS A CA 1
ATOM 5403 C C . LYS A 1 675 ? -31.167 18.057 -27.195 1.00 26.64 675 LYS A C 1
ATOM 5405 O O . LYS A 1 675 ? -30.983 18.370 -26.024 1.00 26.64 675 LYS A O 1
ATOM 5410 N N . LYS A 1 676 ? -30.221 18.152 -28.130 1.00 31.45 676 LYS A N 1
ATOM 5411 C CA . LYS A 1 676 ? -29.025 18.979 -27.987 1.00 31.45 676 LYS A CA 1
ATOM 5412 C C . LYS A 1 676 ? -29.486 20.429 -27.861 1.00 31.45 676 LYS A C 1
ATOM 5414 O O . LYS A 1 676 ? -29.777 21.065 -28.868 1.00 31.45 676 LYS A O 1
ATOM 5419 N N . THR A 1 677 ? -29.551 20.955 -26.648 1.00 25.41 677 THR A N 1
ATOM 5420 C CA . THR A 1 677 ? -29.508 22.398 -26.423 1.00 25.41 677 THR A CA 1
ATOM 5421 C C . THR A 1 677 ? -28.046 22.810 -26.342 1.00 25.41 677 THR A C 1
ATOM 5423 O O . THR A 1 677 ? -27.402 22.760 -25.300 1.00 25.41 677 THR A O 1
ATOM 5426 N N . THR A 1 678 ? -27.504 23.198 -27.492 1.00 34.09 678 THR A N 1
ATOM 5427 C CA . THR A 1 678 ? -26.421 24.177 -27.565 1.00 34.09 678 THR A CA 1
ATOM 5428 C C . THR A 1 678 ? -26.960 25.503 -27.036 1.00 34.09 678 THR A C 1
ATOM 5430 O O . THR A 1 678 ? -27.658 26.215 -27.754 1.00 34.09 678 THR A O 1
ATOM 5433 N N . GLN A 1 679 ? -26.657 25.830 -25.784 1.00 24.70 679 GLN A N 1
ATOM 5434 C CA . GLN A 1 679 ? -26.679 27.206 -25.302 1.00 24.70 679 GLN A CA 1
ATOM 5435 C C . GLN A 1 679 ? -25.307 27.518 -24.711 1.00 24.70 679 GLN A C 1
ATOM 5437 O O . GLN A 1 679 ? -24.901 26.962 -23.695 1.00 24.70 679 GLN A O 1
ATOM 5442 N N . ASN A 1 680 ? -24.593 28.392 -25.422 1.00 32.28 680 ASN A N 1
ATOM 5443 C CA . ASN A 1 680 ? -23.541 29.230 -24.870 1.00 32.28 680 ASN A CA 1
ATOM 5444 C C . ASN A 1 680 ? -24.086 29.964 -23.642 1.00 32.28 680 ASN A C 1
ATOM 5446 O O . ASN A 1 680 ? -25.179 30.511 -23.744 1.00 32.28 680 ASN A O 1
ATOM 5450 N N . LEU A 1 681 ? -23.307 30.050 -22.564 1.00 23.56 681 LEU A N 1
ATOM 5451 C CA . LEU A 1 681 ? -23.216 31.227 -21.692 1.00 23.56 681 LEU A CA 1
ATOM 5452 C C . LEU A 1 681 ? -21.870 31.173 -20.918 1.00 23.56 681 LEU A C 1
ATOM 5454 O O . LEU A 1 681 ? -21.317 30.083 -20.759 1.00 23.56 681 LEU A O 1
ATOM 5458 N N . PRO A 1 682 ? -21.304 32.335 -20.537 1.00 29.17 682 PRO A N 1
ATOM 5459 C CA . PRO A 1 682 ? -19.869 32.573 -20.384 1.00 29.17 682 PRO A CA 1
ATOM 5460 C C . PRO A 1 682 ? -19.378 32.650 -18.925 1.00 29.17 682 PRO A C 1
ATOM 5462 O O . PRO A 1 682 ? -20.169 32.944 -18.035 1.00 29.17 682 PRO A O 1
ATOM 5465 N N . LEU A 1 683 ? -18.050 32.474 -18.790 1.00 28.62 683 LEU A N 1
ATOM 5466 C CA . LEU A 1 683 ? -17.147 32.603 -17.623 1.00 28.62 683 LEU A CA 1
ATOM 5467 C C . LEU A 1 683 ? -17.469 31.784 -16.363 1.00 28.62 683 LEU A C 1
ATOM 5469 O O . LEU A 1 683 ? -18.406 32.132 -15.617 1.00 28.62 683 LEU A O 1
#

Solvent-accessible surface area (backbone atoms only — not comparable to full-atom values): 38836 Å² total; per-residue (Å²): 140,56,76,47,80,42,76,43,64,84,53,88,83,63,75,74,76,60,46,84,71,52,96,90,59,61,70,36,70,34,67,71,58,39,82,79,51,72,57,95,85,18,40,27,35,35,15,26,67,75,15,35,38,34,46,25,28,57,75,57,49,53,34,71,72,43,97,75,45,85,60,47,57,61,30,21,48,70,40,55,24,38,56,62,84,75,72,74,85,79,78,82,87,82,52,76,75,65,42,62,74,61,54,39,54,39,33,36,18,51,19,28,29,31,73,39,45,38,43,41,27,36,45,37,30,42,79,46,84,47,62,53,51,69,64,49,55,49,22,57,48,56,63,45,51,81,65,75,53,48,34,30,42,34,40,41,34,47,27,39,48,77,80,45,50,71,58,54,50,52,53,51,49,54,30,48,77,68,74,28,57,64,53,38,38,35,53,37,65,48,73,70,54,71,65,54,52,51,52,40,58,74,70,63,45,46,52,38,34,44,54,54,44,45,52,83,50,18,25,68,46,39,11,29,72,84,68,42,76,34,40,72,50,33,53,54,43,47,52,52,36,53,75,68,71,45,79,54,39,33,43,25,64,34,21,54,68,41,42,91,42,48,68,57,26,52,53,41,37,50,72,67,70,40,54,41,52,30,48,36,75,38,65,73,21,36,31,18,58,78,55,60,44,90,68,53,39,50,42,54,60,53,60,43,37,56,42,51,61,72,38,33,63,56,31,43,76,72,73,21,57,36,54,73,21,41,75,69,45,69,39,59,57,35,47,47,55,58,54,48,43,47,82,35,45,20,40,42,59,86,41,36,29,16,30,38,64,54,43,72,49,41,46,94,82,31,58,72,42,49,29,32,34,57,41,57,90,80,35,43,76,50,70,42,61,66,39,47,48,60,39,45,68,56,36,30,89,78,24,79,88,36,71,83,40,74,44,32,24,38,43,10,77,48,60,52,67,68,20,21,78,70,45,80,31,62,76,47,65,44,63,65,59,52,51,29,51,51,52,43,50,52,51,52,50,48,55,48,50,42,46,69,75,36,43,47,45,40,35,70,42,84,52,102,67,48,80,22,63,34,42,41,59,67,94,65,98,76,81,87,88,64,100,79,74,83,86,70,95,80,76,80,86,76,75,85,63,59,71,56,82,60,79,79,69,55,72,64,59,55,51,51,48,52,43,55,56,63,70,40,78,87,60,88,67,47,57,46,41,44,40,73,62,50,79,73,52,73,84,45,65,85,46,16,67,57,50,32,51,50,52,52,49,36,60,74,69,68,50,52,65,42,42,81,54,82,78,58,75,74,45,30,48,71,80,54,54,76,72,52,70,54,76,82,72,54,92,34,59,81,61,40,93,7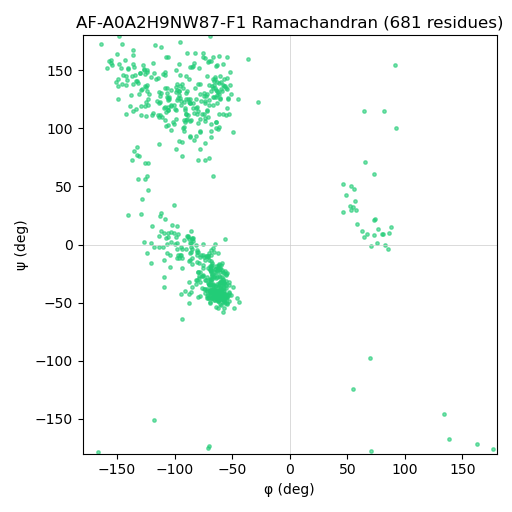7,46,72,46,70,46,96,87,35,43,27,30,33,63,85,66,49,67,51,96,51,40,60,86,75,43,93,39,73,64,50,53,46,56,79,40,31,81,85,60,57,90,64,75,67,48,72,50,57,44,41,50,57,30,55,55,42,75,68,74,70,93,72,72,102,67,71,76,87,78,59,81,83,73,84,84,75,69,86,75,78,75,83,77,88,70,90,84,83,136

Mean predicted aligned error: 16.35 Å